Protein AF-A0A538HZW5-F1 (afdb_monomer)

Mean predicted aligned error: 9.34 Å

Sequence (393 aa):
MRNVVRATAASIASFAIVLAATGWLYVVQPHTGVPGPPPINDALPLDELSRRSAVPFFIFVGVWAIAALLLGLVAYAARTERLTAGLLLAVGVGVWGYLATGVSLLIVRQVPAHEAFHAATKLEAIWIPAALAGAAGAFAGRARMSAAPRSPLVLAWLVAAVGALGVLDAILPDDRTGLTGALELHGVSTALSAALGLVLLLAARGLARANRRAWQVAAVILVTLAVLHLQNRFGYGAVATALVALALIARRGDFRCPGDPASHPRILIRAVVFAVAIFGYAFAALWINRMVADQTFTWRFAADETVRGLAGVTAPGSPHLAGKFGEWFPLSVFLLGICAATVLLYEWVAPWRYRLEQAARERQLTRDIVATWGVDTLAPFVLRNDKSYFFDG

Solvent-accessible surface area (backbone atoms only — not comparable to full-atom values): 20541 Å² total; per-residue (Å²): 109,73,68,56,55,42,50,54,52,36,52,52,52,44,50,51,42,57,53,46,41,56,51,47,50,73,72,63,59,69,97,62,91,73,90,71,71,76,53,40,58,61,58,39,40,77,34,45,90,78,73,53,13,54,38,56,39,70,58,54,52,49,48,37,48,53,40,11,49,53,44,9,51,42,29,36,74,57,61,32,42,8,52,60,25,11,51,51,34,20,50,52,44,26,52,50,36,41,50,55,48,14,53,28,34,23,69,66,69,67,47,61,62,73,56,21,44,58,52,34,77,69,36,60,61,25,52,53,47,9,51,42,21,13,47,26,8,16,69,42,19,37,82,79,88,61,98,76,68,65,56,38,46,55,50,14,52,53,41,27,50,55,10,49,49,34,33,46,45,50,70,57,83,76,67,87,84,51,86,61,64,26,58,64,55,56,97,53,40,56,61,38,43,25,51,53,10,52,52,27,39,58,25,16,66,18,20,50,67,20,20,31,57,18,44,51,53,41,44,53,51,30,45,52,50,25,52,46,23,64,73,57,60,78,36,69,35,28,55,52,36,38,51,52,29,44,48,52,57,25,47,51,83,67,35,68,41,79,47,39,77,82,38,56,70,54,45,51,53,49,49,51,51,46,50,52,50,53,49,52,50,47,43,50,54,51,47,52,53,22,62,78,65,78,44,92,78,51,72,66,56,48,50,52,54,47,50,37,6,48,61,18,73,20,38,92,34,38,96,92,39,71,68,71,58,14,40,50,50,22,36,50,44,22,51,53,41,51,52,49,50,51,54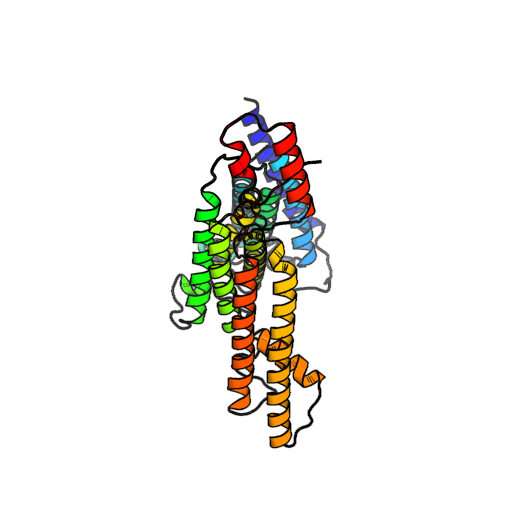,48,48,52,54,62,43,30,73,64,73,92,70,89,51,77,55,69,67,58,52,49,52,49,50,51,48,40,73,75,67,49,85,58,96,60,42,69,64,65,75,39,95,88,52,61,82,86,81,87,133

pLDDT: mean 85.9, std 10.92, range [43.41, 97.5]

Radius of gyration: 27.56 Å; Cα contacts (8 Å, |Δi|>4): 519; chains: 1; bounding box: 73×44×84 Å

Structure (mmCIF, N/CA/C/O backbone):
data_AF-A0A538HZW5-F1
#
_entry.id   AF-A0A538HZW5-F1
#
loop_
_atom_site.group_PDB
_atom_site.id
_atom_site.type_symbol
_atom_site.label_atom_id
_atom_site.label_alt_id
_atom_site.label_comp_id
_atom_site.label_asym_id
_atom_site.label_entity_id
_atom_site.label_seq_id
_atom_site.pdbx_PDB_ins_code
_atom_site.Cartn_x
_atom_site.Cartn_y
_atom_site.Cartn_z
_atom_site.occupancy
_atom_site.B_iso_or_equiv
_atom_site.auth_seq_id
_atom_site.auth_comp_id
_atom_site.auth_asym_id
_atom_site.auth_atom_id
_atom_site.pdbx_PDB_model_num
ATOM 1 N N . MET A 1 1 ? -33.101 -4.952 18.764 1.00 71.88 1 MET A N 1
ATOM 2 C CA . MET A 1 1 ? -33.739 -4.274 17.607 1.00 71.88 1 MET A CA 1
ATOM 3 C C . MET A 1 1 ? -32.893 -3.151 16.996 1.00 71.88 1 MET A C 1
ATOM 5 O O . MET A 1 1 ? -32.565 -3.267 15.825 1.00 71.88 1 MET A O 1
ATOM 9 N N . ARG A 1 2 ? -32.446 -2.121 17.740 1.00 81.69 2 ARG A N 1
ATOM 10 C CA . ARG A 1 2 ? -31.699 -0.963 17.177 1.00 81.69 2 ARG A CA 1
ATOM 11 C C . ARG A 1 2 ? -30.449 -1.308 16.342 1.00 81.69 2 ARG A C 1
ATOM 13 O O . ARG A 1 2 ? -30.184 -0.651 15.344 1.00 81.69 2 ARG A O 1
ATOM 20 N N . ASN A 1 3 ? -29.692 -2.339 16.729 1.00 83.06 3 ASN A N 1
ATOM 21 C CA . ASN A 1 3 ? -28.508 -2.772 15.971 1.00 83.06 3 ASN A CA 1
ATOM 22 C C . ASN A 1 3 ? -28.868 -3.474 14.653 1.00 83.06 3 ASN A C 1
ATOM 24 O O . ASN A 1 3 ? -28.167 -3.269 13.670 1.00 83.06 3 ASN A O 1
ATOM 28 N N . VAL A 1 4 ? -29.957 -4.252 14.638 1.00 83.81 4 VAL A N 1
ATOM 29 C CA . VAL A 1 4 ? -30.452 -4.932 13.432 1.00 83.81 4 VAL A CA 1
ATOM 30 C C . VAL A 1 4 ? -30.934 -3.888 12.437 1.00 83.81 4 VAL A C 1
ATOM 32 O O . VAL A 1 4 ? -30.403 -3.832 11.344 1.00 83.81 4 VAL A O 1
ATOM 35 N N . VAL A 1 5 ? -31.809 -2.967 12.858 1.00 88.25 5 VAL A N 1
ATOM 36 C CA . VAL A 1 5 ? -32.314 -1.879 12.000 1.00 88.25 5 VAL A CA 1
ATOM 37 C C . VAL A 1 5 ? -31.173 -1.056 11.396 1.00 88.25 5 VAL A C 1
ATOM 39 O O . VAL A 1 5 ? -31.183 -0.777 10.202 1.00 88.25 5 VAL A O 1
ATOM 42 N N . ARG A 1 6 ? -30.152 -0.708 12.194 1.00 89.06 6 ARG A N 1
ATOM 43 C CA . ARG A 1 6 ? -28.975 0.017 11.695 1.00 89.06 6 ARG A CA 1
ATOM 44 C C . ARG A 1 6 ? -28.181 -0.797 10.673 1.00 89.06 6 ARG A C 1
ATOM 46 O O . ARG A 1 6 ? -27.732 -0.228 9.687 1.00 89.06 6 ARG A O 1
ATOM 53 N N . ALA A 1 7 ? -27.986 -2.092 10.919 1.00 86.62 7 ALA A N 1
ATOM 54 C CA . ALA A 1 7 ? -27.287 -2.971 9.989 1.00 86.62 7 ALA A CA 1
ATOM 55 C C . ALA A 1 7 ? -28.065 -3.110 8.675 1.00 86.62 7 ALA A C 1
ATOM 57 O O . ALA A 1 7 ? -27.484 -2.912 7.616 1.00 86.62 7 ALA A O 1
ATOM 58 N N . THR A 1 8 ? -29.379 -3.340 8.736 1.00 90.00 8 THR A N 1
ATOM 59 C CA . THR A 1 8 ? -30.234 -3.446 7.548 1.00 90.00 8 THR A CA 1
ATOM 60 C C . THR A 1 8 ? -30.246 -2.145 6.748 1.00 90.00 8 THR A C 1
ATOM 62 O O . THR A 1 8 ? -30.041 -2.171 5.540 1.00 90.00 8 THR A O 1
ATOM 65 N N . ALA A 1 9 ? -30.410 -0.997 7.414 1.00 92.62 9 ALA A N 1
ATOM 66 C CA . ALA A 1 9 ? -30.367 0.311 6.761 1.00 92.62 9 ALA A CA 1
ATOM 67 C C . ALA A 1 9 ? -29.003 0.583 6.108 1.00 92.62 9 ALA A C 1
ATOM 69 O O . ALA A 1 9 ? -28.951 1.076 4.985 1.00 92.62 9 ALA A O 1
ATOM 70 N N . ALA A 1 10 ? -27.905 0.219 6.779 1.00 92.25 10 ALA A N 1
ATOM 71 C CA . ALA A 1 10 ? -26.563 0.334 6.219 1.00 92.25 10 ALA A CA 1
ATOM 72 C C . ALA A 1 10 ? -26.381 -0.565 4.988 1.00 92.25 10 ALA A C 1
ATOM 74 O O . ALA A 1 10 ? -25.876 -0.094 3.978 1.00 92.25 10 ALA A O 1
ATOM 75 N N . SER A 1 11 ? -26.843 -1.819 5.029 1.00 91.50 11 SER A N 1
ATOM 76 C CA . SER A 1 11 ? -26.791 -2.730 3.880 1.00 91.50 11 SER A CA 1
ATOM 77 C C . SER A 1 11 ? -27.581 -2.200 2.682 1.00 91.50 11 SER A C 1
ATOM 79 O O . SER A 1 11 ? -27.062 -2.214 1.569 1.00 91.50 11 SER A O 1
ATOM 81 N N . ILE A 1 12 ? -28.795 -1.684 2.905 1.00 95.25 12 ILE A N 1
ATOM 82 C CA . ILE A 1 12 ? -29.628 -1.086 1.848 1.00 95.25 12 ILE A CA 1
ATOM 83 C C . ILE A 1 12 ? -28.941 0.151 1.259 1.00 95.25 12 ILE A C 1
ATOM 85 O O . ILE A 1 12 ? -28.822 0.263 0.042 1.00 95.25 12 ILE A O 1
ATOM 89 N N . ALA A 1 13 ? -28.445 1.056 2.108 1.00 96.25 13 ALA A N 1
ATOM 90 C CA . ALA A 1 13 ? -27.748 2.259 1.661 1.00 96.25 13 ALA A CA 1
ATOM 91 C C . ALA A 1 13 ? -26.472 1.920 0.875 1.00 96.25 13 ALA A C 1
ATOM 93 O O . ALA A 1 13 ? -26.239 2.485 -0.190 1.00 96.25 13 ALA A O 1
ATOM 94 N N . SER A 1 14 ? -25.669 0.968 1.360 1.00 94.81 14 SER A N 1
ATOM 95 C CA . SER A 1 14 ? -24.477 0.498 0.654 1.00 94.81 14 SER A CA 1
ATOM 96 C C . SER A 1 14 ? -24.819 -0.088 -0.711 1.00 94.81 14 SER A C 1
ATOM 98 O O . SER A 1 14 ? -24.170 0.257 -1.693 1.00 94.81 14 SER A O 1
ATOM 100 N N . PHE A 1 15 ? -25.857 -0.921 -0.799 1.00 95.12 15 PHE A N 1
ATOM 101 C CA . PHE A 1 15 ? -26.294 -1.493 -2.070 1.00 95.12 15 PHE A CA 1
ATOM 102 C C . PHE A 1 15 ? -26.780 -0.417 -3.052 1.00 95.12 15 PHE A C 1
ATOM 104 O O . PHE A 1 15 ? -26.380 -0.417 -4.215 1.00 95.12 15 PHE A O 1
ATOM 111 N N . ALA A 1 16 ? -27.559 0.557 -2.574 1.00 96.88 16 ALA A N 1
ATOM 112 C CA . ALA A 1 16 ? -28.013 1.684 -3.385 1.00 96.88 16 ALA A CA 1
ATOM 113 C C . ALA A 1 16 ? -26.846 2.528 -3.927 1.00 96.88 16 ALA A C 1
ATOM 115 O O . ALA A 1 16 ? -26.872 2.917 -5.090 1.00 96.88 16 ALA A O 1
ATOM 116 N N . ILE A 1 17 ? -25.801 2.770 -3.124 1.00 97.31 17 ILE A N 1
ATOM 117 C CA . ILE A 1 17 ? -24.592 3.488 -3.566 1.00 97.31 17 ILE A CA 1
ATOM 118 C C . ILE A 1 17 ? -23.875 2.723 -4.684 1.00 97.31 17 ILE A C 1
ATOM 120 O O . ILE A 1 17 ? -23.461 3.327 -5.669 1.00 97.31 17 ILE A O 1
ATOM 124 N N . VAL A 1 18 ? -23.737 1.402 -4.553 1.00 95.25 18 VAL A N 1
ATOM 125 C CA . VAL A 1 18 ? -23.071 0.551 -5.554 1.00 95.25 18 VAL A CA 1
ATOM 126 C C . VAL A 1 18 ? -23.839 0.545 -6.881 1.00 95.25 18 VAL A C 1
ATOM 128 O O . VAL A 1 18 ? -23.240 0.682 -7.950 1.00 95.25 18 VAL A O 1
ATOM 131 N N . LEU A 1 19 ? -25.170 0.451 -6.823 1.00 95.19 19 LEU A N 1
ATOM 132 C CA . LEU A 1 19 ? -26.030 0.581 -8.000 1.00 95.19 19 LEU A CA 1
ATOM 133 C C . LEU A 1 19 ? -25.912 1.971 -8.637 1.00 95.19 19 LEU A C 1
ATOM 135 O O . LEU A 1 19 ? -25.711 2.084 -9.846 1.00 95.19 19 LEU A O 1
ATOM 139 N N . ALA A 1 20 ? -25.985 3.026 -7.822 1.00 95.88 20 ALA A N 1
ATOM 140 C CA . ALA A 1 20 ? -25.881 4.405 -8.283 1.00 95.88 20 ALA A CA 1
ATOM 141 C C . ALA A 1 20 ? -24.532 4.685 -8.953 1.00 95.88 20 ALA A C 1
ATOM 143 O O . ALA A 1 20 ? -24.513 5.332 -9.992 1.00 95.88 20 ALA A O 1
ATOM 144 N N . ALA A 1 21 ? -23.425 4.149 -8.428 1.00 94.62 21 ALA A N 1
ATOM 145 C CA . ALA A 1 21 ? -22.099 4.294 -9.027 1.00 94.62 21 ALA A CA 1
ATOM 146 C C . ALA A 1 21 ? -22.050 3.746 -10.460 1.00 94.62 21 ALA A C 1
ATOM 148 O O . ALA A 1 21 ? -21.503 4.393 -11.349 1.00 94.62 21 ALA A O 1
ATOM 149 N N . THR A 1 22 ? -22.686 2.596 -10.702 1.00 91.56 22 THR A N 1
ATOM 150 C CA . THR A 1 22 ? -22.798 2.023 -12.053 1.00 91.56 22 THR A CA 1
ATOM 151 C C . THR A 1 22 ? -23.638 2.930 -12.959 1.00 91.56 22 THR A C 1
ATOM 153 O O . THR A 1 22 ? -23.242 3.217 -14.083 1.00 91.56 22 THR A O 1
ATOM 156 N N . GLY A 1 23 ? -24.760 3.458 -12.456 1.00 91.62 23 GLY A N 1
ATOM 157 C CA . GLY A 1 23 ? -25.587 4.429 -13.182 1.00 91.62 23 GLY A CA 1
ATOM 158 C C . GLY A 1 23 ? -24.860 5.743 -13.493 1.00 91.62 23 GLY A C 1
ATOM 159 O O . GLY A 1 23 ? -24.992 6.279 -14.589 1.00 91.62 23 GLY A O 1
ATOM 160 N N . TRP A 1 24 ? -24.041 6.247 -12.568 1.00 93.56 24 TRP A N 1
ATOM 161 C CA . TRP A 1 24 ? -23.224 7.442 -12.781 1.00 93.56 24 TRP A CA 1
ATOM 162 C C . TRP A 1 24 ? -22.207 7.246 -13.898 1.00 93.56 24 TRP A C 1
ATOM 164 O O . TRP A 1 24 ? -21.967 8.190 -14.642 1.00 93.56 24 TRP A O 1
ATOM 174 N N . LEU A 1 25 ? -21.653 6.040 -14.066 1.00 91.19 25 LEU A N 1
ATOM 175 C CA . LEU A 1 25 ? -20.783 5.751 -15.205 1.00 91.19 25 LEU A CA 1
ATOM 176 C C . LEU A 1 25 ? -21.528 5.919 -16.533 1.00 91.19 25 LEU A C 1
ATOM 178 O O . LEU A 1 25 ? -20.998 6.604 -17.400 1.00 91.19 25 LEU A O 1
ATOM 182 N N . TYR A 1 26 ? -22.761 5.412 -16.663 1.00 88.69 26 TYR A N 1
ATOM 183 C CA . TYR A 1 26 ? -23.581 5.613 -17.870 1.00 88.69 26 TYR A CA 1
ATOM 184 C C . TYR A 1 26 ? -23.899 7.090 -18.148 1.00 88.69 26 TYR A C 1
ATOM 186 O O . TYR A 1 26 ? -23.971 7.501 -19.302 1.00 88.69 26 TYR A O 1
ATOM 194 N N . VAL A 1 27 ? -24.087 7.904 -17.105 1.00 88.31 27 VAL A N 1
ATOM 195 C CA . VAL A 1 27 ? -24.407 9.335 -17.257 1.00 88.31 27 VAL A CA 1
ATOM 196 C C . VAL A 1 27 ? -23.169 10.166 -17.599 1.00 88.31 27 VAL A C 1
ATOM 198 O O . VAL A 1 27 ? -23.236 11.072 -18.426 1.00 88.31 27 VAL A O 1
ATOM 201 N N . VAL A 1 28 ? -22.046 9.895 -16.932 1.00 84.81 28 VAL A N 1
ATOM 202 C CA . VAL A 1 28 ? -20.827 10.712 -17.016 1.00 84.81 28 VAL A CA 1
ATOM 203 C C . VAL A 1 28 ? -19.970 10.341 -18.224 1.00 84.81 28 VAL A C 1
ATOM 205 O O . VAL A 1 28 ? -19.150 11.162 -18.635 1.00 84.81 28 VAL A O 1
ATOM 208 N N . GLN A 1 29 ? -20.125 9.134 -18.786 1.00 70.38 29 GLN A N 1
ATOM 209 C CA . GLN A 1 29 ? -19.265 8.620 -19.853 1.00 70.38 29 GLN A CA 1
ATOM 210 C C . GLN A 1 29 ? -19.063 9.668 -20.967 1.00 70.38 29 GLN A C 1
ATOM 212 O O . GLN A 1 29 ? -20.008 10.032 -21.676 1.00 70.38 29 GLN A O 1
ATOM 217 N N . PRO A 1 30 ? -17.837 10.198 -21.130 1.00 62.41 30 PRO A N 1
ATOM 218 C CA . PRO A 1 30 ? -17.584 11.229 -22.114 1.00 62.41 30 PRO A CA 1
ATOM 219 C C . PRO A 1 30 ? -17.593 10.593 -23.497 1.00 62.41 30 PRO A C 1
ATOM 221 O O . PRO A 1 30 ? -17.054 9.510 -23.721 1.00 62.41 30 PRO A O 1
ATOM 224 N N . HIS A 1 31 ? -18.177 11.311 -24.445 1.00 63.16 31 HIS A N 1
ATOM 225 C CA . HIS A 1 31 ? -18.320 10.856 -25.824 1.00 63.16 31 HIS A CA 1
ATOM 226 C C . HIS A 1 31 ? -17.026 11.022 -26.646 1.00 63.16 31 HIS A C 1
ATOM 228 O O . HIS A 1 31 ? -17.014 10.727 -27.839 1.00 63.16 31 HIS A O 1
ATOM 234 N N . THR A 1 32 ? -15.935 11.504 -26.034 1.00 54.16 32 THR A N 1
ATOM 235 C CA . THR A 1 32 ? -14.681 11.862 -26.715 1.00 54.16 32 THR A CA 1
ATOM 236 C C . THR A 1 32 ? -13.451 11.600 -25.842 1.00 54.16 32 THR A C 1
ATOM 238 O O . THR A 1 32 ? -13.493 11.783 -24.625 1.00 54.16 32 THR A O 1
ATOM 241 N N . GLY A 1 33 ? -12.353 11.186 -26.487 1.00 59.94 33 GLY A N 1
ATOM 242 C CA . GLY A 1 33 ? -11.113 10.715 -25.864 1.00 59.94 33 GLY A CA 1
ATOM 243 C C . GLY A 1 33 ? -10.451 11.733 -24.938 1.00 59.94 33 GLY A C 1
ATOM 244 O O . GLY A 1 33 ? -9.856 12.710 -25.384 1.00 59.94 33 GLY A O 1
ATOM 245 N N . VAL A 1 34 ? -10.530 11.468 -23.636 1.00 64.69 34 VAL A N 1
ATOM 246 C CA . VAL A 1 34 ? -9.764 12.193 -22.621 1.00 64.69 34 VAL A CA 1
ATOM 247 C C . VAL A 1 34 ? -8.326 11.652 -22.643 1.00 64.69 34 VAL A C 1
ATOM 249 O O . VAL A 1 34 ? -8.158 10.434 -22.551 1.00 64.69 34 VAL A O 1
ATOM 252 N N . PRO A 1 35 ? -7.287 12.501 -22.762 1.00 69.19 35 PRO A N 1
ATOM 253 C CA . PRO A 1 35 ? -5.905 12.045 -22.671 1.00 69.19 35 PRO A CA 1
ATOM 254 C C . PRO A 1 35 ? -5.633 11.431 -21.292 1.00 69.19 35 PRO A C 1
ATOM 256 O O . PRO A 1 35 ? -5.999 12.006 -20.266 1.00 69.19 35 PRO A O 1
ATOM 259 N N . GLY A 1 36 ? -4.986 10.266 -21.251 1.00 69.62 36 GLY A N 1
ATOM 260 C CA . GLY A 1 36 ? -4.696 9.583 -19.994 1.00 69.62 36 GLY A CA 1
ATOM 261 C C . GLY A 1 36 ? -4.226 8.138 -20.167 1.00 69.62 36 GLY A C 1
ATOM 262 O O . GLY A 1 36 ? -3.955 7.712 -21.291 1.00 69.62 36 GLY A O 1
ATOM 263 N N . PRO A 1 37 ? -4.120 7.389 -19.052 1.00 76.94 37 PRO A N 1
ATOM 264 C CA . PRO A 1 37 ? -3.890 5.949 -19.061 1.00 76.94 37 PRO A CA 1
ATOM 265 C C . PRO A 1 37 ? -4.907 5.227 -19.956 1.00 76.94 37 PRO A C 1
ATOM 267 O O . PRO A 1 37 ? -6.000 5.763 -20.182 1.00 76.94 37 PRO A O 1
ATOM 270 N N . PRO A 1 38 ? -4.584 4.012 -20.435 1.00 81.56 38 PRO A N 1
ATOM 271 C CA . PRO A 1 38 ? -5.521 3.220 -21.221 1.00 81.56 38 PRO A CA 1
ATOM 272 C C . PRO A 1 38 ? -6.877 3.095 -20.502 1.00 81.56 38 PRO A C 1
ATOM 274 O O . PRO A 1 38 ? -6.919 2.995 -19.272 1.00 81.56 38 PRO A O 1
ATOM 277 N N . PRO A 1 39 ? -7.993 3.160 -21.248 1.00 84.50 39 PRO A N 1
ATOM 278 C CA . PRO A 1 39 ? -9.322 3.084 -20.661 1.00 84.50 39 PRO A CA 1
ATOM 279 C C . PRO A 1 39 ? -9.561 1.710 -20.028 1.00 84.50 39 PRO A C 1
ATOM 281 O O . PRO A 1 39 ? -9.002 0.702 -20.461 1.00 84.50 39 PRO A O 1
ATOM 284 N N . ILE A 1 40 ? -10.441 1.673 -19.027 1.00 86.06 40 ILE A N 1
ATOM 285 C CA . ILE A 1 40 ? -10.900 0.418 -18.436 1.00 86.06 40 ILE A CA 1
ATOM 286 C C . ILE A 1 40 ? -11.852 -0.233 -19.435 1.00 86.06 40 ILE A C 1
ATOM 288 O O . ILE A 1 40 ? -12.961 0.260 -19.658 1.00 86.06 40 ILE A O 1
ATOM 292 N N . ASN A 1 41 ? -11.399 -1.322 -20.050 1.00 87.56 41 ASN A N 1
ATOM 293 C CA . ASN A 1 41 ? -12.204 -2.108 -20.977 1.00 87.56 41 ASN A CA 1
ATOM 294 C C . ASN A 1 41 ? -13.300 -2.873 -20.229 1.00 87.56 41 ASN A C 1
ATOM 296 O O . ASN A 1 41 ? -13.112 -3.271 -19.079 1.00 87.56 41 ASN A O 1
ATOM 300 N N . ASP A 1 42 ? -14.436 -3.079 -20.899 1.00 87.94 42 ASP A N 1
ATOM 301 C CA . ASP A 1 42 ? -15.594 -3.809 -20.369 1.00 87.94 42 ASP A CA 1
ATOM 302 C C . ASP A 1 42 ? -16.068 -3.309 -18.990 1.00 87.94 42 ASP A C 1
ATOM 304 O O . ASP A 1 42 ? -16.574 -4.067 -18.163 1.00 87.94 42 ASP A O 1
ATOM 308 N N . ALA A 1 43 ? -15.927 -2.003 -18.747 1.00 88.56 43 ALA A N 1
ATOM 309 C CA . ALA A 1 43 ? -16.490 -1.335 -17.579 1.00 88.56 43 ALA A CA 1
ATOM 310 C C . ALA A 1 43 ? -18.026 -1.282 -17.638 1.00 88.56 43 ALA A C 1
ATOM 312 O O . ALA A 1 43 ? -18.678 -1.339 -16.597 1.00 88.56 43 ALA A O 1
ATOM 313 N N . LEU A 1 44 ? -18.594 -1.197 -18.847 1.00 91.50 44 LEU A N 1
ATOM 314 C CA . LEU A 1 44 ? -20.034 -1.206 -19.124 1.00 91.50 44 LEU A CA 1
ATOM 315 C C . LEU A 1 44 ? -20.349 -2.251 -20.212 1.00 91.50 44 LEU A C 1
ATOM 317 O O . LEU A 1 44 ? -20.601 -1.887 -21.359 1.00 91.50 44 LEU A O 1
ATOM 321 N N . PRO A 1 45 ? -20.322 -3.564 -19.905 1.00 90.00 45 PRO A N 1
ATOM 322 C CA . PRO A 1 45 ? -20.411 -4.602 -20.937 1.00 90.00 45 PRO A CA 1
ATOM 323 C C . PRO A 1 45 ? -21.708 -4.565 -21.755 1.00 90.00 45 PRO A C 1
ATOM 325 O O . PRO A 1 45 ? -21.705 -4.956 -22.915 1.00 90.00 45 PRO A O 1
ATOM 328 N N . LEU A 1 46 ? -22.808 -4.056 -21.185 1.00 89.75 46 LEU A N 1
ATOM 329 C CA . LEU A 1 46 ? -24.086 -3.897 -21.898 1.00 89.75 46 LEU A CA 1
ATOM 330 C C . LEU A 1 46 ? -23.986 -2.967 -23.119 1.00 89.75 46 LEU A C 1
ATOM 332 O O . LEU A 1 46 ? -24.747 -3.132 -24.068 1.00 89.75 46 LEU A O 1
ATOM 336 N N . ASP A 1 47 ? -23.009 -2.059 -23.131 1.00 88.06 47 ASP A N 1
ATOM 337 C CA . ASP A 1 47 ? -22.755 -1.103 -24.212 1.00 88.06 47 ASP A CA 1
ATOM 338 C C . ASP A 1 47 ? -21.650 -1.560 -25.187 1.00 88.06 47 ASP A C 1
ATOM 340 O O . ASP A 1 47 ? -21.130 -0.784 -25.993 1.00 88.06 47 ASP A O 1
ATOM 344 N N . GLU A 1 48 ? -21.278 -2.841 -25.171 1.00 87.75 48 GLU A N 1
ATOM 345 C CA . GLU A 1 48 ? -20.294 -3.389 -26.114 1.00 87.75 48 GLU A CA 1
ATOM 346 C C . GLU A 1 48 ? -20.765 -3.273 -27.573 1.00 87.75 48 GLU A C 1
ATOM 348 O O . GLU A 1 48 ? -19.996 -2.849 -28.438 1.00 87.75 48 GLU A O 1
ATOM 353 N N . LEU A 1 49 ? -22.049 -3.540 -27.849 1.00 85.69 49 LEU A N 1
ATOM 354 C CA . LEU A 1 49 ? -22.625 -3.456 -29.202 1.00 85.69 49 LEU A CA 1
ATOM 355 C C . LEU A 1 49 ? -22.611 -2.031 -29.774 1.00 85.69 49 LEU A C 1
ATOM 357 O O . LEU A 1 49 ? -22.510 -1.849 -30.987 1.00 85.69 49 LEU A O 1
ATOM 361 N N . SER A 1 50 ? -22.663 -1.014 -28.910 1.00 84.81 50 SER A N 1
ATOM 362 C CA . SER A 1 50 ? -22.552 0.395 -29.300 1.00 84.81 50 SER A CA 1
ATOM 363 C C . SER A 1 50 ? -21.096 0.882 -29.372 1.00 84.81 50 SER A C 1
ATOM 365 O O . SER A 1 50 ? -20.858 2.054 -29.671 1.00 84.81 50 SER A O 1
ATOM 367 N N . ARG A 1 51 ? -20.116 -0.015 -29.149 1.00 82.69 51 ARG A N 1
ATOM 368 C CA . ARG A 1 51 ? -18.672 0.259 -29.012 1.00 82.69 51 ARG A CA 1
ATOM 369 C C . ARG A 1 51 ? -18.352 1.239 -27.879 1.00 82.69 51 ARG A C 1
ATOM 371 O O . ARG A 1 51 ? -17.411 2.025 -27.981 1.00 82.69 51 ARG A O 1
ATOM 378 N N . ARG A 1 52 ? -19.137 1.195 -26.799 1.00 84.06 52 ARG A N 1
ATOM 379 C CA . ARG A 1 52 ? -19.012 2.070 -25.622 1.00 84.06 52 ARG A CA 1
ATOM 380 C C . ARG A 1 52 ? -18.823 1.286 -24.321 1.00 84.06 52 ARG A C 1
ATOM 382 O O . ARG A 1 52 ? -19.072 1.816 -23.247 1.00 84.06 52 ARG A O 1
ATOM 389 N N . SER A 1 53 ? -18.321 0.052 -24.380 1.00 86.25 53 SER A N 1
ATOM 390 C CA . SER A 1 53 ? -18.067 -0.731 -23.162 1.00 86.25 53 SER A CA 1
ATOM 391 C C . SER A 1 53 ? -16.891 -0.218 -22.322 1.00 86.25 53 SER A C 1
ATOM 393 O O . SER A 1 53 ? -16.802 -0.532 -21.134 1.00 86.25 53 SER A O 1
ATOM 395 N N . ALA A 1 54 ? -15.994 0.578 -22.913 1.00 88.75 54 ALA A N 1
ATOM 396 C CA . ALA A 1 54 ? -14.821 1.121 -22.238 1.00 88.75 54 ALA A CA 1
ATOM 397 C C . ALA A 1 54 ? -15.089 2.501 -21.613 1.00 88.75 54 ALA A C 1
ATOM 399 O O . ALA A 1 54 ? -15.728 3.371 -22.213 1.00 88.75 54 ALA A O 1
ATOM 400 N N . VAL A 1 55 ? -14.539 2.731 -20.419 1.00 88.94 55 VAL A N 1
ATOM 401 C CA . VAL A 1 55 ? -14.636 4.014 -19.704 1.00 88.94 55 VAL A CA 1
ATOM 402 C C . VAL A 1 55 ? -13.232 4.582 -19.467 1.00 88.94 55 VAL A C 1
ATOM 404 O O . VAL A 1 55 ? -12.339 3.836 -19.057 1.00 88.94 55 VAL A O 1
ATOM 407 N N . PRO A 1 56 ? -12.996 5.895 -19.676 1.00 89.19 56 PRO A N 1
ATOM 408 C CA . PRO A 1 56 ? -11.705 6.508 -19.370 1.00 89.19 56 PRO A CA 1
ATOM 409 C C . PRO A 1 56 ? -11.285 6.271 -17.917 1.00 89.19 56 PRO A C 1
ATOM 411 O O . PRO A 1 56 ? -12.076 6.480 -16.993 1.00 89.19 56 PRO A O 1
ATOM 414 N N . PHE A 1 57 ? -10.021 5.889 -17.716 1.00 86.56 57 PHE A N 1
ATOM 415 C CA . PHE A 1 57 ? -9.484 5.457 -16.422 1.00 86.56 57 PHE A CA 1
ATOM 416 C C . PHE A 1 57 ? -9.816 6.416 -15.270 1.00 86.56 57 PHE A C 1
ATOM 418 O O . PHE A 1 57 ? -10.373 6.009 -14.252 1.00 86.56 57 PHE A O 1
ATOM 425 N N . PHE A 1 58 ? -9.534 7.711 -15.441 1.00 87.69 58 PHE A N 1
ATOM 426 C CA . PHE A 1 58 ? -9.745 8.706 -14.386 1.00 87.69 58 PHE A CA 1
ATOM 427 C C . PHE A 1 58 ? -11.215 8.902 -14.016 1.00 87.69 58 PHE A C 1
ATOM 429 O O . PHE A 1 58 ? -11.519 9.171 -12.857 1.00 87.69 58 PHE A O 1
ATOM 436 N N . ILE A 1 59 ? -12.128 8.742 -14.974 1.00 89.50 59 ILE A N 1
ATOM 437 C CA . ILE A 1 59 ? -13.567 8.859 -14.720 1.00 89.50 59 ILE A CA 1
ATOM 438 C C . ILE A 1 59 ? -14.046 7.643 -13.946 1.00 89.50 59 ILE A C 1
ATOM 440 O O . ILE A 1 59 ? -14.715 7.794 -12.927 1.00 89.50 59 ILE A O 1
ATOM 444 N N . PHE A 1 60 ? -13.638 6.452 -14.384 1.00 90.81 60 PHE A N 1
ATOM 445 C CA . PHE A 1 60 ? -13.965 5.212 -13.697 1.00 90.81 60 PHE A CA 1
ATOM 446 C C . PHE A 1 60 ? -13.490 5.241 -12.237 1.00 90.81 60 PHE A C 1
ATOM 448 O O . PHE A 1 60 ? -14.282 5.041 -11.314 1.00 90.81 60 PHE A O 1
ATOM 455 N N . VAL A 1 61 ? -12.213 5.573 -12.016 1.00 90.94 61 VAL A N 1
ATOM 456 C CA . VAL A 1 61 ? -11.629 5.687 -10.672 1.00 90.94 61 VAL A CA 1
ATOM 457 C C . VAL A 1 61 ? -12.285 6.811 -9.873 1.00 90.94 61 VAL A C 1
ATOM 459 O O . VAL A 1 61 ? -12.560 6.620 -8.693 1.00 90.94 61 VAL A O 1
ATOM 462 N N . GLY A 1 62 ? -12.576 7.962 -10.484 1.00 92.56 62 GLY A N 1
ATOM 463 C CA . GLY A 1 62 ? -13.214 9.096 -9.812 1.00 92.56 62 GLY A CA 1
ATOM 464 C C . GLY A 1 62 ? -14.614 8.767 -9.287 1.00 92.56 62 GLY A C 1
ATOM 465 O O . GLY A 1 62 ? -14.903 9.001 -8.113 1.00 92.56 62 GLY A O 1
ATOM 466 N N . VAL A 1 63 ? -15.460 8.159 -10.123 1.00 94.88 63 VAL A N 1
ATOM 467 C CA . VAL A 1 63 ? -16.818 7.730 -9.745 1.00 94.88 63 VAL A CA 1
ATOM 468 C C . VAL A 1 63 ? -16.766 6.712 -8.606 1.00 94.88 63 VAL A C 1
ATOM 470 O O . VAL A 1 63 ? -17.451 6.871 -7.591 1.00 94.88 63 VAL A O 1
ATOM 473 N N . TRP A 1 64 ? -15.905 5.701 -8.722 1.00 95.69 64 TRP A N 1
ATOM 474 C CA . TRP A 1 64 ? -15.770 4.681 -7.686 1.00 95.69 64 TRP A CA 1
ATOM 475 C C . TRP A 1 64 ? -15.077 5.175 -6.417 1.00 95.69 64 TRP A C 1
ATOM 477 O O . TRP A 1 64 ? -15.389 4.678 -5.339 1.00 95.69 64 TRP A O 1
ATOM 487 N N . ALA A 1 65 ? -14.204 6.181 -6.492 1.00 95.31 65 ALA A N 1
ATOM 488 C CA . ALA A 1 65 ? -13.635 6.830 -5.315 1.00 95.31 65 ALA A CA 1
ATOM 489 C C . ALA A 1 65 ? -14.717 7.575 -4.519 1.00 95.31 65 ALA A C 1
ATOM 491 O O . ALA A 1 65 ? -14.782 7.432 -3.298 1.00 95.31 65 ALA A O 1
ATOM 492 N N . ILE A 1 66 ? -15.612 8.303 -5.196 1.00 96.62 66 ILE A N 1
ATOM 493 C CA . ILE A 1 66 ? -16.765 8.958 -4.557 1.00 96.62 66 ILE A CA 1
ATOM 494 C C . ILE A 1 66 ? -17.677 7.908 -3.913 1.00 96.62 66 ILE A C 1
ATOM 496 O O . ILE A 1 66 ? -18.016 8.024 -2.733 1.00 96.62 66 ILE A O 1
ATOM 500 N N . ALA A 1 67 ? -18.025 6.848 -4.647 1.00 96.88 67 ALA A N 1
ATOM 501 C CA . ALA A 1 67 ? -18.836 5.755 -4.118 1.00 96.88 67 ALA A CA 1
ATOM 502 C C . ALA A 1 67 ? -18.178 5.092 -2.896 1.00 96.88 67 ALA A C 1
ATOM 504 O O . ALA A 1 67 ? -18.832 4.882 -1.875 1.00 96.88 67 ALA A O 1
ATOM 505 N N . ALA A 1 68 ? -16.871 4.827 -2.949 1.00 96.62 68 ALA A N 1
ATOM 506 C CA . ALA A 1 68 ? -16.114 4.258 -1.841 1.00 96.62 68 ALA A CA 1
ATOM 507 C C . ALA A 1 68 ? -16.123 5.166 -0.603 1.00 96.62 68 ALA A C 1
ATOM 509 O O . ALA A 1 68 ? -16.329 4.673 0.506 1.00 96.62 68 ALA A O 1
ATOM 510 N N . LEU A 1 69 ? -15.969 6.484 -0.763 1.00 96.69 69 LEU A N 1
ATOM 511 C CA . LEU A 1 69 ? -16.078 7.437 0.346 1.00 96.69 69 LEU A CA 1
ATOM 512 C C . LEU A 1 69 ? -17.464 7.383 1.003 1.00 96.69 69 LEU A C 1
ATOM 514 O O . LEU A 1 69 ? -17.554 7.311 2.230 1.00 96.69 69 LEU A O 1
ATOM 518 N N . LEU A 1 70 ? -18.535 7.343 0.205 1.00 97.50 70 LEU A N 1
ATOM 519 C CA . LEU A 1 70 ? -19.903 7.194 0.709 1.00 97.50 70 LEU A CA 1
ATOM 520 C C . LEU A 1 70 ? -20.093 5.860 1.449 1.00 97.50 70 LEU A C 1
ATOM 522 O O . LEU A 1 70 ? -20.643 5.841 2.549 1.00 97.50 70 LEU A O 1
ATOM 526 N N . LEU A 1 71 ? -19.577 4.753 0.908 1.00 96.81 71 LEU A N 1
ATOM 527 C CA . LEU A 1 71 ? -19.594 3.445 1.575 1.00 96.81 71 LEU A CA 1
ATOM 528 C C . LEU A 1 71 ? -18.827 3.467 2.905 1.00 96.81 71 LEU A C 1
ATOM 530 O O . LEU A 1 71 ? -19.294 2.914 3.904 1.00 96.81 71 LEU A O 1
ATOM 534 N N . GLY A 1 72 ? -17.683 4.152 2.951 1.00 94.06 72 GLY A N 1
ATOM 535 C CA . GLY A 1 72 ? -16.920 4.383 4.176 1.00 94.06 72 GLY A CA 1
ATOM 536 C C . GLY A 1 72 ? -17.721 5.163 5.223 1.00 94.06 72 GLY A C 1
ATOM 537 O O . GLY A 1 72 ? -17.729 4.785 6.397 1.00 94.06 72 GLY A O 1
ATOM 538 N N . LEU A 1 73 ? -18.454 6.203 4.813 1.00 95.88 73 LEU A N 1
ATOM 539 C CA . LEU A 1 73 ? -19.348 6.962 5.695 1.00 95.88 73 LEU A CA 1
ATOM 540 C C . LEU A 1 73 ? -20.487 6.092 6.242 1.00 95.88 73 LEU A C 1
ATOM 542 O O . LEU A 1 73 ? -20.780 6.154 7.439 1.00 95.88 73 LEU A O 1
ATOM 546 N N . VAL A 1 74 ? -21.081 5.232 5.409 1.00 95.50 74 VAL A N 1
ATOM 547 C CA . VAL A 1 74 ? -22.100 4.264 5.847 1.00 95.50 74 VAL A CA 1
ATOM 548 C C . VAL A 1 74 ? -21.521 3.301 6.887 1.00 95.50 74 VAL A C 1
ATOM 550 O O . VAL A 1 74 ? -22.120 3.111 7.948 1.00 95.50 74 VAL A O 1
ATOM 553 N N . ALA A 1 75 ? -20.326 2.752 6.653 1.00 93.38 75 ALA A N 1
ATOM 554 C CA . ALA A 1 75 ? -19.642 1.878 7.609 1.00 93.38 75 ALA A CA 1
ATOM 555 C C . ALA A 1 75 ? -19.324 2.594 8.938 1.00 93.38 75 ALA A C 1
ATOM 557 O O . ALA A 1 75 ? -19.536 2.050 10.030 1.00 93.38 75 ALA A O 1
ATOM 558 N N . TYR A 1 76 ? -18.869 3.848 8.870 1.00 92.19 76 TYR A N 1
ATOM 559 C CA . TYR A 1 76 ? -18.637 4.684 10.047 1.00 92.19 76 TYR A CA 1
ATOM 560 C C . TYR A 1 76 ? -19.926 4.894 10.857 1.00 92.19 76 TYR A C 1
ATOM 562 O O . TYR A 1 76 ? -19.943 4.654 12.072 1.00 92.19 76 TYR A O 1
ATOM 570 N N . ALA A 1 77 ? -21.026 5.259 10.189 1.00 92.19 77 ALA A N 1
ATOM 571 C CA . ALA A 1 77 ? -22.341 5.442 10.803 1.00 92.19 77 ALA A CA 1
ATOM 572 C C . ALA A 1 77 ? -22.883 4.135 11.411 1.00 92.19 77 ALA A C 1
ATOM 574 O O . ALA A 1 77 ? -23.438 4.130 12.516 1.00 92.19 77 ALA A O 1
ATOM 575 N N . ALA A 1 78 ? -22.638 3.000 10.751 1.00 91.44 78 ALA A N 1
ATOM 576 C CA . ALA A 1 78 ? -22.999 1.666 11.223 1.00 91.44 78 ALA A CA 1
ATOM 577 C C . ALA A 1 78 ? -22.159 1.186 12.424 1.00 91.44 78 ALA A C 1
ATOM 579 O O . ALA A 1 78 ? -22.507 0.179 13.054 1.00 91.44 78 ALA A O 1
ATOM 580 N N . ARG A 1 79 ? -21.100 1.923 12.795 1.00 90.69 79 ARG A N 1
ATOM 581 C CA . ARG A 1 79 ? -20.139 1.593 13.862 1.00 90.69 79 ARG A CA 1
ATOM 582 C C . ARG A 1 79 ? -19.470 0.230 13.659 1.00 90.69 79 ARG A C 1
ATOM 584 O O . ARG A 1 79 ? -19.156 -0.446 14.639 1.00 90.69 79 ARG A O 1
ATOM 591 N N . THR A 1 80 ? -19.267 -0.179 12.411 1.00 88.25 80 THR A N 1
ATOM 592 C CA . THR A 1 80 ? -18.578 -1.431 12.083 1.00 88.25 80 THR A CA 1
ATOM 593 C C . THR A 1 80 ? -17.092 -1.327 12.415 1.00 88.25 80 THR A C 1
ATOM 595 O O . THR A 1 80 ? -16.481 -0.262 12.295 1.00 88.25 80 THR A O 1
ATOM 598 N N . GLU A 1 81 ? -16.505 -2.431 12.868 1.00 91.19 81 GLU A N 1
ATOM 599 C CA . GLU A 1 81 ? -15.069 -2.520 13.147 1.00 91.19 81 GLU A CA 1
ATOM 600 C C . GLU A 1 81 ? -14.263 -2.408 11.841 1.00 91.19 81 GLU A C 1
ATOM 602 O O . GLU A 1 81 ? -14.730 -2.872 10.808 1.00 91.19 81 GLU A O 1
ATOM 607 N N . ARG A 1 82 ? -13.086 -1.763 11.860 1.00 91.94 82 ARG A N 1
ATOM 608 C CA . ARG A 1 82 ? -12.304 -1.427 10.645 1.00 91.94 82 ARG A CA 1
ATOM 609 C C . ARG A 1 82 ? -12.040 -2.602 9.716 1.00 91.94 82 ARG A C 1
ATOM 611 O O . ARG A 1 82 ? -12.254 -2.470 8.516 1.00 91.94 82 ARG A O 1
ATOM 618 N N . LEU A 1 83 ? -11.551 -3.718 10.254 1.00 88.62 83 LEU A N 1
ATOM 619 C CA . LEU A 1 83 ? -11.209 -4.878 9.436 1.00 88.62 83 LEU A CA 1
ATOM 620 C C . LEU A 1 83 ? -12.473 -5.495 8.837 1.00 88.62 83 LEU A C 1
ATOM 622 O O . LEU A 1 83 ? -12.527 -5.759 7.643 1.00 88.62 83 LEU A O 1
ATOM 626 N N . THR A 1 84 ? -13.507 -5.644 9.661 1.00 88.56 84 THR A N 1
ATOM 627 C CA . THR A 1 84 ? -14.815 -6.155 9.249 1.00 88.56 84 THR A CA 1
ATOM 628 C C . THR A 1 84 ? -15.437 -5.266 8.172 1.00 88.56 84 THR A C 1
ATOM 630 O O . THR A 1 84 ? -15.899 -5.769 7.159 1.00 88.56 84 THR A O 1
ATOM 633 N N . ALA A 1 85 ? -15.406 -3.944 8.349 1.00 91.88 85 ALA A N 1
ATOM 634 C CA . ALA A 1 85 ? -15.920 -2.973 7.389 1.00 91.88 85 ALA A CA 1
ATOM 635 C C . ALA A 1 85 ? -15.171 -3.047 6.055 1.00 91.88 85 ALA A C 1
ATOM 637 O O . ALA A 1 85 ? -15.802 -3.111 5.006 1.00 91.88 85 ALA A O 1
ATOM 638 N N . GLY A 1 86 ? -13.835 -3.074 6.098 1.00 91.56 86 GLY A N 1
ATOM 639 C CA . GLY A 1 86 ? -13.013 -3.184 4.897 1.00 91.56 86 GLY A CA 1
ATOM 640 C C . GLY A 1 86 ? -13.262 -4.487 4.141 1.00 91.56 86 GLY A C 1
ATOM 641 O O . GLY A 1 86 ? -13.500 -4.456 2.940 1.00 91.56 86 GLY A O 1
ATOM 642 N N . LEU A 1 87 ? -13.282 -5.628 4.833 1.00 91.31 87 LEU A N 1
ATOM 643 C CA . LEU A 1 87 ? -13.530 -6.925 4.196 1.00 91.31 87 LEU A CA 1
ATOM 644 C C . LEU A 1 87 ? -14.955 -7.035 3.643 1.00 91.31 87 LEU A C 1
ATOM 646 O O . LEU A 1 87 ? -15.124 -7.460 2.506 1.00 91.31 87 LEU A O 1
ATOM 650 N N . LEU A 1 88 ? -15.973 -6.620 4.406 1.00 92.56 88 LEU A N 1
ATOM 651 C CA . LEU A 1 88 ? -17.366 -6.674 3.952 1.00 92.56 88 LEU A CA 1
ATOM 652 C C . LEU A 1 88 ? -17.610 -5.778 2.738 1.00 92.56 88 LEU A C 1
ATOM 654 O O . LEU A 1 88 ? -18.308 -6.198 1.822 1.00 92.56 88 LEU A O 1
ATOM 658 N N . LEU A 1 89 ? -17.041 -4.570 2.709 1.00 94.56 89 LEU A N 1
ATOM 659 C CA . LEU A 1 89 ? -17.183 -3.677 1.560 1.00 94.56 89 LEU A CA 1
ATOM 660 C C . LEU A 1 89 ? -16.401 -4.184 0.346 1.00 94.56 89 LEU A C 1
ATOM 662 O O . LEU A 1 89 ? -16.954 -4.185 -0.749 1.00 94.56 89 LEU A O 1
ATOM 666 N N . ALA A 1 90 ? -15.168 -4.668 0.526 1.00 93.19 90 ALA A N 1
ATOM 667 C CA . ALA A 1 90 ? -14.388 -5.245 -0.570 1.00 93.19 90 ALA A CA 1
ATOM 668 C C . ALA A 1 90 ? -15.100 -6.449 -1.200 1.00 93.19 90 ALA A C 1
ATOM 670 O O . ALA A 1 90 ? -15.294 -6.494 -2.413 1.00 93.19 90 ALA A O 1
ATOM 671 N N . VAL A 1 91 ? -15.537 -7.401 -0.369 1.00 92.00 91 VAL A N 1
ATOM 672 C CA . VAL A 1 91 ? -16.243 -8.604 -0.825 1.00 92.00 91 VAL A CA 1
ATOM 673 C C . VAL A 1 91 ? -17.609 -8.243 -1.397 1.00 92.00 91 VAL A C 1
ATOM 675 O O . VAL A 1 91 ? -17.951 -8.722 -2.467 1.00 92.00 91 VAL A O 1
ATOM 678 N N . GLY A 1 92 ? -18.382 -7.382 -0.734 1.00 92.88 92 GLY A N 1
ATOM 679 C CA . GLY A 1 92 ? -19.719 -7.004 -1.189 1.00 92.88 92 GLY A CA 1
ATOM 680 C C . GLY A 1 92 ? -19.706 -6.309 -2.550 1.00 92.88 92 GLY A C 1
ATOM 681 O O . GLY A 1 92 ? -20.450 -6.704 -3.445 1.00 92.88 92 GLY A O 1
ATOM 682 N N . VAL A 1 93 ? -18.827 -5.317 -2.730 1.00 95.31 93 VAL A N 1
ATOM 683 C CA . VAL A 1 93 ? -18.674 -4.611 -4.012 1.00 95.31 93 VAL A CA 1
ATOM 684 C C . VAL A 1 93 ? -18.092 -5.533 -5.081 1.00 95.31 93 VAL A C 1
ATOM 686 O O . VAL A 1 93 ? -18.593 -5.540 -6.201 1.00 95.31 93 VAL A O 1
ATOM 689 N N . GLY A 1 94 ? -17.092 -6.351 -4.739 1.00 91.31 94 GLY A N 1
ATOM 690 C CA . GLY A 1 94 ? -16.480 -7.298 -5.672 1.00 91.31 94 GLY A CA 1
ATOM 691 C C . GLY A 1 94 ? -17.445 -8.383 -6.150 1.00 91.31 94 GLY A C 1
ATOM 692 O O . GLY A 1 94 ? -17.534 -8.628 -7.347 1.00 91.31 94 GLY A O 1
ATOM 693 N N . VAL A 1 95 ? -18.214 -8.995 -5.243 1.00 92.81 95 VAL A N 1
ATOM 694 C CA . VAL A 1 95 ? -19.224 -10.011 -5.585 1.00 92.81 95 VAL A CA 1
ATOM 695 C C . VAL A 1 95 ? -20.323 -9.405 -6.446 1.00 92.81 95 VAL A C 1
ATOM 697 O O . VAL A 1 95 ? -20.692 -10.000 -7.455 1.00 92.81 95 VAL A O 1
ATOM 700 N N . TRP A 1 96 ? -20.825 -8.218 -6.094 1.00 94.88 96 TRP A N 1
ATOM 701 C CA . TRP A 1 96 ? -21.819 -7.544 -6.925 1.00 94.88 96 TRP A CA 1
ATOM 702 C C . TRP A 1 96 ? -21.275 -7.226 -8.319 1.00 94.88 96 TRP A C 1
ATOM 704 O O . TRP A 1 96 ? -21.919 -7.566 -9.306 1.00 94.88 96 TRP A O 1
ATOM 714 N N . GLY A 1 97 ? -20.082 -6.629 -8.406 1.00 92.81 97 GLY A N 1
ATOM 715 C CA . GLY A 1 97 ? -19.435 -6.327 -9.682 1.00 92.81 97 GLY A CA 1
ATOM 716 C C . GLY A 1 97 ? -19.222 -7.585 -10.520 1.00 92.81 97 GLY A C 1
ATOM 717 O O . GLY A 1 97 ? -19.563 -7.606 -11.694 1.00 92.81 97 GLY A O 1
ATOM 718 N N . TYR A 1 98 ? -18.736 -8.666 -9.909 1.00 92.75 98 TYR A N 1
ATOM 719 C CA . TYR A 1 98 ? -18.551 -9.955 -10.571 1.00 92.75 98 TYR A CA 1
ATOM 720 C C . TYR A 1 98 ? -19.856 -10.511 -11.148 1.00 92.75 98 TYR A C 1
ATOM 722 O O . TYR A 1 98 ? -19.893 -10.912 -12.311 1.00 92.75 98 TYR A O 1
ATOM 730 N N . LEU A 1 99 ? -20.933 -10.504 -10.356 1.00 94.06 99 LEU A N 1
ATOM 731 C CA . LEU A 1 99 ? -22.242 -10.982 -10.793 1.00 94.06 99 LEU A CA 1
ATOM 732 C C . LEU A 1 99 ? -22.821 -10.098 -11.901 1.00 94.06 99 LEU A C 1
ATOM 734 O O . LEU A 1 99 ? -23.219 -10.616 -12.941 1.00 94.06 99 LEU A O 1
ATOM 738 N N . ALA A 1 100 ? -22.830 -8.778 -11.712 1.00 93.81 100 ALA A N 1
ATOM 739 C CA . ALA A 1 100 ? -23.375 -7.830 -12.678 1.00 93.81 100 ALA A CA 1
ATOM 740 C C . ALA A 1 100 ? -22.619 -7.881 -14.014 1.00 93.81 100 ALA A C 1
ATOM 742 O O . ALA A 1 100 ? -23.241 -7.980 -15.074 1.00 93.81 100 ALA A O 1
ATOM 743 N N . THR A 1 101 ? -21.286 -7.882 -13.976 1.00 93.19 101 THR A N 1
ATOM 744 C CA . THR A 1 101 ? -20.436 -7.956 -15.169 1.00 93.19 101 THR A CA 1
ATOM 745 C C . THR A 1 101 ? -20.531 -9.322 -15.842 1.00 93.19 101 THR A C 1
ATOM 747 O O . THR A 1 101 ? -20.698 -9.379 -17.055 1.00 93.19 101 THR A O 1
ATOM 750 N N . GLY A 1 102 ? -20.499 -10.424 -15.085 1.00 92.56 102 GLY A N 1
ATOM 751 C CA . GLY A 1 102 ? -20.632 -11.776 -15.635 1.00 92.56 102 GLY A CA 1
ATOM 752 C C . GLY A 1 102 ? -21.978 -12.004 -16.326 1.00 92.56 102 GLY A C 1
ATOM 753 O O . GLY A 1 102 ? -22.014 -12.509 -17.446 1.00 92.56 102 GLY A O 1
ATOM 754 N N . VAL A 1 103 ? -23.080 -11.556 -15.713 1.00 95.69 103 VAL A N 1
ATOM 755 C CA . VAL A 1 103 ? -24.416 -11.598 -16.331 1.00 95.69 103 VAL A CA 1
ATOM 756 C C . VAL A 1 103 ? -24.478 -10.706 -17.572 1.00 95.69 103 VAL A C 1
ATOM 758 O O . VAL A 1 103 ? -25.019 -11.125 -18.590 1.00 95.69 103 VAL A O 1
ATOM 761 N N . SER A 1 104 ? -23.888 -9.510 -17.529 1.00 94.19 104 SER A N 1
ATOM 762 C CA . SER A 1 104 ? -23.862 -8.610 -18.690 1.00 94.19 104 SER A CA 1
ATOM 763 C C . SER A 1 104 ? -23.098 -9.221 -19.867 1.00 94.19 104 SER A C 1
ATOM 765 O O . SER A 1 104 ? -23.597 -9.214 -20.988 1.00 94.19 104 SER A O 1
ATOM 767 N N . LEU A 1 105 ? -21.931 -9.822 -19.616 1.00 93.94 105 LEU A N 1
ATOM 768 C CA . LEU A 1 105 ? -21.148 -10.524 -20.637 1.00 93.94 105 LEU A CA 1
ATOM 769 C C . LEU A 1 105 ? -21.896 -11.735 -21.202 1.00 93.94 105 LEU A C 1
ATOM 771 O O . LEU A 1 105 ? -21.879 -11.944 -22.411 1.00 93.94 105 LEU A O 1
ATOM 775 N N . LEU A 1 106 ? -22.575 -12.508 -20.349 1.00 95.00 106 LEU A N 1
ATOM 776 C CA . LEU A 1 106 ? -23.409 -13.636 -20.770 1.00 95.00 106 LEU A CA 1
ATOM 777 C C . LEU A 1 106 ? -24.510 -13.178 -21.733 1.00 95.00 106 LEU A C 1
ATOM 779 O O . LEU A 1 106 ? -24.706 -13.797 -22.775 1.00 95.00 106 LEU A O 1
ATOM 783 N N . ILE A 1 107 ? -25.203 -12.085 -21.405 1.00 94.75 107 ILE A N 1
ATOM 784 C CA . ILE A 1 107 ? -26.301 -11.544 -22.218 1.00 94.75 107 ILE A CA 1
ATOM 785 C C . ILE A 1 107 ? -25.785 -10.998 -23.554 1.00 94.75 107 ILE A C 1
ATOM 787 O O . ILE A 1 107 ? -26.373 -11.269 -24.598 1.00 94.75 107 ILE A O 1
ATOM 791 N N . VAL A 1 108 ? -24.698 -10.227 -23.526 1.00 94.06 108 VAL A N 1
ATOM 792 C CA . VAL A 1 108 ? -24.221 -9.460 -24.686 1.00 94.06 108 VAL A CA 1
ATOM 793 C C . VAL A 1 108 ? -23.406 -10.317 -25.645 1.00 94.06 108 VAL A C 1
ATOM 795 O O . VAL A 1 108 ? -23.621 -10.260 -26.853 1.00 94.06 108 VAL A O 1
ATOM 798 N N . ARG A 1 109 ? -22.489 -11.134 -25.116 1.00 94.25 109 ARG A N 1
ATOM 799 C CA . ARG A 1 109 ? -21.602 -11.983 -25.924 1.00 94.25 109 ARG A CA 1
ATOM 800 C C . ARG A 1 109 ? -22.213 -13.340 -26.255 1.00 94.25 109 ARG A C 1
ATOM 802 O O . ARG A 1 109 ? -21.654 -14.052 -27.079 1.00 94.25 109 ARG A O 1
ATOM 809 N N . GLN A 1 110 ? -23.329 -13.705 -25.615 1.00 94.69 110 GLN A N 1
ATOM 810 C CA . GLN A 1 110 ? -24.030 -14.983 -25.809 1.00 94.69 110 GLN A CA 1
ATOM 811 C C . GLN A 1 110 ? -23.123 -16.216 -25.650 1.00 94.69 110 GLN A C 1
ATOM 813 O O . GLN A 1 110 ? -23.331 -17.253 -26.277 1.00 94.69 110 GLN A O 1
ATOM 818 N N . VAL A 1 111 ? -22.105 -16.102 -24.795 1.00 94.38 111 VAL A N 1
ATOM 819 C CA . VAL A 1 111 ? -21.171 -17.186 -24.475 1.00 94.38 111 VAL A CA 1
ATOM 820 C C . VAL A 1 111 ? -21.700 -18.040 -23.318 1.00 94.38 111 VAL A C 1
ATOM 822 O O . VAL A 1 111 ? -22.515 -17.568 -22.515 1.00 94.38 111 VAL A O 1
ATOM 825 N N . PRO A 1 112 ? -21.229 -19.292 -23.175 1.00 96.50 112 PRO A N 1
ATOM 826 C CA . PRO A 1 112 ? -21.547 -20.116 -22.019 1.00 96.50 112 PRO A CA 1
ATOM 827 C C . PRO A 1 112 ? -21.261 -19.394 -20.697 1.00 96.50 112 PRO A C 1
ATOM 829 O O . PRO A 1 112 ? -20.259 -18.692 -20.555 1.00 96.50 112 PRO A O 1
ATOM 832 N N . ALA A 1 113 ? -22.109 -19.622 -19.689 1.00 93.25 113 ALA A N 1
ATOM 833 C CA . ALA A 1 113 ? -22.005 -18.917 -18.410 1.00 93.25 113 ALA A CA 1
ATOM 834 C C . ALA A 1 113 ? -20.612 -19.038 -17.773 1.00 93.25 113 ALA A C 1
ATOM 836 O O . ALA A 1 113 ? -20.050 -18.046 -17.319 1.00 93.25 113 ALA A O 1
ATOM 837 N N . HIS A 1 114 ? -20.019 -20.233 -17.789 1.00 92.06 114 HIS A N 1
ATOM 838 C CA . HIS A 1 114 ? -18.688 -20.450 -17.224 1.00 92.06 114 HIS A CA 1
ATOM 839 C C . HIS A 1 114 ? -17.604 -19.599 -17.910 1.00 92.06 114 HIS A C 1
ATOM 841 O O . HIS A 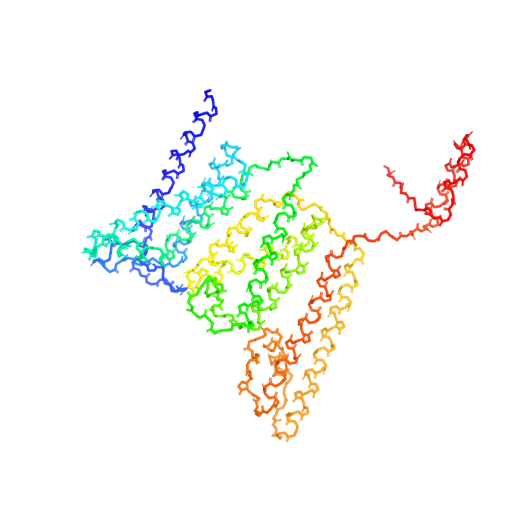1 114 ? -16.717 -19.097 -17.224 1.00 92.06 114 HIS A O 1
ATOM 847 N N . GLU A 1 115 ? -17.700 -19.366 -19.222 1.00 92.25 115 GLU A N 1
ATOM 848 C CA . GLU A 1 115 ? -16.775 -18.498 -19.956 1.00 92.25 115 GLU A CA 1
ATOM 849 C C . GLU A 1 115 ? -17.003 -17.022 -19.628 1.00 92.25 115 GLU A C 1
ATOM 851 O O . GLU A 1 115 ? -16.038 -16.314 -19.345 1.00 92.25 115 GLU A O 1
ATOM 856 N N . ALA A 1 116 ? -18.261 -16.562 -19.586 1.00 92.38 116 ALA A N 1
ATOM 857 C CA . ALA A 1 116 ? -18.597 -15.183 -19.213 1.00 92.38 116 ALA A CA 1
ATOM 858 C C . ALA A 1 116 ? -18.085 -14.835 -17.808 1.00 92.38 116 ALA A C 1
ATOM 860 O O . ALA A 1 116 ? -17.427 -13.815 -17.596 1.00 92.38 116 ALA A O 1
ATOM 861 N N . PHE A 1 117 ? -18.345 -15.715 -16.843 1.00 90.12 117 PHE A N 1
ATOM 862 C CA . PHE A 1 117 ? -17.919 -15.540 -15.461 1.00 90.12 117 PHE A CA 1
ATOM 863 C C . PHE A 1 117 ? -16.401 -15.689 -15.296 1.00 90.12 117 PHE A C 1
ATOM 865 O O . PHE A 1 117 ? -15.804 -14.965 -14.503 1.00 90.12 117 PHE A O 1
ATOM 872 N N . HIS A 1 118 ? -15.741 -16.563 -16.057 1.00 88.25 118 HIS A N 1
ATOM 873 C CA . HIS A 1 118 ? -14.278 -16.643 -16.069 1.00 88.25 118 HIS A CA 1
ATOM 874 C C . HIS A 1 118 ? -13.623 -15.432 -16.758 1.00 88.25 118 HIS A C 1
ATOM 876 O O . HIS A 1 118 ? -12.539 -15.012 -16.364 1.00 88.25 118 HIS A O 1
ATOM 882 N N . ALA A 1 119 ? -14.266 -14.831 -17.760 1.00 88.06 119 ALA A N 1
ATOM 883 C CA . ALA A 1 119 ? -13.814 -13.575 -18.350 1.00 88.06 119 ALA A CA 1
ATOM 884 C C . ALA A 1 119 ? -13.948 -12.420 -17.347 1.00 88.06 119 ALA A C 1
ATOM 886 O O . ALA A 1 119 ? -13.013 -11.635 -17.191 1.00 88.06 119 ALA A O 1
ATOM 887 N N . ALA A 1 120 ? -15.057 -12.370 -16.601 1.00 88.00 120 ALA A N 1
ATOM 888 C CA . ALA A 1 120 ? -15.295 -11.354 -15.581 1.00 88.00 120 ALA A CA 1
ATOM 889 C C . ALA A 1 120 ? -14.190 -11.320 -14.510 1.00 88.00 120 ALA A C 1
ATOM 891 O O . ALA A 1 120 ? -13.742 -10.241 -14.138 1.00 88.00 120 ALA A O 1
ATOM 892 N N . THR A 1 121 ? -13.662 -12.462 -14.051 1.00 83.94 121 THR A N 1
ATOM 893 C CA . THR A 1 121 ? -12.595 -12.467 -13.022 1.00 83.94 121 THR A CA 1
ATOM 894 C C . THR A 1 121 ? -11.314 -11.752 -13.450 1.00 83.94 121 THR A C 1
ATOM 896 O O . THR A 1 121 ? -10.522 -11.364 -12.592 1.00 83.94 121 THR A O 1
ATOM 899 N N . LYS A 1 122 ? -11.101 -11.555 -14.752 1.00 84.00 122 LYS A N 1
ATOM 900 C CA . LYS A 1 122 ? -9.908 -10.905 -15.303 1.00 84.00 122 LYS A CA 1
ATOM 901 C C . LYS A 1 122 ? -10.087 -9.401 -15.519 1.00 84.00 122 LYS A C 1
ATOM 903 O O . LYS A 1 122 ? -9.124 -8.740 -15.891 1.00 84.00 122 LYS A O 1
ATOM 908 N N . LEU A 1 123 ? -11.288 -8.860 -15.299 1.00 85.81 123 LEU A N 1
ATOM 909 C CA . LEU A 1 123 ? -11.594 -7.458 -15.575 1.00 85.81 123 LEU A CA 1
ATOM 910 C C . LEU A 1 123 ? -11.246 -6.547 -14.394 1.00 85.81 123 LEU A C 1
ATOM 912 O O . LEU A 1 123 ? -11.727 -6.721 -13.272 1.00 85.81 123 LEU A O 1
ATOM 916 N N . GLU A 1 124 ? -10.477 -5.496 -14.677 1.00 84.19 124 GLU A N 1
ATOM 917 C CA . GLU A 1 124 ? -10.135 -4.431 -13.722 1.00 84.19 124 GLU A CA 1
ATOM 918 C C . GLU A 1 124 ? -11.378 -3.719 -13.165 1.00 84.19 124 GLU A C 1
ATOM 920 O O . GLU A 1 124 ? -11.380 -3.267 -12.016 1.00 84.19 124 GLU A O 1
ATOM 925 N N . ALA A 1 125 ? -12.463 -3.698 -13.950 1.00 87.25 125 ALA A N 1
ATOM 926 C CA . ALA A 1 125 ? -13.751 -3.111 -13.598 1.00 87.25 125 ALA A CA 1
ATOM 927 C C . ALA A 1 125 ? -14.400 -3.717 -12.338 1.00 87.25 125 ALA A C 1
ATOM 929 O O . ALA A 1 125 ? -15.285 -3.098 -11.756 1.00 87.25 125 ALA A O 1
ATOM 930 N N . ILE A 1 126 ? -13.965 -4.899 -11.888 1.00 89.75 126 ILE A N 1
ATOM 931 C CA . ILE A 1 126 ? -14.456 -5.541 -10.656 1.00 89.75 126 ILE A CA 1
ATOM 932 C C . ILE A 1 126 ? -13.533 -5.251 -9.472 1.00 89.75 126 ILE A C 1
ATOM 934 O O . ILE A 1 126 ? -13.986 -4.943 -8.366 1.00 89.75 126 ILE A O 1
ATOM 938 N N . TRP A 1 127 ? -12.224 -5.320 -9.702 1.00 85.88 127 TRP A N 1
ATOM 939 C CA . TRP A 1 127 ? -11.232 -5.284 -8.634 1.00 85.88 127 TRP A CA 1
ATOM 940 C C . TRP A 1 127 ? -10.901 -3.872 -8.161 1.00 85.88 127 TRP A C 1
ATOM 942 O O . TRP A 1 127 ? -10.732 -3.672 -6.958 1.00 85.88 127 TRP A O 1
ATOM 952 N N . ILE A 1 128 ? -10.866 -2.882 -9.062 1.00 89.00 128 ILE A N 1
ATOM 953 C CA . ILE A 1 128 ? -10.651 -1.477 -8.685 1.00 89.00 128 ILE A CA 1
ATOM 954 C C . ILE A 1 128 ? -11.755 -1.005 -7.714 1.00 89.00 128 ILE A C 1
ATOM 956 O O . ILE A 1 128 ? -11.413 -0.534 -6.624 1.00 89.00 128 ILE A O 1
ATOM 960 N N . PRO A 1 129 ? -13.061 -1.179 -8.015 1.00 93.25 129 PRO A N 1
ATOM 961 C CA . PRO A 1 129 ? -14.136 -0.828 -7.084 1.00 93.25 129 PRO A CA 1
ATOM 962 C C . PRO A 1 129 ? -14.046 -1.541 -5.737 1.00 93.25 129 PRO A C 1
ATOM 964 O O . PRO A 1 129 ? -14.185 -0.909 -4.688 1.00 93.25 129 PRO A O 1
ATOM 967 N N . ALA A 1 130 ? -13.781 -2.851 -5.758 1.00 91.88 130 ALA A N 1
ATOM 968 C CA . ALA A 1 130 ? -13.653 -3.661 -4.553 1.00 91.88 130 ALA A CA 1
ATOM 969 C C . ALA A 1 130 ? -12.497 -3.176 -3.664 1.00 91.88 130 ALA A C 1
ATOM 971 O O . ALA A 1 130 ? -12.662 -3.026 -2.451 1.00 91.88 130 ALA A O 1
ATOM 972 N N . ALA A 1 131 ? -11.342 -2.871 -4.260 1.00 89.81 131 ALA A N 1
ATOM 973 C CA . ALA A 1 131 ? -10.180 -2.353 -3.549 1.00 89.81 131 ALA A CA 1
ATOM 974 C C . ALA A 1 131 ? -10.459 -0.977 -2.924 1.00 89.81 131 ALA A C 1
ATOM 976 O O . ALA A 1 131 ? -10.171 -0.771 -1.742 1.00 89.81 131 ALA A O 1
ATOM 977 N N . LEU A 1 132 ? -11.071 -0.057 -3.679 1.00 93.00 132 LEU A N 1
ATOM 978 C CA . LEU A 1 132 ? -11.433 1.277 -3.190 1.00 93.00 132 LEU A CA 1
ATOM 979 C C . LEU A 1 132 ? -12.446 1.202 -2.041 1.00 93.00 132 LEU A C 1
ATOM 981 O O . LEU A 1 132 ? -12.238 1.815 -0.990 1.00 93.00 132 LEU A O 1
ATOM 985 N N . ALA A 1 133 ? -13.510 0.413 -2.202 1.00 95.06 133 ALA A N 1
ATOM 986 C CA . ALA A 1 133 ? -14.533 0.220 -1.178 1.00 95.06 133 ALA A CA 1
ATOM 987 C C . ALA A 1 133 ? -13.959 -0.429 0.090 1.00 95.06 133 ALA A C 1
ATOM 989 O O . ALA A 1 133 ? -14.244 0.014 1.207 1.00 95.06 133 ALA A O 1
ATOM 990 N N . GLY A 1 134 ? -13.098 -1.435 -0.076 1.00 92.81 134 GLY A N 1
ATOM 991 C CA . GLY A 1 134 ? -12.384 -2.066 1.024 1.00 92.81 134 GLY A CA 1
ATOM 992 C C . GLY A 1 134 ? -11.514 -1.079 1.788 1.00 92.81 134 GLY A C 1
ATOM 993 O O . GLY A 1 134 ? -11.646 -0.950 3.009 1.00 92.81 134 GLY A O 1
ATOM 994 N N . ALA A 1 135 ? -10.665 -0.333 1.077 1.00 92.19 135 ALA A N 1
ATOM 995 C CA . ALA A 1 135 ? -9.804 0.685 1.668 1.00 92.19 135 ALA A CA 1
ATOM 996 C C . ALA A 1 135 ? -10.626 1.719 2.450 1.00 92.19 135 ALA A C 1
ATOM 998 O O . ALA A 1 135 ? -10.328 1.982 3.619 1.00 92.19 135 ALA A O 1
ATOM 999 N N . ALA A 1 136 ? -11.709 2.237 1.865 1.00 93.44 136 ALA A N 1
ATOM 1000 C CA . ALA A 1 136 ? -12.601 3.177 2.538 1.00 93.44 136 ALA A CA 1
ATOM 1001 C C . ALA A 1 136 ? -13.196 2.594 3.831 1.00 93.44 136 ALA A C 1
ATOM 1003 O O . ALA A 1 136 ? -13.178 3.263 4.867 1.00 93.44 136 ALA A O 1
ATOM 1004 N N . GLY A 1 137 ? -13.625 1.328 3.825 1.00 92.38 137 GLY A N 1
ATOM 1005 C CA . GLY A 1 137 ? -14.073 0.620 5.028 1.00 92.38 137 GLY A CA 1
ATOM 1006 C C . GLY A 1 137 ? -12.991 0.494 6.105 1.00 92.38 137 GLY A C 1
ATOM 1007 O O . GLY A 1 137 ? -13.239 0.784 7.279 1.00 92.38 137 GLY A O 1
ATOM 1008 N N . ALA A 1 138 ? -11.768 0.125 5.718 1.00 91.56 138 ALA A N 1
ATOM 1009 C CA . ALA A 1 138 ? -10.629 -0.000 6.630 1.00 91.56 138 ALA A CA 1
ATOM 1010 C C . ALA A 1 138 ? -10.192 1.346 7.239 1.00 91.56 138 ALA A C 1
ATOM 1012 O O . ALA A 1 138 ? -9.752 1.412 8.400 1.00 91.56 138 ALA A O 1
ATOM 1013 N N . PHE A 1 139 ? -10.323 2.441 6.489 1.00 90.94 139 PHE A N 1
ATOM 1014 C CA . PHE A 1 139 ? -10.036 3.785 6.982 1.00 90.94 139 PHE A CA 1
ATOM 1015 C C . PHE A 1 139 ? -11.144 4.316 7.894 1.00 90.94 139 PHE A C 1
ATOM 1017 O O . PHE A 1 139 ? -10.828 4.767 9.003 1.00 90.94 139 PHE A O 1
ATOM 1024 N N . ALA A 1 140 ? -12.402 4.220 7.462 1.00 90.44 140 ALA A N 1
ATOM 1025 C CA . ALA A 1 140 ? -13.554 4.840 8.111 1.00 90.44 140 ALA A CA 1
ATOM 1026 C C . ALA A 1 140 ? -14.130 4.026 9.280 1.00 90.44 140 ALA A C 1
ATOM 1028 O O . ALA A 1 140 ? -14.747 4.598 10.174 1.00 90.44 140 ALA A O 1
ATOM 1029 N N . GLY A 1 141 ? -13.918 2.708 9.335 1.00 85.44 141 GLY A N 1
ATOM 1030 C CA . GLY A 1 141 ? -14.444 1.883 10.422 1.00 85.44 141 GLY A CA 1
ATOM 1031 C C . GLY A 1 141 ? -13.925 2.281 11.814 1.00 85.44 141 GLY A C 1
ATOM 1032 O O . GLY A 1 141 ? -12.911 2.975 11.988 1.00 85.44 141 GLY A O 1
ATOM 1033 N N . ARG A 1 142 ? -14.597 1.791 12.859 1.00 85.00 142 ARG A N 1
ATOM 1034 C CA . ARG A 1 142 ? -14.188 2.016 14.253 1.00 85.00 142 ARG A CA 1
ATOM 1035 C C . ARG A 1 142 ? -13.052 1.086 14.664 1.00 85.00 142 ARG A C 1
ATOM 1037 O O . ARG A 1 142 ? -13.060 -0.105 14.363 1.00 85.00 142 ARG A O 1
ATOM 1044 N N . ALA A 1 143 ? -12.072 1.632 15.381 1.00 80.00 143 ALA A N 1
ATOM 1045 C CA . ALA A 1 143 ? -11.009 0.828 15.967 1.00 80.00 143 ALA A CA 1
ATOM 1046 C C . ALA A 1 143 ? -11.583 -0.061 17.080 1.00 80.00 143 ALA A C 1
ATOM 1048 O O . ALA A 1 143 ? -12.296 0.428 17.957 1.00 80.00 143 ALA A O 1
ATOM 1049 N N . ARG A 1 144 ? -11.254 -1.355 17.066 1.00 74.94 144 ARG A N 1
ATOM 1050 C CA . ARG A 1 144 ? -11.483 -2.234 18.215 1.00 74.94 144 ARG A CA 1
ATOM 1051 C C . ARG A 1 144 ? -10.295 -2.092 19.159 1.00 74.94 144 ARG A C 1
ATOM 1053 O O . ARG A 1 144 ? -9.167 -2.370 18.769 1.00 74.94 144 ARG A O 1
ATOM 1060 N N . MET A 1 145 ? -10.541 -1.641 20.385 1.00 64.81 145 MET A N 1
ATOM 1061 C CA . MET A 1 145 ? -9.514 -1.606 21.425 1.00 64.81 145 MET A CA 1
ATOM 1062 C C . MET A 1 145 ? -9.453 -2.979 22.094 1.00 64.81 145 MET A C 1
ATOM 1064 O O . MET A 1 145 ? -10.463 -3.467 22.593 1.00 64.81 145 MET A O 1
ATOM 1068 N N . SER A 1 146 ? -8.280 -3.606 22.072 1.00 64.75 146 SER A N 1
ATOM 1069 C CA . SER A 1 146 ? -7.987 -4.835 22.811 1.00 64.75 146 SER A CA 1
ATOM 1070 C C . SER A 1 146 ? -6.782 -4.560 23.703 1.00 64.75 146 SER A C 1
ATOM 1072 O O . SER A 1 146 ? -5.838 -3.924 23.242 1.00 64.75 146 SER A O 1
ATOM 1074 N N . ALA A 1 147 ? -6.802 -5.023 24.954 1.00 60.84 147 ALA A N 1
ATOM 1075 C CA . ALA A 1 147 ? -5.721 -4.760 25.911 1.00 60.84 147 ALA A CA 1
ATOM 1076 C C . ALA A 1 147 ? -4.381 -5.414 25.506 1.00 60.84 147 ALA A C 1
ATOM 1078 O O . ALA A 1 147 ? -3.325 -4.845 25.750 1.00 60.84 147 ALA A O 1
ATOM 1079 N N . ALA A 1 148 ? -4.428 -6.571 24.831 1.00 63.28 148 ALA A N 1
ATOM 1080 C CA . ALA A 1 148 ? -3.256 -7.283 24.314 1.00 63.28 148 ALA A CA 1
ATOM 1081 C C . ALA A 1 148 ? -3.554 -7.898 22.928 1.00 63.28 148 ALA A C 1
ATOM 1083 O O . ALA A 1 148 ? -3.923 -9.071 22.823 1.00 63.28 148 ALA A O 1
ATOM 1084 N N . PRO A 1 149 ? -3.490 -7.115 21.840 1.00 75.75 149 PRO A N 1
ATOM 1085 C CA . PRO A 1 149 ? -3.824 -7.614 20.513 1.00 75.75 149 PRO A CA 1
ATOM 1086 C C . PRO A 1 149 ? -2.724 -8.550 19.978 1.00 75.75 149 PRO A C 1
ATOM 1088 O O . PRO A 1 149 ? -1.561 -8.172 19.907 1.00 75.75 149 PRO A O 1
ATOM 1091 N N . ARG A 1 150 ? -3.092 -9.765 19.537 1.00 82.00 150 ARG A N 1
ATOM 1092 C CA . ARG A 1 150 ? -2.183 -10.703 18.831 1.00 82.00 150 ARG A CA 1
ATOM 1093 C C . ARG A 1 150 ? -1.939 -10.327 17.359 1.00 82.00 150 ARG A C 1
ATOM 1095 O O . ARG A 1 150 ? -1.137 -10.964 16.681 1.00 82.00 150 ARG A O 1
ATOM 1102 N N . SER A 1 151 ? -2.623 -9.301 16.849 1.00 84.81 151 SER A N 1
ATOM 1103 C CA . SER A 1 151 ? -2.527 -8.866 15.448 1.00 84.81 151 SER A CA 1
ATOM 1104 C C . SER A 1 151 ? -1.141 -8.468 14.981 1.00 84.81 151 SER A C 1
ATOM 1106 O O . SER A 1 151 ? -0.851 -8.807 13.840 1.00 84.81 151 SER A O 1
ATOM 1108 N N . PRO A 1 152 ? -0.283 -7.782 15.763 1.00 89.94 152 PRO A N 1
ATOM 1109 C CA . PRO A 1 152 ? 1.042 -7.421 15.272 1.00 89.94 152 PRO A CA 1
ATOM 1110 C C . PRO A 1 152 ? 1.856 -8.658 14.875 1.00 89.94 152 PRO A C 1
ATOM 1112 O O . PRO A 1 152 ? 2.526 -8.634 13.850 1.00 89.94 152 PRO A O 1
ATOM 1115 N N . LEU A 1 153 ? 1.722 -9.763 15.621 1.00 90.81 153 LEU A N 1
ATOM 1116 C CA . LEU A 1 153 ? 2.380 -11.033 15.309 1.00 90.81 153 LEU A CA 1
ATOM 1117 C C . LEU A 1 153 ? 1.764 -11.719 14.082 1.00 90.81 153 LEU A C 1
ATOM 1119 O O . LEU A 1 153 ? 2.495 -12.150 13.197 1.00 90.81 153 LEU A O 1
ATOM 1123 N N . VAL A 1 154 ? 0.432 -11.805 14.006 1.00 91.19 154 VAL A N 1
ATOM 1124 C CA . VAL A 1 154 ? -0.254 -12.428 12.857 1.00 91.19 154 VAL A CA 1
ATOM 1125 C C . VAL A 1 154 ? 0.039 -11.661 11.567 1.00 91.19 154 VAL A C 1
ATOM 1127 O O . VAL A 1 154 ? 0.396 -12.257 10.558 1.00 91.19 154 VAL A O 1
ATOM 1130 N N . LEU A 1 155 ? -0.055 -10.330 11.607 1.00 92.94 155 LEU A N 1
ATOM 1131 C CA . LEU A 1 155 ? 0.259 -9.473 10.469 1.00 92.94 155 LEU A CA 1
ATOM 1132 C C . LEU A 1 155 ? 1.744 -9.550 10.117 1.00 92.94 155 LEU A C 1
ATOM 1134 O O . LEU A 1 155 ? 2.061 -9.602 8.939 1.00 92.94 155 LEU A O 1
ATOM 1138 N N . ALA A 1 156 ? 2.650 -9.628 11.096 1.00 94.00 156 ALA A N 1
ATOM 1139 C CA . ALA A 1 156 ? 4.064 -9.865 10.819 1.00 94.00 156 ALA A CA 1
ATOM 1140 C C . ALA A 1 156 ? 4.287 -11.169 10.043 1.00 94.00 156 ALA A C 1
ATOM 1142 O O . ALA A 1 156 ? 5.009 -11.150 9.054 1.00 94.00 156 ALA A O 1
ATOM 1143 N N . TRP A 1 157 ? 3.640 -12.270 10.433 1.00 94.25 157 TRP A N 1
ATOM 1144 C CA . TRP 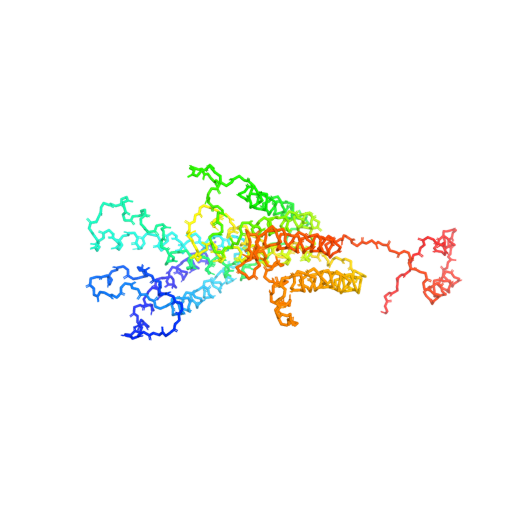A 1 157 ? 3.727 -13.538 9.703 1.00 94.25 157 TRP A CA 1
ATOM 1145 C C . TRP A 1 157 ? 3.162 -13.450 8.287 1.00 94.25 157 TRP A C 1
ATOM 1147 O O . TRP A 1 157 ? 3.794 -13.941 7.359 1.00 94.25 157 TRP A O 1
ATOM 1157 N N . LEU A 1 158 ? 2.016 -12.791 8.099 1.00 93.19 158 LEU A N 1
ATOM 1158 C CA . LEU A 1 158 ? 1.436 -12.592 6.767 1.00 93.19 158 LEU A CA 1
ATOM 1159 C C . LEU A 1 158 ? 2.339 -11.735 5.872 1.00 93.19 158 LEU A C 1
ATOM 1161 O O . LEU A 1 158 ? 2.582 -12.090 4.724 1.00 93.19 158 LEU A O 1
ATOM 1165 N N . VAL A 1 159 ? 2.880 -10.636 6.402 1.00 94.62 159 VAL A N 1
ATOM 1166 C CA . VAL A 1 159 ? 3.827 -9.777 5.676 1.00 94.62 159 VAL A CA 1
ATOM 1167 C C . VAL A 1 159 ? 5.124 -10.526 5.369 1.00 94.62 159 VAL A C 1
ATOM 1169 O O . VAL A 1 159 ? 5.650 -10.399 4.267 1.00 94.62 159 VAL A O 1
ATOM 1172 N N . ALA A 1 160 ? 5.616 -11.342 6.305 1.00 93.38 160 ALA A N 1
ATOM 1173 C CA . ALA A 1 160 ? 6.775 -12.194 6.077 1.00 93.38 160 ALA A CA 1
ATOM 1174 C C . ALA A 1 160 ? 6.504 -13.242 4.993 1.00 93.38 160 ALA A C 1
ATOM 1176 O O . ALA A 1 160 ? 7.372 -13.471 4.164 1.00 93.38 160 ALA A O 1
ATOM 1177 N N . ALA A 1 161 ? 5.309 -13.838 4.958 1.00 89.56 161 ALA A N 1
ATOM 1178 C CA . ALA A 1 161 ? 4.924 -14.784 3.917 1.00 89.56 161 ALA A CA 1
ATOM 1179 C C . ALA A 1 161 ? 4.890 -14.116 2.534 1.00 89.56 161 ALA A C 1
ATOM 1181 O O . ALA A 1 161 ? 5.488 -14.643 1.603 1.00 89.56 161 ALA A O 1
ATOM 1182 N N . VAL A 1 162 ? 4.281 -12.929 2.407 1.00 89.69 162 VAL A N 1
ATOM 1183 C CA . VAL A 1 162 ? 4.290 -12.156 1.148 1.00 89.69 162 VAL A CA 1
ATOM 1184 C C . VAL A 1 162 ? 5.723 -11.814 0.726 1.00 89.69 162 VAL A C 1
ATOM 1186 O O . VAL A 1 162 ? 6.089 -12.021 -0.427 1.00 89.69 162 VAL A O 1
ATOM 1189 N N . GLY A 1 163 ? 6.556 -11.345 1.661 1.00 89.25 163 GLY A N 1
ATOM 1190 C CA . GLY A 1 163 ? 7.957 -11.027 1.385 1.00 89.25 163 GLY A CA 1
ATOM 1191 C C . GLY A 1 163 ? 8.789 -12.247 0.981 1.00 89.25 163 GLY A C 1
ATOM 1192 O O . GLY A 1 163 ? 9.551 -12.175 0.023 1.00 89.25 163 GLY A O 1
ATOM 1193 N N . ALA A 1 164 ? 8.611 -13.380 1.667 1.00 88.62 164 ALA A N 1
ATOM 1194 C CA . ALA A 1 164 ? 9.281 -14.639 1.349 1.00 88.62 164 ALA A CA 1
ATOM 1195 C C . ALA A 1 164 ? 8.884 -15.149 -0.035 1.00 88.62 164 ALA A C 1
ATOM 1197 O O . ALA A 1 164 ? 9.757 -15.527 -0.807 1.00 88.62 164 ALA A O 1
ATOM 1198 N N . LEU A 1 165 ? 7.591 -15.120 -0.364 1.00 82.62 165 LEU A N 1
ATOM 1199 C CA . LEU A 1 165 ? 7.120 -15.538 -1.678 1.00 82.62 165 LEU A CA 1
ATOM 1200 C C . LEU A 1 165 ? 7.678 -14.639 -2.789 1.00 82.62 165 LEU A C 1
ATOM 1202 O O . LEU A 1 165 ? 8.124 -15.169 -3.795 1.00 82.62 165 LEU A O 1
ATOM 1206 N N . GLY A 1 166 ? 7.749 -13.317 -2.588 1.00 80.56 166 GLY A N 1
ATOM 1207 C CA . GLY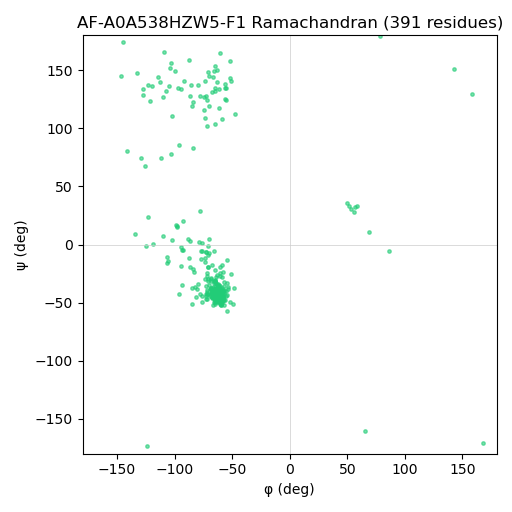 A 1 166 ? 8.372 -12.407 -3.559 1.00 80.56 166 GLY A CA 1
ATOM 1208 C C . GLY A 1 166 ? 9.877 -12.644 -3.762 1.00 80.56 166 GLY A C 1
ATOM 1209 O O . GLY A 1 166 ? 10.385 -12.485 -4.866 1.00 80.56 166 GLY A O 1
ATOM 1210 N N . VAL A 1 167 ? 10.601 -13.065 -2.717 1.00 84.12 167 VAL A N 1
ATOM 1211 C CA . VAL A 1 167 ? 12.013 -13.478 -2.841 1.00 84.12 167 VAL A CA 1
ATOM 1212 C C . VAL A 1 167 ? 12.136 -14.826 -3.555 1.00 84.12 167 VAL A C 1
ATOM 1214 O O . VAL A 1 167 ? 13.015 -14.986 -4.394 1.00 84.12 167 VAL A O 1
ATOM 1217 N N . LEU A 1 168 ? 11.271 -15.792 -3.234 1.00 80.50 168 LEU A N 1
ATOM 1218 C CA . LEU A 1 168 ? 11.272 -17.114 -3.866 1.00 80.50 168 LEU A CA 1
ATOM 1219 C C . LEU A 1 168 ? 10.940 -17.031 -5.357 1.00 80.50 168 LEU A C 1
ATOM 1221 O O . LEU A 1 168 ? 11.625 -17.671 -6.147 1.00 80.50 168 LEU A O 1
ATOM 1225 N N . ASP A 1 169 ? 9.958 -16.211 -5.731 1.00 72.69 169 ASP A N 1
ATOM 1226 C CA . ASP A 1 169 ? 9.583 -15.938 -7.125 1.00 72.69 169 ASP A CA 1
ATOM 1227 C C . ASP A 1 169 ? 10.774 -15.397 -7.932 1.00 72.69 169 ASP A C 1
ATOM 1229 O O . ASP A 1 169 ? 11.033 -15.815 -9.055 1.00 72.69 169 ASP A O 1
ATOM 1233 N N . ALA A 1 170 ? 11.591 -14.544 -7.310 1.00 74.38 170 ALA A N 1
ATOM 1234 C CA . ALA A 1 170 ? 12.792 -14.022 -7.946 1.00 74.38 170 ALA A CA 1
ATOM 1235 C C . ALA A 1 170 ? 13.935 -15.046 -8.098 1.00 74.38 170 ALA A C 1
ATOM 1237 O O . ALA A 1 170 ? 14.800 -14.859 -8.953 1.00 74.38 170 ALA A O 1
ATOM 1238 N N . ILE A 1 171 ? 13.975 -16.093 -7.264 1.00 73.56 171 ILE A N 1
ATOM 1239 C CA . ILE A 1 171 ? 15.036 -17.118 -7.262 1.00 73.56 171 ILE A CA 1
ATOM 1240 C C . ILE A 1 171 ? 14.665 -18.325 -8.134 1.00 73.56 171 ILE A C 1
ATOM 1242 O O . ILE A 1 171 ? 15.554 -18.914 -8.746 1.00 73.56 171 ILE A O 1
ATOM 1246 N N . LEU A 1 172 ? 13.384 -18.703 -8.190 1.00 67.94 172 LEU A N 1
ATOM 1247 C CA . LEU A 1 172 ? 12.879 -19.846 -8.957 1.00 67.94 172 LEU A CA 1
ATOM 1248 C C . LEU A 1 172 ? 11.999 -19.382 -10.135 1.00 67.94 172 LEU A C 1
ATOM 1250 O O . LEU A 1 172 ? 10.781 -19.548 -10.082 1.00 67.94 172 LEU A O 1
ATOM 1254 N N . PRO A 1 173 ? 12.588 -18.840 -11.217 1.00 59.38 173 PRO A N 1
ATOM 1255 C CA . PRO A 1 173 ? 11.830 -18.286 -12.342 1.00 59.38 173 PRO A CA 1
ATOM 1256 C C . PRO A 1 173 ? 11.101 -19.317 -13.239 1.00 59.38 173 PRO A C 1
ATOM 1258 O O . PRO A 1 173 ? 10.434 -18.905 -14.191 1.00 59.38 173 PRO A O 1
ATOM 1261 N N . ASP A 1 174 ? 11.200 -20.633 -12.982 1.00 49.25 174 ASP A N 1
ATOM 1262 C CA . ASP A 1 174 ? 10.919 -21.652 -14.016 1.00 49.25 174 ASP A CA 1
ATOM 1263 C C . ASP A 1 174 ? 9.780 -22.670 -13.788 1.00 49.25 174 ASP A C 1
ATOM 1265 O O . ASP A 1 174 ? 9.476 -23.410 -14.721 1.00 49.25 174 ASP A O 1
ATOM 1269 N N . ASP A 1 175 ? 9.025 -22.663 -12.682 1.00 47.25 175 ASP A N 1
ATOM 1270 C CA . ASP A 1 175 ? 7.852 -23.560 -12.545 1.00 47.25 175 ASP A CA 1
ATOM 1271 C C . ASP A 1 175 ? 6.516 -22.828 -12.762 1.00 47.25 175 ASP A C 1
ATOM 1273 O O . ASP A 1 175 ? 5.764 -22.482 -11.846 1.00 47.25 175 ASP A O 1
ATOM 1277 N N . ARG A 1 176 ? 6.215 -22.602 -14.045 1.00 51.34 176 ARG A N 1
ATOM 1278 C CA . ARG A 1 176 ? 5.137 -21.737 -14.566 1.00 51.34 176 ARG A CA 1
ATOM 1279 C C . ARG A 1 176 ? 3.717 -22.324 -14.525 1.00 51.34 176 ARG A C 1
ATOM 1281 O O . ARG A 1 176 ? 2.886 -21.981 -15.363 1.00 51.34 176 ARG A O 1
ATOM 1288 N N . THR A 1 177 ? 3.403 -23.208 -13.578 1.00 43.41 177 THR A N 1
ATOM 1289 C CA . THR A 1 177 ? 2.065 -23.843 -13.500 1.00 43.41 177 THR A CA 1
ATOM 1290 C C . THR A 1 177 ? 1.434 -23.881 -12.100 1.00 43.41 177 THR A C 1
ATOM 1292 O O . THR A 1 177 ? 0.376 -24.485 -11.927 1.00 43.41 177 THR A O 1
ATOM 1295 N N . GLY A 1 178 ? 2.012 -23.195 -11.103 1.00 50.47 178 GLY A N 1
ATOM 1296 C CA . GLY A 1 178 ? 1.541 -23.228 -9.708 1.00 50.47 178 GLY A CA 1
ATOM 1297 C C . GLY A 1 178 ? 1.194 -21.875 -9.068 1.00 50.47 178 GLY A C 1
ATOM 1298 O O . GLY A 1 178 ? 1.226 -20.823 -9.703 1.00 50.47 178 GLY A O 1
ATOM 1299 N N . LEU A 1 179 ? 0.898 -21.919 -7.757 1.00 46.59 179 LEU A N 1
ATOM 1300 C CA . LEU A 1 179 ? 0.624 -20.773 -6.859 1.00 46.59 179 LEU A CA 1
ATOM 1301 C C . LEU A 1 179 ? 1.734 -19.695 -6.847 1.00 46.59 179 LEU A C 1
ATOM 1303 O O . LEU A 1 179 ? 1.510 -18.601 -6.332 1.00 46.59 179 LEU A O 1
ATOM 1307 N N . THR A 1 180 ? 2.909 -20.003 -7.399 1.00 45.41 180 THR A N 1
ATOM 1308 C CA . THR A 1 180 ? 4.113 -19.164 -7.474 1.00 45.41 180 THR A CA 1
ATOM 1309 C C . THR A 1 180 ? 4.011 -18.069 -8.536 1.00 45.41 180 THR A C 1
ATOM 1311 O O . THR A 1 180 ? 4.224 -16.909 -8.204 1.00 45.41 180 THR A O 1
ATOM 1314 N N . GLY A 1 181 ? 3.513 -18.369 -9.743 1.00 48.06 181 GLY A N 1
ATOM 1315 C CA . GLY A 1 181 ? 3.329 -17.365 -10.810 1.00 48.06 181 GLY A CA 1
ATOM 1316 C C . GLY A 1 181 ? 2.272 -16.292 -10.501 1.00 48.06 181 GLY A C 1
ATOM 1317 O O . GLY A 1 181 ? 2.086 -15.336 -11.247 1.00 48.06 181 GLY A O 1
ATOM 1318 N N . ALA A 1 182 ? 1.550 -16.430 -9.385 1.00 48.41 182 ALA A N 1
ATOM 1319 C CA . ALA A 1 182 ? 0.515 -15.495 -8.968 1.00 48.41 182 ALA A CA 1
ATOM 1320 C C . ALA A 1 182 ? 1.064 -14.196 -8.345 1.00 48.41 182 ALA A C 1
ATOM 1322 O O . ALA A 1 182 ? 0.284 -13.261 -8.145 1.00 48.41 182 ALA A O 1
ATOM 1323 N N . LEU A 1 183 ? 2.361 -14.152 -8.016 1.00 49.19 183 LEU A N 1
ATOM 1324 C CA . LEU A 1 183 ? 3.060 -13.002 -7.430 1.00 49.19 183 LEU A CA 1
ATOM 1325 C C . LEU A 1 183 ? 4.047 -12.333 -8.396 1.00 49.19 183 LEU A C 1
ATOM 1327 O O . LEU A 1 183 ? 4.726 -11.391 -7.989 1.00 49.19 183 LEU A O 1
ATOM 1331 N N . GLU A 1 184 ? 4.074 -12.743 -9.667 1.00 50.09 184 GLU A N 1
ATOM 1332 C CA . GLU A 1 184 ? 4.919 -12.102 -10.672 1.00 50.09 184 GLU A CA 1
ATOM 1333 C C . GLU A 1 184 ? 4.535 -10.625 -10.842 1.00 50.09 184 GLU A C 1
ATOM 1335 O O . GLU A 1 184 ? 3.431 -10.261 -11.271 1.00 50.09 184 GLU A O 1
ATOM 1340 N N . LEU A 1 185 ? 5.484 -9.747 -10.527 1.00 52.34 185 LEU A N 1
ATOM 1341 C CA . LEU A 1 185 ? 5.390 -8.313 -10.768 1.00 52.34 185 LEU A CA 1
ATOM 1342 C C . LEU A 1 185 ? 5.822 -8.024 -12.204 1.00 52.34 185 LEU A C 1
ATOM 1344 O O . LEU A 1 185 ? 6.959 -7.644 -12.473 1.00 52.34 185 LEU A O 1
ATOM 1348 N N . HIS A 1 186 ? 4.898 -8.184 -13.147 1.00 48.81 186 HIS A N 1
ATOM 1349 C CA . HIS A 1 186 ? 5.104 -7.689 -14.505 1.00 48.81 186 HIS A CA 1
ATOM 1350 C C . HIS A 1 186 ? 5.405 -6.175 -14.444 1.00 48.81 186 HIS A C 1
ATOM 1352 O O . HIS A 1 186 ? 4.761 -5.453 -13.689 1.00 48.81 186 HIS A O 1
ATOM 1358 N N . GLY A 1 187 ? 6.415 -5.689 -15.174 1.00 49.72 187 GLY A N 1
ATOM 1359 C CA . GLY A 1 187 ? 6.810 -4.268 -15.193 1.00 49.72 187 GLY A CA 1
ATOM 1360 C C . GLY A 1 187 ? 7.786 -3.816 -14.094 1.00 49.72 187 GLY A C 1
ATOM 1361 O O . GLY A 1 187 ? 8.277 -2.690 -14.154 1.00 49.72 187 GLY A O 1
ATOM 1362 N N . VAL A 1 188 ? 8.120 -4.680 -13.131 1.00 59.28 188 VAL A N 1
ATOM 1363 C CA . VAL A 1 188 ? 9.195 -4.459 -12.152 1.00 59.28 188 VAL A CA 1
ATOM 1364 C C . VAL A 1 188 ? 10.309 -5.466 -12.417 1.00 59.28 188 VAL A C 1
ATOM 1366 O O . VAL A 1 188 ? 10.033 -6.622 -12.726 1.00 59.28 188 VAL A O 1
ATOM 1369 N N . SER A 1 189 ? 11.577 -5.056 -12.323 1.00 69.19 189 SER A N 1
ATOM 1370 C CA . SER A 1 189 ? 12.669 -6.015 -12.500 1.00 69.19 189 SER A CA 1
ATOM 1371 C C . SER A 1 189 ? 12.624 -7.086 -11.406 1.00 69.19 189 SER A C 1
ATOM 1373 O O . SER A 1 189 ? 12.396 -6.778 -10.236 1.00 69.19 189 SER A O 1
ATOM 1375 N N . THR A 1 190 ? 12.886 -8.348 -11.762 1.00 75.31 190 THR A N 1
ATOM 1376 C CA . THR A 1 190 ? 12.972 -9.487 -10.825 1.00 75.31 190 THR A CA 1
ATOM 1377 C C . THR A 1 190 ? 13.862 -9.166 -9.620 1.00 75.31 190 THR A C 1
ATOM 1379 O O . THR A 1 190 ? 13.548 -9.492 -8.476 1.00 75.31 190 THR A O 1
ATOM 1382 N N . ALA A 1 191 ? 14.939 -8.424 -9.880 1.00 76.38 191 ALA A N 1
ATOM 1383 C CA . ALA A 1 191 ? 15.853 -7.887 -8.888 1.00 76.38 191 ALA A CA 1
ATOM 1384 C C . ALA A 1 191 ? 15.151 -6.960 -7.871 1.00 76.38 191 ALA A C 1
ATOM 1386 O O . ALA A 1 191 ? 15.282 -7.157 -6.660 1.00 76.38 191 ALA A O 1
ATOM 1387 N N . LEU A 1 192 ? 14.371 -5.975 -8.335 1.00 81.12 192 LEU A N 1
ATOM 1388 C CA . LEU A 1 192 ? 13.636 -5.056 -7.461 1.00 81.12 192 LEU A CA 1
ATOM 1389 C C . LEU A 1 192 ? 12.531 -5.777 -6.674 1.00 81.12 192 LEU A C 1
ATOM 1391 O O . LEU A 1 192 ? 12.342 -5.489 -5.492 1.00 81.12 192 LEU A O 1
ATOM 1395 N N . SER A 1 193 ? 11.858 -6.755 -7.281 1.00 81.00 193 SER A N 1
ATOM 1396 C CA . SER A 1 193 ? 10.877 -7.619 -6.609 1.00 81.00 193 SER A CA 1
ATOM 1397 C C . SER A 1 193 ? 11.500 -8.374 -5.428 1.00 81.00 193 SER A C 1
ATOM 1399 O O . SER A 1 193 ? 10.968 -8.328 -4.315 1.00 81.00 193 SER A O 1
ATOM 1401 N N . ALA A 1 194 ? 12.684 -8.966 -5.624 1.00 83.25 194 ALA A N 1
ATOM 1402 C CA . ALA A 1 194 ? 13.447 -9.614 -4.556 1.00 83.25 194 ALA A CA 1
ATOM 1403 C C . ALA A 1 194 ? 13.822 -8.632 -3.436 1.00 83.25 194 ALA A C 1
ATOM 1405 O O . ALA A 1 194 ? 13.668 -8.937 -2.251 1.00 83.25 194 ALA A O 1
ATOM 1406 N N . ALA A 1 195 ? 14.284 -7.430 -3.799 1.00 87.12 195 ALA A N 1
ATOM 1407 C CA . ALA A 1 195 ? 14.650 -6.395 -2.835 1.00 87.12 195 ALA A CA 1
ATOM 1408 C C . ALA A 1 195 ? 13.448 -5.952 -1.987 1.00 87.12 195 ALA A C 1
ATOM 1410 O O . ALA A 1 195 ? 13.557 -5.857 -0.763 1.00 87.12 195 ALA A O 1
ATOM 1411 N N . LEU A 1 196 ? 12.286 -5.729 -2.610 1.00 89.06 196 LEU A N 1
ATOM 1412 C CA . LEU A 1 196 ? 11.048 -5.395 -1.904 1.00 89.06 196 LEU A CA 1
ATOM 1413 C C . LEU A 1 196 ? 10.610 -6.532 -0.973 1.00 89.06 196 LEU A C 1
ATOM 1415 O O . LEU A 1 196 ? 10.247 -6.269 0.175 1.00 89.06 196 LEU A O 1
ATOM 1419 N N . GLY A 1 197 ? 10.709 -7.788 -1.419 1.00 89.25 197 GLY A N 1
ATOM 1420 C CA . GLY A 1 197 ? 10.431 -8.959 -0.587 1.00 89.25 197 GLY A CA 1
ATOM 1421 C C . GLY A 1 197 ? 11.340 -9.043 0.646 1.00 89.25 197 GLY A C 1
ATOM 1422 O O . GLY A 1 197 ? 10.862 -9.237 1.767 1.00 89.25 197 GLY A O 1
ATOM 1423 N N . LEU A 1 198 ? 12.640 -8.785 0.477 1.00 90.19 198 LEU A N 1
ATOM 1424 C CA . LEU A 1 198 ? 13.614 -8.738 1.571 1.00 90.19 198 LEU A CA 1
ATOM 1425 C C . LEU A 1 198 ? 13.313 -7.604 2.560 1.00 90.19 198 LEU A C 1
ATOM 1427 O O . LEU A 1 198 ? 13.339 -7.804 3.778 1.00 90.19 198 LEU A O 1
ATOM 1431 N N . VAL A 1 199 ? 12.958 -6.422 2.058 1.00 92.44 199 VAL A N 1
ATOM 1432 C CA . VAL A 1 199 ? 12.541 -5.289 2.893 1.00 92.44 199 VAL A CA 1
ATOM 1433 C C . VAL A 1 199 ? 11.284 -5.629 3.704 1.00 92.44 199 VAL A C 1
ATOM 1435 O O . VAL A 1 199 ? 11.224 -5.305 4.894 1.00 92.44 199 VAL A O 1
ATOM 1438 N N . LEU A 1 200 ? 10.303 -6.323 3.117 1.00 93.38 200 LEU A N 1
ATOM 1439 C CA . LEU A 1 200 ? 9.111 -6.790 3.834 1.00 93.38 200 LEU A CA 1
ATOM 1440 C C . LEU A 1 200 ? 9.453 -7.804 4.934 1.00 93.38 200 LEU A C 1
ATOM 1442 O O . LEU A 1 200 ? 8.914 -7.698 6.038 1.00 93.38 200 LEU A O 1
ATOM 1446 N N . LEU A 1 201 ? 10.383 -8.733 4.688 1.00 92.94 201 LEU A N 1
ATOM 1447 C CA . LEU A 1 201 ? 10.868 -9.682 5.701 1.00 92.94 201 LEU A CA 1
ATOM 1448 C C . LEU A 1 201 ? 11.515 -8.967 6.897 1.00 92.94 201 LEU A C 1
ATOM 1450 O O . LEU A 1 201 ? 11.244 -9.297 8.056 1.00 92.94 201 LEU A O 1
ATOM 1454 N N . LEU A 1 202 ? 12.326 -7.939 6.643 1.00 91.19 202 LEU A N 1
ATOM 1455 C CA . LEU A 1 202 ? 12.919 -7.117 7.701 1.00 91.19 202 LEU A CA 1
ATOM 1456 C C . LEU A 1 202 ? 11.856 -6.311 8.456 1.00 91.19 202 LEU A C 1
ATOM 1458 O O . LEU A 1 202 ? 11.867 -6.259 9.693 1.00 91.19 202 LEU A O 1
ATOM 1462 N N . ALA A 1 203 ? 10.904 -5.722 7.729 1.00 93.06 203 ALA A N 1
ATOM 1463 C CA . ALA A 1 203 ? 9.796 -4.979 8.314 1.00 93.06 203 ALA A CA 1
ATOM 1464 C C . ALA A 1 203 ? 8.919 -5.879 9.198 1.00 93.06 203 ALA A C 1
ATOM 1466 O O . ALA A 1 203 ? 8.525 -5.450 10.285 1.00 93.06 203 ALA A O 1
ATOM 1467 N N . ALA A 1 204 ? 8.686 -7.139 8.816 1.00 93.44 204 ALA A N 1
ATOM 1468 C CA . ALA A 1 204 ? 7.901 -8.105 9.586 1.00 93.44 204 ALA A CA 1
ATOM 1469 C C . ALA A 1 204 ? 8.426 -8.278 11.023 1.00 93.44 204 ALA A C 1
ATOM 1471 O O . ALA A 1 204 ? 7.652 -8.275 11.984 1.00 93.44 204 ALA A O 1
ATOM 1472 N N . ARG A 1 205 ? 9.751 -8.311 11.213 1.00 89.88 205 ARG A N 1
ATOM 1473 C CA . ARG A 1 205 ? 10.372 -8.377 12.550 1.00 89.88 205 ARG A CA 1
ATOM 1474 C C . ARG A 1 205 ? 10.107 -7.115 13.386 1.00 89.88 205 ARG A C 1
ATOM 1476 O O . ARG A 1 205 ? 10.048 -7.169 14.617 1.00 89.88 205 ARG A O 1
ATOM 1483 N N . GLY A 1 206 ? 9.957 -5.961 12.741 1.00 89.00 206 GLY A N 1
ATOM 1484 C CA . GLY A 1 206 ? 9.494 -4.723 13.370 1.00 89.00 206 GLY A CA 1
ATOM 1485 C C . GLY A 1 206 ? 8.002 -4.739 13.705 1.00 89.00 206 GLY A C 1
ATOM 1486 O O . GLY A 1 206 ? 7.624 -4.337 14.807 1.00 89.00 206 GLY A O 1
ATOM 1487 N N . LEU A 1 207 ? 7.167 -5.250 12.795 1.00 92.62 207 LEU A N 1
ATOM 1488 C CA . LEU A 1 207 ? 5.722 -5.407 12.997 1.00 92.62 207 LEU A CA 1
ATOM 1489 C C . LEU A 1 207 ? 5.420 -6.303 14.199 1.00 92.62 207 LEU A C 1
ATOM 1491 O O . LEU A 1 207 ? 4.570 -5.944 15.008 1.00 92.62 207 LEU A O 1
ATOM 1495 N N . ALA A 1 208 ? 6.155 -7.406 14.374 1.00 90.75 208 ALA A N 1
ATOM 1496 C CA . ALA A 1 208 ? 5.983 -8.314 15.512 1.00 90.75 208 ALA A CA 1
ATOM 1497 C C . ALA A 1 208 ? 6.169 -7.608 16.871 1.00 90.75 208 ALA A C 1
ATOM 1499 O O . ALA A 1 208 ? 5.618 -8.042 17.878 1.00 90.75 208 ALA A O 1
ATOM 1500 N N . ARG A 1 209 ? 6.907 -6.489 16.888 1.00 88.69 209 ARG A N 1
ATOM 1501 C CA . ARG A 1 209 ? 7.146 -5.628 18.057 1.00 88.69 209 ARG A CA 1
ATOM 1502 C C . ARG A 1 209 ? 6.224 -4.404 18.109 1.00 88.69 209 ARG A C 1
ATOM 1504 O O . ARG A 1 20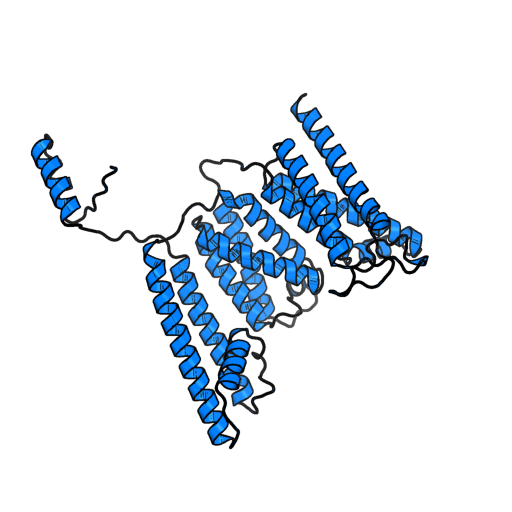9 ? 6.519 -3.454 18.826 1.00 88.69 209 ARG A O 1
ATOM 1511 N N . ALA A 1 210 ? 5.149 -4.392 17.321 1.00 90.44 210 ALA A N 1
ATOM 1512 C CA . ALA A 1 210 ? 4.204 -3.280 17.202 1.00 90.44 210 ALA A CA 1
ATOM 1513 C C . ALA A 1 210 ? 4.858 -1.929 16.819 1.00 90.44 210 ALA A C 1
ATOM 1515 O O . ALA A 1 210 ? 4.343 -0.858 17.159 1.00 90.44 210 ALA A O 1
ATOM 1516 N N . ASN A 1 211 ? 5.989 -1.963 16.097 1.00 90.62 211 ASN A N 1
ATOM 1517 C CA . ASN A 1 211 ? 6.725 -0.762 15.696 1.00 90.62 211 ASN A CA 1
ATOM 1518 C C . ASN A 1 211 ? 5.965 0.011 14.600 1.00 90.62 211 ASN A C 1
ATOM 1520 O O . ASN A 1 211 ? 5.675 -0.522 13.526 1.00 90.62 211 ASN A O 1
ATOM 1524 N N . ARG A 1 212 ? 5.685 1.294 14.859 1.00 90.50 212 ARG A N 1
ATOM 1525 C CA . ARG A 1 212 ? 4.969 2.200 13.951 1.00 90.50 212 ARG A CA 1
ATOM 1526 C C . ARG A 1 212 ? 5.705 2.425 12.636 1.00 90.50 212 ARG A C 1
ATOM 1528 O O . ARG A 1 212 ? 5.072 2.476 11.587 1.00 90.50 212 ARG A O 1
ATOM 1535 N N . ARG A 1 213 ? 7.027 2.564 12.689 1.00 90.19 213 ARG A N 1
ATOM 1536 C CA . ARG A 1 213 ? 7.868 2.824 11.515 1.00 90.19 213 ARG A CA 1
ATOM 1537 C C . ARG A 1 213 ? 7.899 1.618 10.588 1.00 90.19 213 ARG A C 1
ATOM 1539 O O . ARG A 1 213 ? 7.758 1.761 9.381 1.00 90.19 213 ARG A O 1
ATOM 1546 N N . ALA A 1 214 ? 8.008 0.423 11.165 1.00 92.38 214 ALA A N 1
ATOM 1547 C CA . ALA A 1 214 ? 7.948 -0.820 10.405 1.00 92.38 214 ALA A CA 1
ATOM 1548 C C . ALA A 1 214 ? 6.585 -0.988 9.717 1.00 92.38 214 ALA A C 1
ATOM 1550 O O . ALA A 1 214 ? 6.527 -1.356 8.548 1.00 92.38 214 ALA A O 1
ATOM 1551 N N . TRP A 1 215 ? 5.498 -0.642 10.420 1.00 94.94 215 TRP A N 1
ATOM 1552 C CA . TRP A 1 215 ? 4.158 -0.594 9.835 1.00 94.94 215 TRP A CA 1
ATOM 1553 C C . TRP A 1 215 ? 4.072 0.379 8.652 1.00 94.94 215 TRP A C 1
ATOM 1555 O O . TRP A 1 215 ? 3.511 0.005 7.630 1.00 94.94 215 TRP A O 1
ATOM 1565 N N . GLN A 1 216 ? 4.646 1.585 8.750 1.00 94.12 216 GLN A N 1
ATOM 1566 C CA . GLN A 1 216 ? 4.658 2.551 7.640 1.00 94.12 216 GLN A CA 1
ATOM 1567 C C . GLN A 1 216 ? 5.369 1.985 6.407 1.00 94.12 216 GLN A C 1
ATOM 1569 O O . GLN A 1 216 ? 4.806 2.025 5.318 1.00 94.12 216 GLN A O 1
ATOM 1574 N N . VAL A 1 217 ? 6.567 1.419 6.586 1.00 92.94 217 VAL A N 1
ATOM 1575 C CA . VAL A 1 217 ? 7.347 0.825 5.488 1.00 92.94 217 VAL A CA 1
ATOM 1576 C C . VAL A 1 217 ? 6.583 -0.328 4.839 1.00 92.94 217 VAL A C 1
ATOM 1578 O O . VAL A 1 217 ? 6.385 -0.325 3.627 1.00 92.94 217 VAL A O 1
ATOM 1581 N N . ALA A 1 218 ? 6.092 -1.280 5.639 1.00 95.31 218 ALA A N 1
ATOM 1582 C CA . ALA A 1 218 ? 5.334 -2.417 5.126 1.00 95.31 218 ALA A CA 1
ATOM 1583 C C . ALA A 1 218 ? 4.036 -1.982 4.430 1.00 95.31 218 ALA A C 1
ATOM 1585 O O . ALA A 1 218 ? 3.708 -2.515 3.376 1.00 95.31 218 ALA A O 1
ATOM 1586 N N . ALA A 1 219 ? 3.314 -1.001 4.982 1.00 95.44 219 ALA A N 1
ATOM 1587 C CA . ALA A 1 219 ? 2.084 -0.486 4.388 1.00 95.44 219 ALA A CA 1
ATOM 1588 C C . ALA A 1 219 ? 2.345 0.172 3.032 1.00 95.44 219 ALA A C 1
ATOM 1590 O O . ALA A 1 219 ? 1.647 -0.142 2.075 1.00 95.44 219 ALA A O 1
ATOM 1591 N N . VAL A 1 220 ? 3.351 1.049 2.942 1.00 94.81 220 VAL A N 1
ATOM 1592 C CA . VAL A 1 220 ? 3.714 1.714 1.683 1.00 94.81 220 VAL A CA 1
ATOM 1593 C C . VAL A 1 220 ? 4.083 0.675 0.632 1.00 94.81 220 VAL A C 1
ATOM 1595 O O . VAL A 1 220 ? 3.525 0.699 -0.457 1.00 94.81 220 VAL A O 1
ATOM 1598 N N . ILE A 1 221 ? 4.954 -0.277 0.969 1.00 93.06 221 ILE A N 1
ATOM 1599 C CA . ILE A 1 221 ? 5.399 -1.296 0.014 1.00 93.06 221 ILE A CA 1
ATOM 1600 C C . ILE A 1 221 ? 4.239 -2.186 -0.428 1.00 93.06 221 ILE A C 1
ATOM 1602 O O . ILE A 1 221 ? 4.039 -2.349 -1.623 1.00 93.06 221 ILE A O 1
ATOM 1606 N N . LEU A 1 222 ? 3.438 -2.722 0.496 1.00 93.00 222 LEU A N 1
ATOM 1607 C CA . LEU A 1 222 ? 2.318 -3.600 0.141 1.00 93.00 222 LEU A CA 1
ATOM 1608 C C . LEU A 1 222 ? 1.235 -2.886 -0.665 1.00 93.00 222 LEU A C 1
ATOM 1610 O O . LEU A 1 222 ? 0.650 -3.499 -1.551 1.00 93.00 222 LEU A O 1
ATOM 1614 N N . VAL A 1 223 ? 0.963 -1.609 -0.383 1.00 91.44 223 VAL A N 1
ATOM 1615 C CA . VAL A 1 223 ? 0.027 -0.812 -1.188 1.00 91.44 223 VAL A CA 1
ATOM 1616 C C . VAL A 1 223 ? 0.587 -0.597 -2.589 1.00 91.44 223 VAL A C 1
ATOM 1618 O O . VAL A 1 223 ? -0.132 -0.825 -3.556 1.00 91.44 223 VAL A O 1
ATOM 1621 N N . THR A 1 224 ? 1.863 -0.226 -2.714 1.00 89.88 224 THR A N 1
ATOM 1622 C CA . THR A 1 224 ? 2.521 -0.085 -4.019 1.00 89.88 224 THR A CA 1
ATOM 1623 C C . THR A 1 224 ? 2.482 -1.399 -4.799 1.00 89.88 224 THR A C 1
ATOM 1625 O O . THR A 1 224 ? 2.082 -1.402 -5.957 1.00 89.88 224 THR A O 1
ATOM 1628 N N . LEU A 1 225 ? 2.809 -2.525 -4.159 1.00 86.44 225 LEU A N 1
ATOM 1629 C CA . LEU A 1 225 ? 2.734 -3.854 -4.769 1.00 86.44 225 LEU A CA 1
ATOM 1630 C C . LEU A 1 225 ? 1.304 -4.209 -5.193 1.00 86.44 225 LEU A C 1
ATOM 1632 O O . LEU A 1 225 ? 1.097 -4.664 -6.311 1.00 86.44 225 LEU A O 1
ATOM 1636 N N . ALA A 1 226 ? 0.306 -3.955 -4.344 1.00 85.38 226 ALA A N 1
ATOM 1637 C CA . ALA A 1 226 ? -1.095 -4.201 -4.679 1.00 85.38 226 ALA A CA 1
ATOM 1638 C C . ALA A 1 226 ? -1.550 -3.383 -5.901 1.00 85.38 226 ALA A C 1
ATOM 1640 O O . ALA A 1 226 ? -2.260 -3.912 -6.753 1.00 85.38 226 ALA A O 1
ATOM 1641 N N . VAL A 1 227 ? -1.119 -2.121 -6.015 1.00 83.00 227 VAL A N 1
ATOM 1642 C CA . VAL A 1 227 ? -1.407 -1.269 -7.182 1.00 83.00 227 VAL A CA 1
ATOM 1643 C C . VAL A 1 227 ? -0.715 -1.798 -8.439 1.00 83.00 227 VAL A C 1
ATOM 1645 O O . VAL A 1 227 ? -1.356 -1.894 -9.481 1.00 83.00 227 VAL A O 1
ATOM 1648 N N . LEU A 1 228 ? 0.558 -2.188 -8.350 1.00 80.62 228 LEU A N 1
ATOM 1649 C CA . LEU A 1 228 ? 1.307 -2.738 -9.485 1.00 80.62 228 LEU A CA 1
ATOM 1650 C C . LEU A 1 228 ? 0.707 -4.058 -9.986 1.00 80.62 228 LEU A C 1
ATOM 1652 O O . LEU A 1 228 ? 0.545 -4.250 -11.190 1.00 80.62 228 LEU A O 1
ATOM 1656 N N . HIS A 1 229 ? 0.304 -4.944 -9.074 1.00 76.88 229 HIS A N 1
ATOM 1657 C CA . HIS A 1 229 ? -0.397 -6.176 -9.436 1.00 76.88 229 HIS A CA 1
ATOM 1658 C C . HIS A 1 229 ? -1.748 -5.912 -10.111 1.00 76.88 229 HIS A C 1
ATOM 1660 O O . HIS A 1 229 ? -2.141 -6.659 -11.005 1.00 76.88 229 HIS A O 1
ATOM 1666 N N . LEU A 1 230 ? -2.452 -4.850 -9.709 1.00 72.50 230 LEU A N 1
ATOM 1667 C CA . LEU A 1 230 ? -3.718 -4.464 -10.329 1.00 72.50 230 LEU A CA 1
ATOM 1668 C C . LEU A 1 230 ? -3.530 -3.960 -11.769 1.00 72.50 230 LEU A C 1
ATOM 1670 O O . LEU A 1 230 ? -4.437 -4.133 -12.572 1.00 72.50 230 LEU A O 1
ATOM 1674 N N . GLN A 1 231 ? -2.365 -3.385 -12.092 1.00 70.38 231 GLN A N 1
ATOM 1675 C CA . GLN A 1 231 ? -2.043 -2.851 -13.422 1.00 70.38 231 GLN A CA 1
ATOM 1676 C C . GLN A 1 231 ? -1.510 -3.904 -14.405 1.00 70.38 231 GLN A C 1
ATOM 1678 O O . GLN A 1 231 ? -1.803 -3.821 -15.593 1.00 70.38 231 GLN A O 1
ATOM 1683 N N . ASN A 1 232 ? -0.701 -4.869 -13.947 1.00 62.47 232 ASN A N 1
ATOM 1684 C CA . ASN A 1 232 ? 0.142 -5.645 -14.869 1.00 62.47 232 ASN A CA 1
ATOM 1685 C C . ASN A 1 232 ? -0.303 -7.098 -15.137 1.00 62.47 232 ASN A C 1
ATOM 1687 O O . ASN A 1 232 ? 0.226 -7.701 -16.068 1.00 62.47 232 ASN A O 1
ATOM 1691 N N . ARG A 1 233 ? -1.277 -7.634 -14.376 1.00 59.41 233 ARG A N 1
ATOM 1692 C CA . ARG A 1 233 ? -2.190 -8.780 -14.650 1.00 59.41 233 ARG A CA 1
ATOM 1693 C C . ARG A 1 233 ? -2.712 -9.317 -13.312 1.00 59.41 233 ARG A C 1
ATOM 1695 O O . ARG A 1 233 ? -1.936 -9.618 -12.410 1.00 59.41 233 ARG A O 1
ATOM 1702 N N . PHE A 1 234 ? -4.030 -9.476 -13.194 1.00 58.47 234 PHE A N 1
ATOM 1703 C CA . PHE A 1 234 ? -4.663 -9.911 -11.949 1.00 58.47 234 PHE A CA 1
ATOM 1704 C C . PHE A 1 234 ? -4.452 -11.415 -11.680 1.00 58.47 234 PHE A C 1
ATOM 1706 O O . PHE A 1 234 ? -4.779 -12.250 -12.524 1.00 58.47 234 PHE A O 1
ATOM 1713 N N . GLY A 1 235 ? -3.942 -11.763 -10.493 1.00 66.56 235 GLY A N 1
ATOM 1714 C CA . GLY A 1 235 ? -3.694 -13.144 -10.056 1.00 66.56 235 GLY A CA 1
ATOM 1715 C C . GLY A 1 235 ? -3.940 -13.350 -8.556 1.00 66.56 235 GLY A C 1
ATOM 1716 O O . GLY A 1 235 ? -4.191 -12.398 -7.817 1.00 66.56 235 GLY A O 1
ATOM 1717 N N . TYR A 1 236 ? -3.855 -14.595 -8.073 1.00 66.56 236 TYR A N 1
ATOM 1718 C CA . TYR A 1 236 ? -4.086 -14.917 -6.652 1.00 66.56 236 TYR A CA 1
ATOM 1719 C C . TYR A 1 236 ? -3.165 -14.139 -5.692 1.00 66.56 236 TYR A C 1
ATOM 1721 O O . TYR A 1 236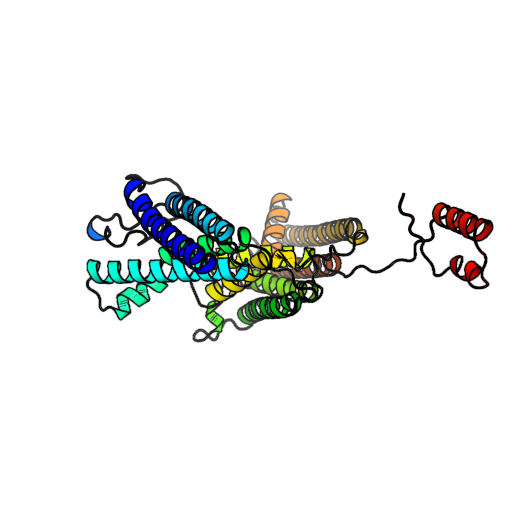 ? -3.591 -13.767 -4.596 1.00 66.56 236 TYR A O 1
ATOM 1729 N N . GLY A 1 237 ? -1.933 -13.829 -6.106 1.00 69.81 237 GLY A N 1
ATOM 1730 C CA . GLY A 1 237 ? -0.995 -13.028 -5.324 1.00 69.81 237 GLY A CA 1
ATOM 1731 C C . GLY A 1 237 ? -1.379 -11.551 -5.244 1.00 69.81 237 GLY A C 1
ATOM 1732 O O . GLY A 1 237 ? -1.153 -10.929 -4.205 1.00 69.81 237 GLY A O 1
ATOM 1733 N N . ALA A 1 238 ? -2.063 -11.012 -6.260 1.00 76.12 238 ALA A N 1
ATOM 1734 C CA . ALA A 1 238 ? -2.643 -9.668 -6.225 1.00 76.12 238 ALA A CA 1
ATOM 1735 C C . ALA A 1 238 ? -3.692 -9.560 -5.109 1.00 76.12 238 ALA A C 1
ATOM 1737 O O . ALA A 1 238 ? -3.640 -8.652 -4.277 1.00 76.12 238 ALA A O 1
ATOM 1738 N N . VAL A 1 239 ? -4.604 -10.540 -5.048 1.00 78.12 239 VAL A N 1
ATOM 1739 C CA . VAL A 1 239 ? -5.647 -10.621 -4.014 1.00 78.12 239 VAL A CA 1
ATOM 1740 C C . VAL A 1 239 ? -5.016 -10.765 -2.633 1.00 78.12 239 VAL A C 1
ATOM 1742 O O . VAL A 1 239 ? -5.362 -10.015 -1.721 1.00 78.12 239 VAL A O 1
ATOM 1745 N N . ALA A 1 240 ? -4.070 -11.694 -2.469 1.00 81.19 240 ALA A N 1
ATOM 1746 C CA . ALA A 1 240 ? -3.402 -11.921 -1.192 1.00 81.19 240 ALA A CA 1
ATOM 1747 C C . ALA A 1 240 ? -2.682 -10.655 -0.698 1.00 81.19 240 ALA A C 1
ATOM 1749 O O . ALA A 1 240 ? -2.897 -10.223 0.436 1.00 81.19 240 ALA A O 1
ATOM 1750 N N . THR A 1 241 ? -1.897 -10.011 -1.563 1.00 87.19 241 THR A N 1
ATOM 1751 C CA . THR A 1 241 ? -1.164 -8.779 -1.242 1.00 87.19 241 THR A CA 1
ATOM 1752 C C . THR A 1 241 ? -2.115 -7.641 -0.877 1.00 87.19 241 THR A C 1
ATOM 1754 O O . THR A 1 241 ? -1.917 -6.981 0.146 1.00 87.19 241 THR A O 1
ATOM 1757 N N . ALA A 1 242 ? -3.196 -7.453 -1.640 1.00 86.62 242 ALA A N 1
ATOM 1758 C CA . ALA A 1 242 ? -4.213 -6.444 -1.357 1.00 86.62 242 ALA A CA 1
ATOM 1759 C C . ALA A 1 242 ? -4.932 -6.696 -0.020 1.00 86.62 242 ALA A C 1
ATOM 1761 O O . ALA A 1 242 ? -5.136 -5.760 0.755 1.00 86.62 242 ALA A O 1
ATOM 1762 N N . LEU A 1 243 ? -5.268 -7.950 0.299 1.00 88.44 243 LEU A N 1
ATOM 1763 C CA . LEU A 1 243 ? -5.890 -8.317 1.575 1.00 88.44 243 LEU A CA 1
ATOM 1764 C C . LEU A 1 243 ? -4.955 -8.068 2.761 1.00 88.44 243 LEU A C 1
ATOM 1766 O O . LEU A 1 243 ? -5.393 -7.536 3.785 1.00 88.44 243 LEU A O 1
ATOM 1770 N N . VAL A 1 244 ? -3.669 -8.407 2.634 1.00 92.06 244 VAL A N 1
ATOM 1771 C CA . VAL A 1 244 ? -2.674 -8.138 3.682 1.00 92.06 244 VAL A CA 1
ATOM 1772 C C . VAL A 1 244 ? -2.482 -6.630 3.859 1.00 92.06 244 VAL A C 1
ATOM 1774 O O . VAL A 1 244 ? -2.509 -6.153 4.996 1.00 92.06 244 VAL A O 1
ATOM 1777 N N . ALA A 1 245 ? -2.375 -5.861 2.769 1.00 93.31 245 ALA A N 1
ATOM 1778 C CA . ALA A 1 245 ? -2.309 -4.397 2.809 1.00 93.31 245 ALA A CA 1
ATOM 1779 C C . ALA A 1 245 ? -3.530 -3.799 3.528 1.00 93.31 245 ALA A C 1
ATOM 1781 O O . ALA A 1 245 ? -3.393 -2.991 4.453 1.00 93.31 245 ALA A O 1
ATOM 1782 N N . LEU A 1 246 ? -4.730 -4.256 3.163 1.00 91.12 246 LEU A N 1
ATOM 1783 C CA . LEU A 1 246 ? -5.991 -3.825 3.756 1.00 91.12 246 LEU A CA 1
ATOM 1784 C C . LEU A 1 246 ? -6.044 -4.124 5.258 1.00 91.12 246 LEU A C 1
ATOM 1786 O O . LEU A 1 246 ? -6.394 -3.251 6.059 1.00 91.12 246 LEU A O 1
ATOM 1790 N N . ALA A 1 247 ? -5.656 -5.335 5.658 1.00 90.62 247 ALA A N 1
ATOM 1791 C CA . ALA A 1 247 ? -5.611 -5.735 7.059 1.00 90.62 247 ALA A CA 1
ATOM 1792 C C . ALA A 1 247 ? -4.624 -4.875 7.863 1.00 90.62 247 ALA A C 1
ATOM 1794 O O . ALA A 1 2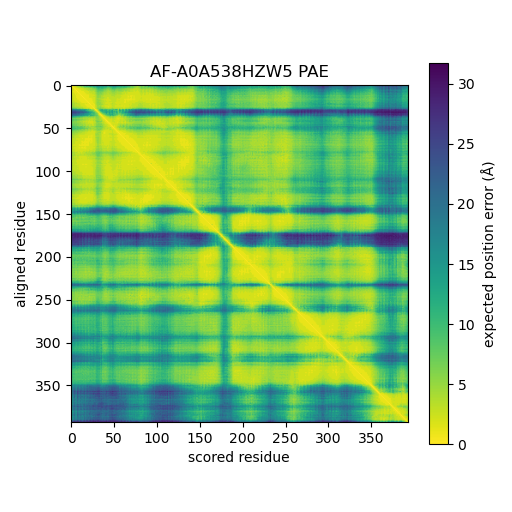47 ? -4.932 -4.455 8.986 1.00 90.62 247 ALA A O 1
ATOM 1795 N N . LEU A 1 248 ? -3.471 -4.549 7.273 1.00 93.12 248 LEU A N 1
ATOM 1796 C CA . LEU A 1 248 ? -2.451 -3.701 7.879 1.00 93.12 248 LEU A CA 1
ATOM 1797 C C . LEU A 1 248 ? -2.954 -2.264 8.099 1.00 93.12 248 LEU A C 1
ATOM 1799 O O . LEU A 1 248 ? -2.737 -1.682 9.166 1.00 93.12 248 LEU A O 1
ATOM 1803 N N . ILE A 1 249 ? -3.678 -1.699 7.130 1.00 92.44 249 ILE A N 1
ATOM 1804 C CA . ILE A 1 249 ? -4.289 -0.361 7.213 1.00 92.44 249 ILE A CA 1
ATOM 1805 C C . ILE A 1 249 ? -5.427 -0.328 8.243 1.00 92.44 249 ILE A C 1
ATOM 1807 O O . ILE A 1 249 ? -5.521 0.604 9.058 1.00 92.44 249 ILE A O 1
ATOM 1811 N N . ALA A 1 250 ? -6.280 -1.355 8.251 1.00 90.25 250 ALA A N 1
ATOM 1812 C CA . ALA A 1 250 ? -7.384 -1.483 9.198 1.00 90.25 250 ALA A CA 1
ATOM 1813 C C . ALA A 1 250 ? -6.869 -1.538 10.646 1.00 90.25 250 ALA A C 1
ATOM 1815 O O . ALA A 1 250 ? -7.402 -0.860 11.534 1.00 90.25 250 ALA A O 1
ATOM 1816 N N . ARG A 1 251 ? -5.775 -2.278 10.873 1.00 89.69 251 ARG A N 1
ATOM 1817 C CA . ARG A 1 251 ? -5.126 -2.460 12.181 1.00 89.69 251 ARG A CA 1
ATOM 1818 C C . ARG A 1 251 ? -3.998 -1.476 12.477 1.00 89.69 251 ARG A C 1
ATOM 1820 O O . ARG A 1 251 ? -3.233 -1.676 13.416 1.00 89.69 251 ARG A O 1
ATOM 1827 N N . ARG A 1 252 ? -3.961 -0.329 11.788 1.00 90.25 252 ARG A N 1
ATOM 1828 C CA . ARG A 1 252 ? -3.007 0.762 12.067 1.00 90.25 252 ARG A CA 1
ATOM 1829 C C . ARG A 1 252 ? -2.958 1.192 13.536 1.00 90.25 252 ARG A C 1
ATOM 1831 O O . ARG A 1 252 ? -1.965 1.758 13.961 1.00 90.25 252 ARG A O 1
ATOM 1838 N N . GLY A 1 253 ? -4.027 0.988 14.309 1.00 87.56 253 GLY A N 1
ATOM 1839 C CA . GLY A 1 253 ? -4.088 1.359 15.728 1.00 87.56 253 GLY A CA 1
ATOM 1840 C C . GLY A 1 253 ? -3.276 0.462 16.668 1.00 87.56 253 GLY A C 1
ATOM 1841 O O . GLY A 1 253 ? -3.040 0.876 17.803 1.00 87.56 253 GLY A O 1
ATOM 1842 N N . ASP A 1 254 ? -2.848 -0.716 16.209 1.00 89.06 254 ASP A N 1
ATOM 1843 C CA . ASP A 1 254 ? -2.120 -1.698 17.023 1.00 89.06 254 ASP A CA 1
ATOM 1844 C C . ASP A 1 254 ? -0.605 -1.435 17.024 1.00 89.06 254 ASP A C 1
ATOM 1846 O O . ASP A 1 254 ? 0.101 -1.860 17.933 1.00 89.06 254 ASP A O 1
ATOM 1850 N N . PHE A 1 255 ? -0.104 -0.683 16.040 1.00 89.81 255 PHE A N 1
ATOM 1851 C CA . PHE A 1 255 ? 1.308 -0.323 15.904 1.00 89.81 255 PHE A CA 1
ATOM 1852 C C . PHE A 1 255 ? 1.548 1.061 16.508 1.00 89.81 255 PHE A C 1
ATOM 1854 O O . PHE A 1 255 ? 1.448 2.074 15.809 1.00 89.81 255 PHE A O 1
ATOM 1861 N N . ARG A 1 256 ? 1.787 1.117 17.822 1.00 86.25 256 ARG A N 1
ATOM 1862 C CA . ARG A 1 256 ? 1.926 2.377 18.579 1.00 86.25 256 ARG A CA 1
ATOM 1863 C C . ARG A 1 256 ? 3.353 2.694 19.002 1.00 86.25 256 ARG A C 1
ATOM 1865 O O . ARG A 1 256 ? 3.620 3.836 19.348 1.00 86.25 256 ARG A O 1
ATOM 1872 N N . CYS A 1 257 ? 4.263 1.725 18.970 1.00 85.81 257 CYS A N 1
ATOM 1873 C CA . CYS A 1 257 ? 5.624 1.922 19.456 1.00 85.81 257 CYS A CA 1
ATOM 1874 C C . CYS A 1 257 ? 6.421 2.779 18.448 1.00 85.81 257 CYS A C 1
ATOM 1876 O O . CYS A 1 257 ? 6.631 2.326 17.320 1.00 85.81 257 CYS A O 1
ATOM 1878 N N . PRO A 1 258 ? 6.870 3.997 18.808 1.00 76.81 258 PRO A N 1
ATOM 1879 C CA . PRO A 1 258 ? 7.433 4.964 17.857 1.00 76.81 258 PRO A CA 1
ATOM 1880 C C . PRO A 1 258 ? 8.869 4.658 17.383 1.00 76.81 258 PRO A C 1
ATOM 1882 O O . PRO A 1 258 ? 9.354 5.337 16.478 1.00 76.81 258 PRO A O 1
ATOM 1885 N N . GLY A 1 259 ? 9.538 3.639 17.937 1.00 77.38 259 GLY A N 1
ATOM 1886 C CA . GLY A 1 259 ? 10.951 3.324 17.666 1.00 77.38 259 GLY A CA 1
ATOM 1887 C C . GLY A 1 259 ? 11.926 4.234 18.429 1.00 77.38 259 GLY A C 1
ATOM 1888 O O . GLY A 1 259 ? 11.493 5.112 19.169 1.00 77.38 259 GLY A O 1
ATOM 1889 N N . ASP A 1 260 ? 13.237 4.028 18.261 1.00 77.56 260 ASP A N 1
ATOM 1890 C CA . ASP A 1 260 ? 14.276 4.826 18.937 1.00 77.56 260 ASP A CA 1
ATOM 1891 C C . ASP A 1 260 ? 14.345 6.269 18.378 1.00 77.56 260 ASP A C 1
ATOM 1893 O O . ASP A 1 260 ? 14.623 6.436 17.184 1.00 77.56 260 ASP A O 1
ATOM 1897 N N . PRO A 1 261 ? 14.116 7.337 19.167 1.00 72.75 261 PRO A N 1
ATOM 1898 C CA . PRO A 1 261 ? 14.273 8.719 18.700 1.00 72.75 261 PRO A CA 1
ATOM 1899 C C . PRO A 1 261 ? 15.723 9.080 18.343 1.00 72.75 261 PRO A C 1
ATOM 1901 O O . PRO A 1 261 ? 15.953 9.836 17.403 1.00 72.75 261 PRO A O 1
ATOM 1904 N N . ALA A 1 262 ? 16.716 8.491 19.017 1.00 72.62 262 ALA A N 1
ATOM 1905 C CA . ALA A 1 262 ? 18.133 8.796 18.795 1.00 72.62 262 ALA A CA 1
ATOM 1906 C C . ALA A 1 262 ? 18.685 8.226 17.471 1.00 72.62 262 ALA A C 1
ATOM 1908 O O . ALA A 1 262 ? 19.826 8.500 17.089 1.00 72.62 262 ALA A O 1
ATOM 1909 N N . SER A 1 263 ? 17.885 7.426 16.760 1.00 75.88 263 SER A N 1
ATOM 1910 C CA . SER A 1 263 ? 18.258 6.825 15.477 1.00 75.88 263 SER A CA 1
ATOM 1911 C C . SER A 1 263 ? 18.261 7.824 14.310 1.00 75.88 263 SER A C 1
ATOM 1913 O O . SER A 1 263 ? 19.082 7.678 13.409 1.00 75.88 263 SER A O 1
ATOM 1915 N N . HIS A 1 264 ? 17.429 8.873 14.340 1.00 75.88 264 HIS A N 1
ATOM 1916 C CA . HIS A 1 264 ? 17.251 9.825 13.227 1.00 75.88 264 HIS A CA 1
ATOM 1917 C C . HIS A 1 264 ? 18.547 10.473 12.713 1.00 75.88 264 HIS A C 1
ATOM 1919 O O . HIS A 1 264 ? 18.855 10.301 11.531 1.00 75.88 264 HIS A O 1
ATOM 1925 N N . PRO A 1 265 ? 19.354 11.161 13.551 1.00 77.38 265 PRO A N 1
ATOM 1926 C CA . PRO A 1 265 ? 20.572 11.809 13.061 1.00 77.38 265 PRO A CA 1
ATOM 1927 C C . PRO A 1 265 ? 21.601 10.789 12.561 1.00 77.38 265 PRO A C 1
ATOM 1929 O O . PRO A 1 265 ? 22.327 11.046 11.606 1.00 77.38 265 PRO A O 1
ATOM 1932 N N . ARG A 1 266 ? 21.645 9.597 13.163 1.00 83.00 266 ARG A N 1
ATOM 1933 C CA . ARG A 1 266 ? 22.600 8.543 12.795 1.00 83.00 266 ARG A CA 1
ATOM 1934 C C . ARG A 1 266 ? 22.268 7.908 11.461 1.00 83.00 266 ARG A C 1
ATOM 1936 O O . ARG A 1 266 ? 23.174 7.638 10.680 1.00 83.00 266 ARG A O 1
ATOM 1943 N N . ILE A 1 267 ? 20.984 7.679 11.211 1.00 87.19 267 ILE A N 1
ATOM 1944 C CA . ILE A 1 267 ? 20.509 7.112 9.954 1.00 87.19 267 ILE A CA 1
ATOM 1945 C C . ILE A 1 267 ? 20.730 8.112 8.829 1.00 87.19 267 ILE A C 1
ATOM 1947 O O . ILE A 1 267 ? 21.200 7.703 7.776 1.00 87.19 267 ILE A O 1
ATOM 1951 N N . LEU A 1 268 ? 20.498 9.409 9.060 1.00 88.75 268 LEU A N 1
ATOM 1952 C CA . LEU A 1 268 ? 20.816 10.439 8.071 1.00 88.75 268 LEU A CA 1
ATOM 1953 C C . LEU A 1 268 ? 22.314 10.456 7.737 1.00 88.75 268 LEU A C 1
ATOM 1955 O O . LEU A 1 268 ? 22.673 10.380 6.566 1.00 88.75 268 LEU A O 1
ATOM 1959 N N . ILE A 1 269 ? 23.188 10.487 8.749 1.00 90.62 269 ILE A N 1
ATOM 1960 C CA . ILE A 1 269 ? 24.644 10.454 8.539 1.00 90.62 269 ILE A CA 1
ATOM 1961 C C . ILE A 1 269 ? 25.050 9.195 7.766 1.00 90.62 269 ILE A C 1
ATOM 1963 O O . ILE A 1 269 ? 25.779 9.283 6.784 1.00 90.62 269 ILE A O 1
ATOM 1967 N N . ARG A 1 270 ? 24.553 8.019 8.164 1.00 91.50 270 ARG A N 1
ATOM 1968 C CA . ARG A 1 270 ? 24.855 6.752 7.482 1.00 91.50 270 ARG A CA 1
ATOM 1969 C C . ARG A 1 270 ? 24.312 6.712 6.061 1.00 91.50 270 ARG A C 1
ATOM 1971 O O . ARG A 1 270 ? 25.005 6.218 5.183 1.00 91.50 270 ARG A O 1
ATOM 1978 N N . ALA A 1 271 ? 23.125 7.260 5.820 1.00 92.38 271 ALA A N 1
ATOM 1979 C CA . ALA A 1 271 ? 22.547 7.362 4.487 1.00 92.38 271 ALA A CA 1
ATOM 1980 C C . ALA A 1 271 ? 23.413 8.244 3.584 1.00 92.38 271 ALA A C 1
ATOM 1982 O O . ALA A 1 271 ? 23.698 7.849 2.458 1.00 92.38 271 ALA A O 1
ATOM 1983 N N . VAL A 1 272 ? 23.902 9.380 4.094 1.00 94.50 272 VAL A N 1
ATOM 1984 C CA . VAL A 1 272 ? 24.850 10.241 3.372 1.00 94.50 272 VAL A CA 1
ATOM 1985 C C . VAL A 1 272 ? 26.160 9.501 3.102 1.00 94.50 272 VAL A C 1
ATOM 1987 O O . VAL A 1 272 ? 26.633 9.517 1.971 1.00 94.50 272 VAL A O 1
ATOM 1990 N N . VAL A 1 273 ? 26.722 8.799 4.091 1.00 95.81 273 VAL A N 1
ATOM 1991 C CA . VAL A 1 273 ? 27.954 8.009 3.913 1.00 95.81 273 VAL A CA 1
ATOM 1992 C C . VAL A 1 273 ? 27.774 6.926 2.848 1.00 95.81 273 VAL A C 1
ATOM 1994 O O . VAL A 1 273 ? 28.615 6.814 1.960 1.00 95.81 273 VAL A O 1
ATOM 1997 N N . PHE A 1 274 ? 26.678 6.162 2.882 1.00 94.88 274 PHE A N 1
ATOM 1998 C CA . PHE A 1 274 ? 26.384 5.161 1.855 1.00 94.88 274 PHE A CA 1
ATOM 1999 C C . PHE A 1 274 ? 26.168 5.797 0.483 1.00 94.88 274 PHE A C 1
ATOM 2001 O O . PHE A 1 274 ? 26.711 5.297 -0.495 1.00 94.88 274 PHE A O 1
ATOM 2008 N N . ALA A 1 275 ? 25.428 6.905 0.397 1.00 94.00 275 ALA A N 1
ATOM 2009 C CA . ALA A 1 275 ? 25.201 7.605 -0.862 1.00 94.00 275 ALA A CA 1
ATOM 2010 C C . ALA A 1 275 ? 26.519 8.098 -1.475 1.00 94.00 275 ALA A C 1
ATOM 2012 O O . ALA A 1 275 ? 26.771 7.853 -2.651 1.00 94.00 275 ALA A O 1
ATOM 2013 N N . VAL A 1 276 ? 27.390 8.720 -0.674 1.00 96.00 276 VAL A N 1
ATOM 2014 C CA . VAL A 1 276 ? 28.718 9.174 -1.112 1.00 96.00 276 VAL A CA 1
ATOM 2015 C C . VAL A 1 276 ? 29.598 7.992 -1.515 1.00 96.00 276 VAL A C 1
ATOM 2017 O O . VAL A 1 276 ? 30.252 8.058 -2.551 1.00 96.00 276 VAL A O 1
ATOM 2020 N N . ALA A 1 277 ? 29.597 6.899 -0.749 1.00 96.25 277 ALA A N 1
ATOM 2021 C CA . ALA A 1 277 ? 30.394 5.714 -1.060 1.00 96.25 277 ALA A CA 1
ATOM 2022 C C . ALA A 1 277 ? 29.940 5.034 -2.361 1.00 96.25 277 ALA A C 1
ATOM 2024 O O . ALA A 1 277 ? 30.770 4.745 -3.220 1.00 96.25 277 ALA A O 1
ATOM 2025 N N . ILE A 1 278 ? 28.632 4.820 -2.534 1.00 95.56 278 ILE A N 1
ATOM 2026 C CA . ILE A 1 278 ? 28.058 4.201 -3.736 1.00 95.56 278 ILE A CA 1
ATOM 2027 C C . ILE A 1 278 ? 28.283 5.098 -4.949 1.00 95.56 278 ILE A C 1
ATOM 2029 O O . ILE A 1 278 ? 28.732 4.614 -5.983 1.00 95.56 278 ILE A O 1
ATOM 2033 N N . PHE A 1 279 ? 28.011 6.399 -4.827 1.00 94.12 279 PHE A N 1
ATOM 2034 C CA . PHE A 1 279 ? 28.193 7.330 -5.934 1.00 94.12 279 PHE A CA 1
ATOM 2035 C C . PHE A 1 279 ? 29.671 7.499 -6.289 1.00 94.12 279 PHE A C 1
ATOM 2037 O O . PHE A 1 279 ? 30.010 7.505 -7.464 1.00 94.12 279 PHE A O 1
ATOM 2044 N N . GLY A 1 280 ? 30.564 7.574 -5.299 1.00 95.38 280 GLY A N 1
ATOM 2045 C CA . GLY A 1 280 ? 32.009 7.633 -5.518 1.00 95.38 280 GLY A CA 1
ATOM 2046 C C . GLY A 1 280 ? 32.540 6.381 -6.217 1.00 95.38 280 GLY A C 1
ATOM 2047 O O . GLY A 1 280 ? 33.284 6.491 -7.190 1.00 95.38 280 GLY A O 1
ATOM 2048 N N . TYR A 1 281 ? 32.097 5.198 -5.782 1.00 96.38 281 TYR A N 1
ATOM 2049 C CA . TYR A 1 281 ? 32.387 3.932 -6.453 1.00 96.38 281 TYR A CA 1
ATOM 2050 C C . TYR A 1 281 ? 31.872 3.919 -7.897 1.00 96.38 281 TYR A C 1
ATOM 2052 O O . TYR A 1 281 ? 32.635 3.630 -8.818 1.00 96.38 281 TYR A O 1
ATOM 2060 N N . ALA A 1 282 ? 30.597 4.261 -8.100 1.00 94.19 282 ALA A N 1
ATOM 2061 C CA . ALA A 1 282 ? 29.962 4.218 -9.409 1.00 94.19 282 ALA A CA 1
ATOM 2062 C C . ALA A 1 282 ? 30.600 5.215 -10.384 1.00 94.19 282 ALA A C 1
ATOM 2064 O O . ALA A 1 282 ? 30.901 4.872 -11.526 1.00 94.19 282 ALA A O 1
ATOM 2065 N N . PHE A 1 283 ? 30.883 6.425 -9.904 1.00 94.94 283 PHE A N 1
ATOM 2066 C CA . PHE A 1 283 ? 31.591 7.459 -10.643 1.00 94.94 283 PHE A CA 1
ATOM 2067 C C . PHE A 1 283 ? 32.984 6.987 -11.065 1.00 94.94 283 PHE A C 1
ATOM 2069 O O . PHE A 1 283 ? 33.314 7.074 -12.244 1.00 94.94 283 PHE A O 1
ATOM 2076 N N . ALA A 1 284 ? 33.781 6.446 -10.137 1.00 94.88 284 ALA A N 1
ATOM 2077 C CA . ALA A 1 284 ? 35.124 5.956 -10.437 1.00 94.88 284 ALA A CA 1
ATOM 2078 C C . ALA A 1 284 ? 35.100 4.791 -11.439 1.00 94.88 284 ALA A C 1
ATOM 2080 O O . ALA A 1 284 ? 35.844 4.809 -12.417 1.00 94.88 284 ALA A O 1
ATOM 2081 N N . ALA A 1 285 ? 34.212 3.812 -11.242 1.00 93.50 285 ALA A N 1
ATOM 2082 C CA . ALA A 1 285 ? 34.071 2.666 -12.136 1.00 93.50 285 ALA A CA 1
ATOM 2083 C C . ALA A 1 285 ? 33.659 3.089 -13.557 1.00 93.50 285 ALA A C 1
ATOM 2085 O O . ALA A 1 285 ? 34.264 2.641 -14.531 1.00 93.50 285 ALA A O 1
ATOM 2086 N N . LEU A 1 286 ? 32.673 3.984 -13.687 1.00 94.00 286 LEU A N 1
ATOM 2087 C CA . LEU A 1 286 ? 32.226 4.499 -14.985 1.00 94.00 286 LEU A CA 1
ATOM 2088 C C . LEU A 1 286 ? 33.274 5.386 -15.651 1.00 94.00 286 LEU A C 1
ATOM 2090 O O . LEU A 1 286 ? 33.427 5.325 -16.869 1.00 94.00 286 LEU A O 1
ATOM 2094 N N . TRP A 1 287 ? 34.001 6.191 -14.877 1.00 93.62 287 TRP A N 1
ATOM 2095 C CA . TRP A 1 287 ? 35.076 7.032 -15.391 1.00 93.62 287 TRP A CA 1
ATOM 2096 C C . TRP A 1 287 ? 36.222 6.192 -15.957 1.00 93.62 287 TRP A C 1
ATOM 2098 O O . TRP A 1 287 ? 36.604 6.405 -17.105 1.00 93.62 287 TRP A O 1
ATOM 2108 N N . ILE A 1 288 ? 36.693 5.185 -15.211 1.00 92.62 288 ILE A N 1
ATOM 2109 C CA . ILE A 1 288 ? 37.726 4.245 -15.675 1.00 92.62 288 ILE A CA 1
ATOM 2110 C C . ILE A 1 288 ? 37.249 3.510 -16.928 1.00 92.62 288 ILE A C 1
ATOM 2112 O O . ILE A 1 288 ? 37.968 3.464 -17.922 1.00 92.62 288 ILE A O 1
ATOM 2116 N N . ASN A 1 289 ? 36.022 2.981 -16.919 1.00 92.19 289 ASN A N 1
ATOM 2117 C CA . ASN A 1 289 ? 35.470 2.272 -18.071 1.00 92.19 289 ASN A CA 1
ATOM 2118 C C . ASN A 1 289 ? 35.390 3.167 -19.319 1.00 92.19 289 ASN A C 1
ATOM 2120 O O . ASN A 1 289 ? 35.746 2.736 -20.411 1.00 92.19 289 ASN A O 1
ATOM 2124 N N . ARG A 1 290 ? 34.948 4.423 -19.166 1.00 90.88 290 ARG A N 1
ATOM 2125 C CA . ARG A 1 290 ? 34.855 5.382 -20.277 1.00 90.88 290 ARG A CA 1
ATOM 2126 C C . ARG A 1 290 ? 36.225 5.828 -20.779 1.00 90.88 290 ARG A C 1
ATOM 2128 O O . ARG A 1 290 ? 36.385 5.938 -21.988 1.00 90.88 290 ARG A O 1
ATOM 2135 N N . MET A 1 291 ? 37.199 6.019 -19.886 1.00 90.19 291 MET A N 1
ATOM 2136 C CA . MET A 1 291 ? 38.585 6.317 -20.261 1.00 90.19 291 MET A CA 1
ATOM 2137 C C . MET A 1 291 ? 39.221 5.179 -21.060 1.00 90.19 291 MET A C 1
ATOM 2139 O O . MET A 1 291 ? 39.835 5.440 -22.082 1.00 90.19 291 MET A O 1
ATOM 2143 N N . VAL A 1 292 ? 39.049 3.924 -20.634 1.00 89.75 292 VAL A N 1
ATOM 2144 C CA . VAL A 1 292 ? 39.602 2.754 -21.345 1.00 89.75 292 VAL A CA 1
ATOM 2145 C C . VAL A 1 292 ? 38.909 2.522 -22.693 1.00 89.75 292 VAL A C 1
ATOM 2147 O O . VAL A 1 292 ? 39.521 1.998 -23.617 1.00 89.75 292 VAL A O 1
ATOM 2150 N N . ALA A 1 293 ? 37.637 2.903 -22.810 1.00 86.94 293 ALA A N 1
ATOM 2151 C CA . ALA A 1 293 ? 36.857 2.763 -24.036 1.00 86.94 293 ALA A CA 1
ATOM 2152 C C . ALA A 1 293 ? 36.969 3.967 -24.994 1.00 86.94 293 ALA A C 1
ATOM 2154 O O . ALA A 1 293 ? 36.234 3.996 -25.980 1.00 86.94 293 ALA A O 1
ATOM 2155 N N . ASP A 1 294 ? 37.807 4.969 -24.691 1.00 87.31 294 ASP A N 1
ATOM 2156 C CA . ASP A 1 294 ? 37.912 6.243 -25.426 1.00 87.31 294 ASP A CA 1
ATOM 2157 C C . ASP A 1 294 ? 36.552 6.929 -25.672 1.00 87.31 294 ASP A C 1
ATOM 2159 O O . ASP A 1 294 ? 36.296 7.565 -26.696 1.00 87.31 294 ASP A O 1
ATOM 2163 N N . GLN A 1 295 ? 35.640 6.804 -24.707 1.00 87.81 295 GLN A N 1
ATOM 2164 C CA . GLN A 1 295 ? 34.304 7.384 -24.771 1.00 87.81 295 GLN A CA 1
ATOM 2165 C C . GLN A 1 295 ? 34.188 8.622 -23.889 1.00 87.81 295 GLN A C 1
ATOM 2167 O O . GLN A 1 295 ? 34.800 8.738 -22.827 1.00 87.81 295 GLN A O 1
ATOM 2172 N N . THR A 1 296 ? 33.302 9.537 -24.280 1.00 87.75 296 THR A N 1
ATOM 2173 C CA . THR A 1 296 ? 33.015 10.724 -23.475 1.00 87.75 296 THR A CA 1
ATOM 2174 C C . THR A 1 296 ? 32.373 10.339 -22.141 1.00 87.75 296 THR A C 1
ATOM 2176 O O . THR A 1 296 ? 31.455 9.514 -22.066 1.00 87.75 296 THR A O 1
ATOM 2179 N N . PHE A 1 297 ? 32.874 10.954 -21.071 1.00 89.81 297 PHE A N 1
ATOM 2180 C CA . PHE A 1 297 ? 32.337 10.834 -19.722 1.00 89.81 297 PHE A CA 1
ATOM 2181 C C . PHE A 1 297 ? 31.625 12.130 -19.339 1.00 89.81 297 PHE A C 1
ATOM 2183 O O . PHE A 1 297 ? 32.167 13.223 -19.496 1.00 89.81 297 PHE A O 1
ATOM 2190 N N . THR A 1 298 ? 30.407 12.014 -18.811 1.00 92.44 298 THR A N 1
ATOM 2191 C CA . THR A 1 298 ? 29.662 13.153 -18.268 1.00 92.44 298 THR A CA 1
ATOM 2192 C C . THR A 1 298 ? 29.080 12.798 -16.906 1.00 92.44 298 THR A C 1
ATOM 2194 O O . THR A 1 298 ? 28.683 11.660 -16.660 1.00 92.44 298 THR A O 1
ATOM 2197 N N . TRP A 1 299 ? 28.979 13.788 -16.016 1.00 89.81 299 TRP A N 1
ATOM 2198 C CA . TRP A 1 299 ? 28.404 13.582 -14.683 1.00 89.81 299 TRP A CA 1
ATOM 2199 C C . TRP A 1 299 ? 26.931 13.146 -14.743 1.00 89.81 299 TRP A C 1
ATOM 2201 O O . TRP A 1 299 ? 26.500 12.338 -13.925 1.00 89.81 299 TRP A O 1
ATOM 2211 N N . ARG A 1 300 ? 26.166 13.644 -15.731 1.00 92.25 300 ARG A N 1
ATOM 2212 C CA . ARG A 1 300 ? 24.756 13.272 -15.940 1.00 92.25 300 ARG A CA 1
ATOM 2213 C C . ARG A 1 300 ? 24.617 11.804 -16.308 1.00 92.25 300 ARG A C 1
ATOM 2215 O O . ARG A 1 300 ? 23.744 11.137 -15.771 1.00 92.25 300 ARG A O 1
ATOM 2222 N N . PHE A 1 301 ? 25.497 11.312 -17.179 1.00 91.25 301 PHE A N 1
ATOM 2223 C CA . PHE A 1 301 ? 25.552 9.898 -17.529 1.00 91.25 301 PHE A CA 1
ATOM 2224 C C . PHE A 1 301 ? 25.850 9.039 -16.296 1.00 91.25 301 PHE A C 1
ATOM 2226 O O . PHE A 1 301 ? 25.121 8.092 -16.025 1.00 91.25 301 PHE A O 1
ATOM 2233 N N . ALA A 1 302 ? 26.861 9.414 -15.503 1.00 91.75 302 ALA A N 1
ATOM 2234 C CA . ALA A 1 302 ? 27.191 8.685 -14.282 1.00 91.75 302 ALA A CA 1
ATOM 2235 C C . ALA A 1 302 ? 26.025 8.655 -13.285 1.00 91.75 302 ALA A C 1
ATOM 2237 O O . ALA A 1 302 ? 25.734 7.608 -12.708 1.00 91.75 302 ALA A O 1
ATOM 2238 N N . ALA A 1 303 ? 25.325 9.778 -13.116 1.00 93.19 303 ALA A N 1
ATOM 2239 C CA . ALA A 1 303 ? 24.156 9.854 -12.251 1.00 93.19 303 ALA A CA 1
ATOM 2240 C C . ALA A 1 303 ? 22.987 8.990 -12.756 1.00 93.19 303 ALA A C 1
ATOM 2242 O O . ALA A 1 303 ? 22.453 8.213 -11.970 1.00 93.19 303 ALA A O 1
ATOM 2243 N N . ASP A 1 304 ? 22.617 9.079 -14.039 1.00 91.56 304 ASP A N 1
ATOM 2244 C CA . ASP A 1 304 ? 21.512 8.292 -14.615 1.00 91.56 304 ASP A CA 1
ATOM 2245 C C . ASP A 1 304 ? 21.799 6.786 -14.530 1.00 91.56 304 ASP A C 1
ATOM 2247 O O . ASP A 1 304 ? 20.966 6.013 -14.062 1.00 91.56 304 ASP A O 1
ATOM 2251 N N . GLU A 1 305 ? 23.017 6.371 -14.878 1.00 92.06 305 GLU A N 1
ATOM 2252 C CA . GLU A 1 305 ? 23.407 4.961 -14.857 1.00 92.06 305 GLU A CA 1
ATOM 2253 C C . GLU A 1 305 ? 23.458 4.400 -13.426 1.00 92.06 305 GLU A C 1
ATOM 2255 O O . GLU A 1 305 ? 22.987 3.292 -13.168 1.00 92.06 305 GLU A O 1
ATOM 2260 N N . THR A 1 306 ? 23.938 5.196 -12.463 1.00 92.81 306 THR A N 1
ATOM 2261 C CA . THR A 1 306 ? 23.921 4.821 -11.039 1.00 92.81 306 THR A CA 1
ATOM 2262 C C . THR A 1 306 ? 22.492 4.706 -10.511 1.00 92.81 306 THR A C 1
ATOM 2264 O O . THR A 1 306 ? 22.177 3.753 -9.802 1.00 92.81 306 THR A O 1
ATOM 2267 N N . VAL A 1 307 ? 21.605 5.646 -10.856 1.00 92.06 307 VAL A N 1
ATOM 2268 C CA . VAL A 1 307 ? 20.200 5.635 -10.416 1.00 92.06 307 VAL A CA 1
ATOM 2269 C C . VAL A 1 307 ? 19.445 4.448 -11.015 1.00 92.06 307 VAL A C 1
ATOM 2271 O O . VAL A 1 307 ? 18.714 3.771 -10.293 1.00 92.06 307 VAL A O 1
ATOM 2274 N N . ARG A 1 308 ? 19.648 4.140 -12.300 1.00 89.56 308 ARG A N 1
ATOM 2275 C CA . ARG A 1 308 ? 19.047 2.966 -12.958 1.00 89.56 308 ARG A CA 1
ATOM 2276 C C . ARG A 1 308 ? 19.560 1.649 -12.384 1.00 89.56 308 ARG A C 1
ATOM 2278 O O . ARG A 1 308 ? 18.755 0.739 -12.175 1.00 89.56 308 ARG A O 1
ATOM 2285 N N . GLY A 1 309 ? 20.858 1.576 -12.080 1.00 89.00 309 GLY A N 1
ATOM 2286 C CA . GLY A 1 309 ? 21.467 0.443 -11.384 1.00 89.00 309 GLY A CA 1
ATOM 2287 C C . GLY A 1 309 ? 20.878 0.258 -9.986 1.00 89.00 309 GLY A C 1
ATOM 2288 O O . GLY A 1 309 ? 20.414 -0.826 -9.654 1.00 89.00 309 GLY A O 1
ATOM 2289 N N . LEU A 1 310 ? 20.779 1.331 -9.193 1.00 90.75 310 LEU A N 1
ATOM 2290 C CA . LEU A 1 310 ? 20.150 1.309 -7.864 1.00 90.75 310 LEU A CA 1
ATOM 2291 C C . LEU A 1 310 ? 18.671 0.910 -7.906 1.00 90.75 310 LEU A C 1
ATOM 2293 O O . LEU A 1 310 ? 18.204 0.196 -7.022 1.00 90.75 310 LEU A O 1
ATOM 2297 N N . ALA A 1 311 ? 17.936 1.344 -8.929 1.00 86.44 311 ALA A N 1
ATOM 2298 C CA . ALA A 1 311 ? 16.544 0.959 -9.143 1.00 86.44 311 ALA A CA 1
ATOM 2299 C C . ALA A 1 311 ? 16.388 -0.496 -9.627 1.00 86.44 311 ALA A C 1
ATOM 2301 O O . ALA A 1 311 ? 15.267 -0.983 -9.753 1.00 86.44 311 ALA A O 1
ATOM 2302 N N . GLY A 1 312 ? 17.493 -1.188 -9.928 1.00 83.62 312 GLY A N 1
ATOM 2303 C CA . GLY A 1 312 ? 17.494 -2.547 -10.461 1.00 83.62 312 GLY A CA 1
ATOM 2304 C C . GLY A 1 312 ? 16.953 -2.644 -11.887 1.00 83.62 312 GLY A C 1
ATOM 2305 O O . GLY A 1 312 ? 16.699 -3.751 -12.354 1.00 83.62 312 GLY A O 1
ATOM 2306 N N . VAL A 1 313 ? 16.753 -1.518 -12.582 1.00 83.44 313 VAL A N 1
ATOM 2307 C CA . VAL A 1 313 ? 16.186 -1.471 -13.943 1.00 83.44 313 VAL A CA 1
ATOM 2308 C C . VAL A 1 313 ? 17.160 -2.077 -14.947 1.00 83.44 313 VAL A C 1
ATOM 2310 O O . VAL A 1 313 ? 16.756 -2.797 -15.853 1.00 83.44 313 VAL A O 1
ATOM 2313 N N . THR A 1 314 ? 18.451 -1.820 -14.755 1.00 82.25 314 THR A N 1
ATOM 2314 C CA . THR A 1 314 ? 19.539 -2.317 -15.604 1.00 82.25 314 THR A CA 1
ATOM 2315 C C . THR A 1 314 ? 20.227 -3.550 -15.018 1.00 82.25 314 THR A C 1
ATOM 2317 O O . THR A 1 314 ? 21.316 -3.896 -15.456 1.00 82.25 314 THR A O 1
ATOM 2320 N N . ALA A 1 315 ? 19.615 -4.243 -14.045 1.00 73.44 315 ALA A N 1
ATOM 2321 C CA . ALA A 1 315 ? 20.218 -5.417 -13.400 1.00 73.44 315 ALA A CA 1
ATOM 2322 C C . ALA A 1 315 ? 20.600 -6.562 -14.372 1.00 73.44 315 ALA A C 1
ATOM 2324 O O . ALA A 1 315 ? 21.646 -7.166 -14.148 1.00 73.44 315 ALA A O 1
ATOM 2325 N N . PRO A 1 316 ? 19.840 -6.849 -15.454 1.00 71.62 316 PRO A N 1
ATOM 2326 C CA . PRO A 1 316 ? 20.262 -7.809 -16.485 1.00 71.62 316 PRO A CA 1
ATOM 2327 C C . PRO A 1 316 ? 21.379 -7.297 -17.411 1.00 71.62 316 PRO A C 1
ATOM 2329 O O . PRO A 1 316 ? 21.923 -8.064 -18.197 1.00 71.62 316 PRO A O 1
ATOM 2332 N N . GLY A 1 317 ? 21.685 -6.001 -17.358 1.00 75.38 317 GLY A N 1
ATOM 2333 C CA . GLY A 1 317 ? 22.655 -5.329 -18.210 1.00 75.38 317 GLY A CA 1
ATOM 2334 C C . GLY A 1 317 ? 22.197 -3.922 -18.599 1.00 75.38 317 GLY A C 1
ATOM 2335 O O . GLY A 1 317 ? 20.999 -3.638 -18.693 1.00 75.38 317 GLY A O 1
ATOM 2336 N N . SER A 1 318 ? 23.153 -3.023 -18.837 1.00 78.00 318 SER A N 1
ATOM 2337 C CA . SER A 1 318 ? 22.868 -1.676 -19.341 1.00 78.00 318 SER A CA 1
ATOM 2338 C C . SER A 1 318 ? 23.051 -1.581 -20.857 1.00 78.00 318 SER A C 1
ATOM 2340 O O . SER A 1 318 ? 24.090 -2.000 -21.360 1.00 78.00 318 SER A O 1
ATOM 2342 N N . PRO A 1 319 ? 22.120 -0.954 -21.602 1.00 76.38 319 PRO A N 1
ATOM 2343 C CA . PRO A 1 319 ? 22.287 -0.733 -23.038 1.00 76.38 319 PRO A CA 1
ATOM 2344 C C . PRO A 1 319 ? 23.412 0.263 -23.371 1.00 76.38 319 PRO A C 1
ATOM 2346 O O . PRO A 1 319 ? 23.878 0.302 -24.506 1.00 76.38 319 PRO A O 1
ATOM 2349 N N . HIS A 1 320 ? 23.862 1.071 -22.404 1.00 81.12 320 HIS A N 1
ATOM 2350 C CA . HIS A 1 320 ? 24.923 2.065 -22.605 1.00 81.12 320 HIS A CA 1
ATOM 2351 C C . HIS A 1 320 ? 26.322 1.555 -22.238 1.00 81.12 320 HIS A C 1
ATOM 2353 O O . HIS A 1 320 ? 27.296 2.309 -22.348 1.00 81.12 320 HIS A O 1
ATOM 2359 N N . LEU A 1 321 ? 26.425 0.317 -21.750 1.00 83.44 321 LEU A N 1
ATOM 2360 C CA . LEU A 1 321 ? 27.663 -0.305 -21.295 1.00 83.44 321 LEU A CA 1
ATOM 2361 C C . LEU A 1 321 ? 27.823 -1.654 -21.996 1.00 83.44 321 LEU A C 1
ATOM 2363 O O . LEU A 1 321 ? 26.914 -2.474 -21.991 1.00 83.44 321 LEU A O 1
ATOM 2367 N N . ALA A 1 322 ? 28.985 -1.890 -22.597 1.00 82.00 322 ALA A N 1
ATOM 2368 C CA . ALA A 1 322 ? 29.237 -3.103 -23.366 1.00 82.00 322 ALA A CA 1
ATOM 2369 C C . ALA A 1 322 ? 30.100 -4.112 -22.596 1.00 82.00 322 ALA A C 1
ATOM 2371 O O . ALA A 1 322 ? 30.893 -3.757 -21.719 1.00 82.00 322 ALA A O 1
ATOM 2372 N N . GLY A 1 323 ? 29.970 -5.383 -22.978 1.00 85.06 323 GLY A N 1
ATOM 2373 C CA . GLY A 1 323 ? 30.769 -6.485 -22.450 1.00 85.06 323 GLY A CA 1
ATOM 2374 C C . GLY A 1 323 ? 30.528 -6.761 -20.966 1.00 85.06 323 GLY A C 1
ATOM 2375 O O . GLY A 1 323 ? 29.541 -6.324 -20.379 1.00 85.06 323 GLY A O 1
ATOM 2376 N N . LYS A 1 324 ? 31.482 -7.461 -20.339 1.00 85.56 324 LYS A N 1
ATOM 2377 C CA . LYS A 1 324 ? 31.383 -7.894 -18.934 1.00 85.56 324 LYS A CA 1
ATOM 2378 C C . LYS A 1 324 ? 31.104 -6.742 -17.965 1.00 85.56 324 LYS A C 1
ATOM 2380 O O . LYS A 1 324 ? 30.424 -6.949 -16.967 1.00 85.56 324 LYS A O 1
ATOM 2385 N N . PHE A 1 325 ? 31.611 -5.536 -18.249 1.00 87.75 325 PHE A N 1
ATOM 2386 C CA . PHE A 1 325 ? 31.348 -4.354 -17.424 1.00 87.75 325 PHE A CA 1
ATOM 2387 C C . PHE A 1 325 ? 29.859 -4.006 -17.378 1.00 87.75 325 PHE A C 1
ATOM 2389 O O . PHE A 1 325 ? 29.332 -3.760 -16.299 1.00 87.75 325 PHE A O 1
ATOM 2396 N N . GLY A 1 326 ? 29.169 -4.042 -18.521 1.00 85.38 326 GLY A N 1
ATOM 2397 C CA . GLY A 1 326 ? 27.736 -3.757 -18.598 1.00 85.38 326 GLY A CA 1
ATOM 2398 C C . GLY A 1 326 ? 26.856 -4.760 -17.855 1.00 85.38 326 GLY A C 1
ATOM 2399 O O . GLY A 1 326 ? 25.755 -4.391 -17.464 1.00 85.38 326 GLY A O 1
ATOM 2400 N N . GLU A 1 327 ? 27.350 -5.977 -17.615 1.00 84.81 327 GLU A N 1
ATOM 2401 C CA . GLU A 1 327 ? 26.665 -7.017 -16.839 1.00 84.81 327 GLU A CA 1
ATOM 2402 C C . GLU A 1 327 ? 26.912 -6.863 -15.330 1.00 84.81 327 GLU A C 1
ATOM 2404 O O . GLU A 1 327 ? 25.968 -6.831 -14.542 1.00 84.81 327 GLU A O 1
ATOM 2409 N N . TRP A 1 328 ? 28.176 -6.742 -14.898 1.00 88.75 328 TRP A N 1
ATOM 2410 C CA . TRP A 1 328 ? 28.486 -6.730 -13.463 1.00 88.75 328 TRP A CA 1
ATOM 2411 C C . TRP A 1 328 ? 28.224 -5.377 -12.801 1.00 88.75 328 TRP A C 1
ATOM 2413 O O . TRP A 1 328 ? 27.851 -5.354 -11.629 1.00 88.75 328 TRP A O 1
ATOM 2423 N N . PHE A 1 329 ? 28.422 -4.254 -13.504 1.00 91.44 329 PHE A N 1
ATOM 2424 C CA . PHE A 1 329 ? 28.353 -2.917 -12.902 1.00 91.44 329 PHE A CA 1
ATOM 2425 C C . PHE A 1 329 ? 26.951 -2.558 -12.394 1.00 91.44 329 PHE A C 1
ATOM 2427 O O . PHE A 1 329 ? 26.826 -2.190 -11.222 1.00 91.44 329 PHE A O 1
ATOM 2434 N N . PRO A 1 330 ? 25.875 -2.693 -13.195 1.00 90.12 330 PRO A N 1
ATOM 2435 C CA . PRO A 1 330 ? 24.533 -2.422 -12.694 1.00 90.12 330 PRO A CA 1
ATOM 2436 C C . PRO A 1 330 ? 24.161 -3.334 -11.524 1.00 90.12 330 PRO A C 1
ATOM 2438 O O . PRO A 1 330 ? 23.574 -2.873 -10.546 1.00 90.12 330 PRO A O 1
ATOM 2441 N N . LEU A 1 331 ? 24.558 -4.611 -11.595 1.00 87.75 331 LEU A N 1
ATOM 2442 C CA . LEU A 1 331 ? 24.321 -5.586 -10.537 1.00 87.75 331 LEU A CA 1
ATOM 2443 C C . LEU A 1 331 ? 25.068 -5.226 -9.245 1.00 87.75 331 LEU A C 1
ATOM 2445 O O . LEU A 1 331 ? 24.485 -5.301 -8.165 1.00 87.75 331 LEU A O 1
ATOM 2449 N N . SER A 1 332 ? 26.334 -4.805 -9.319 1.00 92.12 332 SER A N 1
ATOM 2450 C CA . SER A 1 332 ? 27.106 -4.431 -8.130 1.00 92.12 332 SER A CA 1
ATOM 2451 C C . SER A 1 332 ? 26.535 -3.183 -7.460 1.00 92.12 332 SER A C 1
ATOM 2453 O O . SER A 1 332 ? 26.373 -3.170 -6.239 1.00 92.12 332 SER A O 1
ATOM 2455 N N . VAL A 1 333 ? 26.154 -2.166 -8.241 1.00 93.81 333 VAL A N 1
ATOM 2456 C CA . VAL A 1 333 ? 25.484 -0.957 -7.739 1.00 93.81 333 VAL A CA 1
ATOM 2457 C C . VAL A 1 333 ? 24.151 -1.317 -7.084 1.00 93.81 333 VAL A C 1
ATOM 2459 O O . VAL A 1 333 ? 23.863 -0.841 -5.985 1.00 93.81 333 VAL A O 1
ATOM 2462 N N . PHE A 1 334 ? 23.367 -2.199 -7.706 1.00 91.25 334 PHE A N 1
ATOM 2463 C CA . PHE A 1 334 ? 22.110 -2.686 -7.148 1.00 91.25 334 PHE A CA 1
ATOM 2464 C C . PHE A 1 334 ? 22.305 -3.401 -5.802 1.00 91.25 334 PHE A C 1
ATOM 2466 O O . PHE A 1 334 ? 21.639 -3.074 -4.818 1.00 91.25 334 PHE A O 1
ATOM 2473 N N . LEU A 1 335 ? 23.264 -4.330 -5.719 1.00 91.12 335 LEU A N 1
ATOM 2474 C CA . LEU A 1 335 ? 23.581 -5.066 -4.491 1.00 91.12 335 LEU A CA 1
ATOM 2475 C C . LEU A 1 335 ? 24.098 -4.146 -3.378 1.00 91.12 335 LEU A C 1
ATOM 2477 O O . LEU A 1 335 ? 23.693 -4.293 -2.224 1.00 91.12 335 LEU A O 1
ATOM 2481 N N . LEU A 1 336 ? 24.940 -3.162 -3.706 1.00 94.12 336 LEU A N 1
ATOM 2482 C CA . LEU A 1 336 ? 25.366 -2.133 -2.753 1.00 94.12 336 LEU A CA 1
ATOM 2483 C C . LEU A 1 336 ? 24.172 -1.318 -2.243 1.00 94.12 336 LEU A C 1
ATOM 2485 O O . LEU A 1 336 ? 24.078 -1.057 -1.041 1.00 94.12 336 LEU A O 1
ATOM 2489 N N . GLY A 1 337 ? 23.238 -0.971 -3.132 1.00 93.00 337 GLY A N 1
ATOM 2490 C CA . GLY A 1 337 ? 21.973 -0.324 -2.791 1.00 93.00 337 GLY A CA 1
ATOM 2491 C C . GLY A 1 337 ? 21.134 -1.151 -1.816 1.00 93.00 337 GLY A C 1
ATOM 2492 O O . GLY A 1 337 ? 20.704 -0.626 -0.789 1.00 93.00 337 GLY A O 1
ATOM 2493 N N . ILE A 1 338 ? 20.964 -2.452 -2.075 1.00 91.19 338 ILE A N 1
ATOM 2494 C CA . ILE A 1 338 ? 20.256 -3.377 -1.174 1.00 91.19 338 ILE A CA 1
ATOM 2495 C C . ILE A 1 338 ? 20.941 -3.448 0.191 1.00 91.19 338 ILE A C 1
ATOM 2497 O O . ILE A 1 338 ? 20.264 -3.367 1.219 1.00 91.19 338 ILE A O 1
ATOM 2501 N N . CYS A 1 339 ? 22.267 -3.589 0.226 1.00 93.31 339 CYS A N 1
ATOM 2502 C CA . CYS A 1 339 ? 23.032 -3.639 1.470 1.00 93.31 339 CYS A CA 1
ATOM 2503 C C . CYS A 1 339 ? 22.842 -2.358 2.290 1.00 93.31 339 CYS A C 1
ATOM 2505 O O . CYS A 1 339 ? 22.504 -2.428 3.474 1.00 93.31 339 CYS A O 1
ATOM 2507 N N . ALA A 1 340 ? 22.984 -1.189 1.660 1.00 93.38 340 ALA A N 1
ATOM 2508 C CA . ALA A 1 340 ? 22.767 0.100 2.307 1.00 93.38 34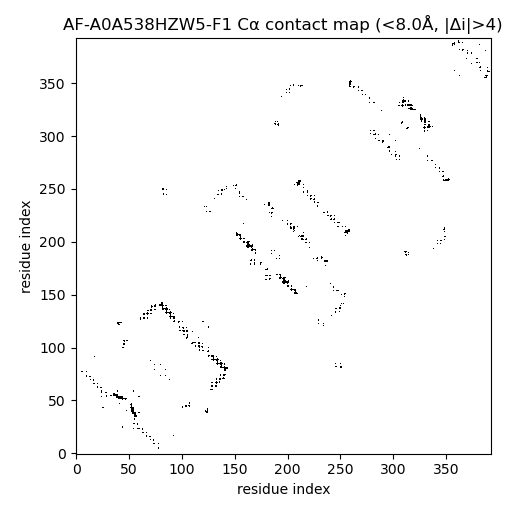0 ALA A CA 1
ATOM 2509 C C . ALA A 1 340 ? 21.327 0.234 2.828 1.00 93.38 340 ALA A C 1
ATOM 2511 O O . ALA A 1 340 ? 21.121 0.539 4.003 1.00 93.38 340 ALA A O 1
ATOM 2512 N N . ALA A 1 341 ? 20.326 -0.062 1.993 1.00 91.25 341 ALA A N 1
ATOM 2513 C CA . ALA A 1 341 ? 18.915 -0.005 2.368 1.00 91.25 341 ALA A CA 1
ATOM 2514 C C . ALA A 1 341 ? 18.590 -0.946 3.539 1.00 91.25 341 ALA A C 1
ATOM 2516 O O . ALA A 1 341 ? 17.893 -0.552 4.473 1.00 91.25 341 ALA A O 1
ATOM 2517 N N . THR A 1 342 ? 19.143 -2.160 3.530 1.00 90.12 342 THR A N 1
ATOM 2518 C CA . THR A 1 342 ? 18.979 -3.158 4.596 1.00 90.12 342 THR A CA 1
ATOM 2519 C C . THR A 1 342 ? 19.533 -2.656 5.924 1.00 90.12 342 THR A C 1
ATOM 2521 O O . THR A 1 342 ? 18.843 -2.725 6.943 1.00 90.12 342 THR A O 1
ATOM 2524 N N . VAL A 1 343 ? 20.752 -2.108 5.925 1.00 90.75 343 VAL A N 1
ATOM 2525 C CA . VAL A 1 343 ? 21.380 -1.551 7.133 1.00 90.75 343 VAL A CA 1
ATOM 2526 C C . VAL A 1 343 ? 20.571 -0.369 7.666 1.00 90.75 343 VAL A C 1
ATOM 2528 O O . VAL A 1 343 ? 20.228 -0.345 8.849 1.00 90.75 343 VAL A O 1
ATOM 2531 N N . LEU A 1 344 ? 20.206 0.581 6.802 1.00 91.25 344 LEU A N 1
ATOM 2532 C CA . LEU A 1 344 ? 19.435 1.764 7.196 1.00 91.25 344 LEU A CA 1
ATOM 2533 C C . LEU A 1 344 ? 18.058 1.381 7.746 1.00 91.25 344 LEU A C 1
ATOM 2535 O O . LEU A 1 344 ? 17.640 1.900 8.780 1.00 91.25 344 LEU A O 1
ATOM 2539 N N . LEU A 1 345 ? 17.368 0.436 7.105 1.00 88.25 345 LEU A N 1
ATOM 2540 C CA . LEU A 1 345 ? 16.066 -0.044 7.556 1.00 88.25 345 LEU A CA 1
ATOM 2541 C C . LEU A 1 345 ? 16.159 -0.788 8.888 1.00 88.25 345 LEU A C 1
ATOM 2543 O O . LEU A 1 345 ? 15.324 -0.573 9.769 1.00 88.25 345 LEU A O 1
ATOM 2547 N N . TYR A 1 346 ? 17.162 -1.652 9.053 1.00 88.06 346 TYR A N 1
ATOM 2548 C CA . TYR A 1 346 ? 17.379 -2.384 10.297 1.00 88.06 346 TYR A CA 1
ATOM 2549 C C . TYR A 1 346 ? 17.549 -1.427 11.480 1.00 88.06 346 TYR A C 1
ATOM 2551 O O . TYR A 1 346 ? 16.970 -1.642 12.546 1.00 88.06 346 TYR A O 1
ATOM 2559 N N . GLU A 1 347 ? 18.286 -0.337 11.281 1.00 86.81 347 GLU A N 1
ATOM 2560 C CA . GLU A 1 347 ? 18.474 0.705 12.286 1.00 86.81 347 GLU A CA 1
ATOM 2561 C C . GLU A 1 347 ? 17.226 1.553 12.501 1.00 86.81 347 GLU A C 1
ATOM 2563 O O . GLU A 1 347 ? 16.887 1.870 13.640 1.00 86.81 347 GLU A O 1
ATOM 2568 N N . TRP A 1 348 ? 16.504 1.877 11.429 1.00 86.12 348 TRP A N 1
ATOM 2569 C CA . TRP A 1 348 ? 15.261 2.646 11.490 1.00 86.12 348 TRP A CA 1
ATOM 2570 C C . TRP A 1 348 ? 14.169 1.924 12.281 1.00 86.12 348 TRP A C 1
ATOM 2572 O O . TRP A 1 348 ? 13.382 2.548 12.999 1.00 86.12 348 TRP A O 1
ATOM 2582 N N . VAL A 1 349 ? 14.137 0.595 12.166 1.00 84.38 349 VAL A N 1
ATOM 2583 C CA . VAL A 1 349 ? 13.188 -0.307 12.831 1.00 84.38 349 VAL A CA 1
ATOM 2584 C C . VAL A 1 349 ? 13.727 -0.824 14.175 1.00 84.38 349 VAL A C 1
ATOM 2586 O O . VAL A 1 349 ? 13.002 -1.508 14.911 1.00 84.38 349 VAL A O 1
ATOM 2589 N N . ALA A 1 350 ? 14.972 -0.495 14.536 1.00 80.19 350 ALA A N 1
ATOM 2590 C CA . ALA A 1 350 ? 15.594 -0.971 15.762 1.00 80.19 350 ALA A CA 1
ATOM 2591 C C . ALA A 1 350 ? 14.750 -0.596 16.998 1.00 80.19 350 ALA A C 1
ATOM 2593 O O . ALA A 1 350 ? 14.207 0.513 17.086 1.00 80.19 350 ALA A O 1
ATOM 2594 N N . PRO A 1 351 ? 14.601 -1.528 17.959 1.00 74.69 351 PRO A N 1
ATOM 2595 C CA . PRO A 1 351 ? 13.915 -1.231 19.206 1.00 74.69 351 PRO A CA 1
ATOM 2596 C C . PRO A 1 351 ? 14.691 -0.160 19.972 1.00 74.69 351 PRO A C 1
ATOM 2598 O O . PRO A 1 351 ? 15.918 -0.089 19.874 1.00 74.69 351 PRO A O 1
ATOM 2601 N N . TRP A 1 352 ? 13.966 0.639 20.754 1.00 75.56 352 TRP A N 1
ATOM 2602 C CA . TRP A 1 352 ? 14.584 1.624 21.632 1.00 75.56 352 TRP A CA 1
ATOM 2603 C C . TRP A 1 352 ? 15.579 0.937 22.567 1.00 75.56 352 TRP A C 1
ATOM 2605 O O . TRP A 1 352 ? 15.246 -0.035 23.250 1.00 75.56 352 TRP A O 1
ATOM 2615 N N . ARG A 1 353 ? 16.822 1.420 22.551 1.00 71.94 353 ARG A N 1
ATOM 2616 C CA . ARG A 1 353 ? 17.872 0.978 23.463 1.00 71.94 353 ARG A CA 1
ATOM 2617 C C . ARG A 1 353 ? 18.005 2.046 24.530 1.00 71.94 353 ARG A C 1
ATOM 2619 O O . ARG A 1 353 ? 18.476 3.139 24.226 1.00 71.94 353 ARG A O 1
ATOM 2626 N N . TYR A 1 354 ? 17.603 1.720 25.757 1.00 71.12 354 TYR A N 1
ATOM 2627 C CA . TYR A 1 354 ? 17.839 2.600 26.894 1.00 71.12 354 TYR A CA 1
ATOM 2628 C C . TYR A 1 354 ? 19.336 2.912 26.986 1.00 71.12 354 TYR A C 1
ATOM 2630 O O . TYR A 1 354 ? 20.179 2.010 27.010 1.00 71.12 354 TYR A O 1
ATOM 2638 N N . ARG A 1 355 ? 19.655 4.203 26.983 1.00 72.44 355 ARG A N 1
ATOM 2639 C CA . ARG A 1 355 ? 20.989 4.720 27.261 1.00 72.44 355 ARG A CA 1
ATOM 2640 C C . ARG A 1 355 ? 20.901 5.405 28.604 1.00 72.44 355 ARG A C 1
ATOM 2642 O O . ARG A 1 355 ? 20.033 6.244 28.804 1.00 72.44 355 ARG A O 1
ATOM 2649 N N . LEU A 1 356 ? 21.791 5.017 29.504 1.00 77.81 356 LEU A N 1
ATOM 2650 C CA . LEU A 1 356 ? 21.915 5.672 30.788 1.00 77.81 356 LEU A CA 1
ATOM 2651 C C . LEU A 1 356 ? 22.392 7.110 30.554 1.00 77.81 356 LEU A C 1
ATOM 2653 O O . LEU A 1 356 ? 23.562 7.334 30.242 1.00 77.81 356 LEU A O 1
ATOM 2657 N N . GLU A 1 357 ? 21.476 8.062 30.675 1.00 75.94 357 GLU A N 1
ATOM 2658 C CA . GLU A 1 357 ? 21.786 9.486 30.678 1.00 75.94 357 GLU A CA 1
ATOM 2659 C C . GLU A 1 357 ? 21.931 9.966 32.120 1.00 75.94 357 GLU A C 1
ATOM 2661 O O . GLU A 1 357 ? 21.147 9.624 33.003 1.00 75.94 357 GLU A O 1
ATOM 2666 N N . GLN A 1 358 ? 22.996 10.724 32.363 1.00 76.69 358 GLN A N 1
ATOM 2667 C CA . GLN A 1 358 ? 23.331 11.268 33.671 1.00 76.69 358 GLN A CA 1
ATOM 2668 C C . GLN A 1 358 ? 23.493 12.782 33.550 1.00 76.69 358 GLN A C 1
ATOM 2670 O O . GLN A 1 358 ? 24.603 13.308 33.662 1.00 76.69 358 GLN A O 1
ATOM 2675 N N . ALA A 1 359 ? 22.399 13.494 33.284 1.00 81.62 359 ALA A N 1
ATOM 2676 C CA . ALA A 1 359 ? 22.450 14.945 33.206 1.00 81.62 359 ALA A CA 1
ATOM 2677 C C . ALA A 1 359 ? 22.808 15.536 34.581 1.00 81.62 359 ALA A C 1
ATOM 2679 O O . ALA A 1 359 ? 22.236 15.171 35.611 1.00 81.62 359 ALA A O 1
ATOM 2680 N N . ALA A 1 360 ? 23.765 16.468 34.603 1.00 83.62 360 ALA A N 1
ATOM 2681 C CA . ALA A 1 360 ? 24.242 17.083 35.843 1.00 83.62 360 ALA A CA 1
ATOM 2682 C C . ALA A 1 360 ? 23.107 17.780 36.617 1.00 83.62 360 ALA A C 1
ATOM 2684 O O . ALA A 1 360 ? 23.024 17.651 37.837 1.00 83.62 360 ALA A O 1
ATOM 2685 N N . ARG A 1 361 ? 22.195 18.444 35.891 1.00 85.50 361 ARG A N 1
ATOM 2686 C CA . ARG A 1 361 ? 21.030 19.144 36.449 1.00 85.50 361 ARG A CA 1
ATOM 2687 C C . ARG A 1 361 ? 20.037 18.193 37.115 1.00 85.50 361 ARG A C 1
ATOM 2689 O O . ARG A 1 361 ? 19.646 18.420 38.251 1.00 85.50 361 ARG A O 1
ATOM 2696 N N . GLU A 1 362 ? 19.661 17.119 36.425 1.00 88.50 362 GLU A N 1
ATOM 2697 C CA . GLU A 1 362 ? 18.734 16.104 36.944 1.00 88.50 362 GLU A CA 1
ATOM 2698 C C . GLU A 1 362 ? 19.307 15.405 38.174 1.00 88.50 362 GLU A C 1
ATOM 2700 O O . GLU A 1 362 ? 18.603 15.172 39.153 1.00 88.50 362 GLU A O 1
ATOM 2705 N N . ARG A 1 363 ? 20.615 15.130 38.165 1.00 89.31 363 ARG A N 1
ATOM 2706 C CA . ARG A 1 363 ? 21.317 14.605 39.337 1.00 89.31 363 ARG A CA 1
ATOM 2707 C C . ARG A 1 363 ? 21.290 15.555 40.516 1.00 89.31 363 ARG A C 1
ATOM 2709 O O . ARG A 1 363 ? 21.109 15.098 41.637 1.00 89.31 363 ARG A O 1
ATOM 2716 N N . GLN A 1 364 ? 21.517 16.841 40.278 1.00 89.81 364 GLN A N 1
ATOM 2717 C CA . GLN A 1 364 ? 21.471 17.838 41.337 1.00 89.81 364 GLN A CA 1
ATOM 2718 C C . GLN A 1 364 ? 20.064 17.925 41.928 1.00 89.81 364 GLN A C 1
ATOM 2720 O O . GLN A 1 364 ? 19.912 17.773 43.131 1.00 89.81 364 GLN A O 1
ATOM 2725 N N . LEU A 1 365 ? 19.039 17.997 41.081 1.00 90.94 365 LEU A N 1
ATOM 2726 C CA . LEU A 1 365 ? 17.648 18.029 41.523 1.00 90.94 365 LEU A CA 1
ATOM 2727 C C . LEU A 1 365 ? 17.248 16.754 42.287 1.00 90.94 365 LEU A C 1
ATOM 2729 O O . LEU A 1 365 ? 16.584 16.826 43.314 1.00 90.94 365 LEU A O 1
ATOM 2733 N N . THR A 1 366 ? 17.725 15.585 41.848 1.00 92.69 366 THR A N 1
ATOM 2734 C CA . THR A 1 366 ? 17.539 14.324 42.587 1.00 92.69 366 THR A CA 1
ATOM 2735 C C . THR A 1 366 ? 18.213 14.372 43.957 1.00 92.69 366 THR A C 1
ATOM 2737 O O . THR A 1 366 ? 17.622 13.938 44.941 1.00 92.69 366 THR A O 1
ATOM 2740 N N . ARG A 1 367 ? 19.445 14.897 44.043 1.00 92.44 367 ARG A N 1
ATOM 2741 C CA . ARG A 1 367 ? 20.149 15.064 45.324 1.00 92.44 367 ARG A CA 1
ATOM 2742 C C . ARG A 1 367 ? 19.383 15.991 46.251 1.00 92.44 367 ARG A C 1
ATOM 2744 O O . ARG A 1 367 ? 19.237 15.644 47.414 1.00 92.44 367 ARG A O 1
ATOM 2751 N N . ASP A 1 368 ? 18.862 17.098 45.737 1.00 93.75 368 ASP A N 1
ATOM 2752 C CA . ASP A 1 368 ? 18.094 18.060 46.527 1.00 93.75 368 ASP A CA 1
ATOM 2753 C C . ASP A 1 368 ? 16.797 17.421 47.052 1.00 93.75 368 ASP A C 1
ATOM 2755 O O . ASP A 1 368 ? 16.477 17.555 48.233 1.00 93.75 368 ASP A O 1
ATOM 2759 N N . ILE A 1 369 ? 16.091 16.637 46.225 1.00 93.19 369 ILE A N 1
ATOM 2760 C CA . ILE A 1 369 ? 14.890 15.894 46.644 1.00 93.19 369 ILE A CA 1
ATOM 2761 C C . ILE A 1 369 ? 15.226 14.865 47.723 1.00 93.19 369 ILE A C 1
ATOM 2763 O O . ILE A 1 369 ? 14.550 14.816 48.747 1.00 93.19 369 ILE A O 1
ATOM 2767 N N . VAL A 1 370 ? 16.266 14.054 47.516 1.00 94.44 370 VAL A N 1
ATOM 2768 C CA . VAL A 1 370 ? 16.682 13.026 48.482 1.00 94.44 370 VAL A CA 1
ATOM 2769 C C . VAL A 1 370 ? 17.173 13.663 49.783 1.00 94.44 370 VAL A C 1
ATOM 2771 O O . VAL A 1 370 ? 16.864 13.153 50.852 1.00 94.44 370 VAL A O 1
ATOM 2774 N N . ALA A 1 371 ? 17.883 14.790 49.723 1.00 93.31 371 ALA A N 1
ATOM 2775 C CA . ALA A 1 371 ? 18.334 15.514 50.909 1.00 93.31 371 ALA A CA 1
ATOM 2776 C C . ALA A 1 371 ? 17.171 16.143 51.690 1.00 93.31 371 ALA A C 1
ATOM 2778 O O . ALA A 1 371 ? 17.198 16.155 52.917 1.00 93.31 371 ALA A O 1
ATOM 2779 N N . THR A 1 372 ? 16.152 16.650 50.993 1.00 94.56 372 THR A N 1
ATOM 2780 C CA . THR A 1 372 ? 15.010 17.327 51.629 1.00 94.56 372 THR A CA 1
ATOM 2781 C C . THR A 1 372 ? 13.978 16.339 52.173 1.00 94.56 372 THR A C 1
ATOM 2783 O O . THR A 1 372 ? 13.402 16.570 53.232 1.00 94.56 372 THR A O 1
ATOM 2786 N N . TRP A 1 373 ? 13.734 15.238 51.455 1.00 93.38 373 TRP A N 1
ATOM 2787 C CA . TRP A 1 373 ? 12.591 14.345 51.689 1.00 93.38 373 TRP A CA 1
ATOM 2788 C C . TRP A 1 373 ? 12.973 12.876 51.918 1.00 93.38 373 TRP A C 1
ATOM 2790 O O . TRP A 1 373 ? 12.093 12.038 52.117 1.00 93.38 373 TRP A O 1
ATOM 2800 N N . GLY A 1 374 ? 14.260 12.527 51.872 1.00 91.19 374 GLY A N 1
ATOM 2801 C CA . GLY A 1 374 ? 14.731 11.160 52.083 1.00 91.19 374 GLY A CA 1
ATOM 2802 C C . GLY A 1 374 ? 14.605 10.739 53.544 1.00 91.19 374 GLY A C 1
ATOM 2803 O O . GLY A 1 374 ? 15.431 11.112 54.370 1.00 91.19 374 GLY A O 1
ATOM 2804 N N . VAL A 1 375 ? 13.579 9.947 53.856 1.00 91.69 375 VAL A N 1
ATOM 2805 C CA . VAL A 1 375 ? 13.280 9.491 55.227 1.00 91.69 375 VAL A CA 1
ATOM 2806 C C . VAL A 1 375 ? 13.630 8.023 55.488 1.00 91.69 375 VAL A C 1
ATOM 2808 O O . VAL A 1 375 ? 13.673 7.609 56.644 1.00 91.69 375 VAL A O 1
ATOM 2811 N N . ASP A 1 376 ? 13.877 7.228 54.443 1.00 92.00 376 ASP A N 1
ATOM 2812 C CA . ASP A 1 376 ? 14.136 5.791 54.557 1.00 92.00 376 ASP A CA 1
ATOM 2813 C C . ASP A 1 376 ? 15.599 5.411 54.257 1.00 92.00 376 ASP A C 1
ATOM 2815 O O . ASP A 1 376 ? 16.390 6.176 53.702 1.00 92.00 376 ASP A O 1
ATOM 2819 N N . THR A 1 377 ? 15.970 4.183 54.627 1.00 91.12 377 THR A N 1
ATOM 2820 C CA . THR A 1 377 ? 17.306 3.621 54.362 1.00 91.12 377 THR A CA 1
ATOM 2821 C C . THR A 1 377 ? 17.549 3.316 52.881 1.00 91.12 377 THR A C 1
ATOM 2823 O O . THR A 1 377 ? 18.674 2.979 52.503 1.00 91.12 377 THR A O 1
ATOM 2826 N N . LEU A 1 378 ? 16.524 3.434 52.030 1.00 92.19 378 LEU A N 1
ATOM 2827 C CA . LEU A 1 378 ? 16.607 3.178 50.595 1.00 92.19 378 LEU A CA 1
ATOM 2828 C C . LEU A 1 378 ? 16.868 4.451 49.778 1.00 92.19 378 LEU A C 1
ATOM 2830 O O . LEU A 1 378 ? 17.367 4.352 48.656 1.00 92.19 378 LEU A O 1
ATOM 2834 N N . ALA A 1 379 ? 16.623 5.636 50.333 1.00 89.56 379 ALA A N 1
ATOM 2835 C CA . ALA A 1 379 ? 16.777 6.922 49.663 1.00 89.56 379 ALA A CA 1
ATOM 2836 C C . ALA A 1 379 ? 18.171 7.132 49.030 1.00 89.56 379 ALA A C 1
ATOM 2838 O O . ALA A 1 379 ? 18.237 7.601 47.889 1.00 89.56 379 ALA A O 1
ATOM 2839 N N . PRO A 1 380 ? 19.295 6.698 49.644 1.00 89.19 380 PRO A N 1
ATOM 2840 C CA . PRO A 1 380 ? 20.608 6.785 49.001 1.00 89.19 380 PRO A CA 1
ATOM 2841 C C . PRO A 1 380 ? 20.746 5.941 47.721 1.00 89.19 380 PRO A C 1
ATOM 2843 O O . PRO A 1 380 ? 21.530 6.297 46.841 1.00 89.19 380 PRO A O 1
ATOM 2846 N N . PHE A 1 381 ? 19.985 4.848 47.565 1.00 91.94 381 PHE A N 1
ATOM 2847 C CA . PHE A 1 381 ? 20.042 4.000 46.363 1.00 91.94 381 PHE A CA 1
ATOM 2848 C C . PHE A 1 381 ? 19.444 4.674 45.130 1.00 91.94 381 PHE A C 1
ATOM 2850 O O . PHE A 1 381 ? 19.771 4.277 44.007 1.00 91.94 381 PHE A O 1
ATOM 2857 N N . VAL A 1 382 ? 18.617 5.706 45.320 1.00 90.25 382 VAL A N 1
ATOM 2858 C CA . VAL A 1 382 ? 18.139 6.545 44.220 1.00 90.25 382 VAL A CA 1
ATOM 2859 C C . VAL A 1 382 ? 19.321 7.234 43.552 1.00 90.25 382 VAL A C 1
ATOM 2861 O O . VAL A 1 382 ? 19.356 7.245 42.336 1.00 90.25 382 VAL A O 1
ATOM 2864 N N . LEU A 1 383 ? 20.330 7.690 44.310 1.00 90.50 383 LEU A N 1
ATOM 2865 C CA . LEU A 1 383 ? 21.490 8.451 43.816 1.00 90.50 383 LEU A CA 1
ATOM 2866 C C . LEU A 1 383 ? 22.551 7.607 43.085 1.00 90.50 383 LEU A C 1
ATOM 2868 O O . LEU A 1 383 ? 23.589 8.137 42.670 1.00 90.50 383 LEU A O 1
ATOM 2872 N N . ARG A 1 384 ? 22.332 6.295 42.941 1.00 90.06 384 ARG A N 1
ATOM 2873 C CA . ARG A 1 384 ? 23.318 5.372 42.375 1.00 90.06 384 ARG A CA 1
ATOM 2874 C C . ARG A 1 384 ? 23.590 5.674 40.897 1.00 90.06 384 ARG A C 1
ATOM 2876 O O . ARG A 1 384 ? 22.739 6.132 40.138 1.00 90.06 384 ARG A O 1
ATOM 2883 N N . ASN A 1 385 ? 24.817 5.384 40.467 1.00 85.00 385 ASN A N 1
ATOM 2884 C CA . ASN A 1 385 ? 25.296 5.674 39.115 1.00 85.00 385 ASN A CA 1
ATOM 2885 C C . ASN A 1 385 ? 24.673 4.806 38.007 1.00 85.00 385 ASN A C 1
ATOM 2887 O O . ASN A 1 385 ? 25.083 4.933 36.866 1.00 85.00 385 ASN A O 1
ATOM 2891 N N . ASP A 1 386 ? 23.706 3.938 38.292 1.00 87.81 386 ASP A N 1
ATOM 2892 C CA . ASP A 1 386 ? 22.979 3.137 37.297 1.00 87.81 386 ASP A CA 1
ATOM 2893 C C . ASP A 1 386 ? 21.580 3.695 36.979 1.00 87.81 386 ASP A C 1
ATOM 2895 O O . ASP A 1 386 ? 20.828 3.066 36.233 1.00 87.81 386 ASP A O 1
ATOM 2899 N N . LYS A 1 387 ? 21.213 4.848 37.553 1.00 85.94 387 LYS A N 1
ATOM 2900 C CA . LYS A 1 387 ? 19.891 5.465 37.395 1.00 85.94 387 LYS A CA 1
ATOM 2901 C C . LYS A 1 387 ? 19.934 6.665 36.450 1.00 85.94 387 LYS A C 1
ATOM 2903 O O . LYS A 1 387 ? 20.839 7.495 36.540 1.00 85.94 387 LYS A O 1
ATOM 2908 N N . SER A 1 388 ? 18.942 6.747 35.567 1.00 86.50 388 SER A N 1
ATOM 2909 C CA . SER A 1 388 ? 18.531 7.992 34.912 1.00 86.50 388 SER A CA 1
ATOM 2910 C C . SER A 1 388 ? 17.310 8.537 35.636 1.00 86.50 388 SER A C 1
ATOM 2912 O O . SER A 1 388 ? 16.481 7.753 36.108 1.00 86.50 388 SER A O 1
ATOM 2914 N N . TYR A 1 389 ? 17.155 9.852 35.656 1.00 87.25 389 TYR A N 1
ATOM 2915 C CA . TYR A 1 389 ? 16.029 10.502 36.315 1.00 87.25 389 TYR A CA 1
ATOM 2916 C C . TYR A 1 389 ? 15.161 11.189 35.272 1.00 87.25 389 TYR A C 1
ATOM 2918 O O . TYR A 1 389 ? 15.660 11.700 34.278 1.00 87.25 389 TYR A O 1
ATOM 2926 N N . PHE A 1 390 ? 13.854 11.171 35.494 1.00 86.00 390 PHE A N 1
ATOM 2927 C CA . PHE A 1 390 ? 12.888 11.892 34.680 1.00 86.00 390 PHE A CA 1
ATOM 2928 C C . PHE A 1 390 ? 12.030 12.731 35.618 1.00 86.00 390 PHE A C 1
ATOM 2930 O O . PHE A 1 390 ? 11.565 12.225 36.640 1.00 86.00 390 PHE A O 1
ATOM 2937 N N . PHE A 1 391 ? 11.831 13.994 35.261 1.00 85.00 391 PHE A N 1
ATOM 2938 C CA . PHE A 1 391 ? 11.003 14.931 36.006 1.00 85.00 391 PHE A CA 1
ATOM 2939 C C . PHE A 1 391 ? 9.902 15.431 35.077 1.00 85.00 391 PHE A C 1
ATOM 2941 O O . PHE A 1 391 ? 10.201 15.930 33.993 1.00 85.00 391 PHE A O 1
ATOM 2948 N N . ASP A 1 392 ? 8.650 15.258 35.497 1.00 80.12 392 ASP A N 1
ATOM 2949 C CA . ASP A 1 392 ? 7.511 15.922 34.865 1.00 80.12 392 ASP A CA 1
ATOM 2950 C C . ASP A 1 392 ? 7.363 17.310 35.503 1.00 80.12 392 ASP A C 1
ATOM 2952 O O . ASP A 1 392 ? 7.587 17.453 36.709 1.00 80.12 392 ASP A O 1
ATOM 2956 N N . GLY A 1 393 ? 7.116 18.326 34.677 1.00 61.56 393 GLY A N 1
ATOM 2957 C CA . GLY A 1 393 ? 7.142 19.741 35.070 1.00 61.56 393 GLY A CA 1
ATOM 2958 C C . GLY A 1 393 ? 5.856 20.235 35.709 1.00 61.56 393 GLY A C 1
ATOM 2959 O O . GLY A 1 393 ? 4.779 19.709 35.352 1.00 61.56 393 GLY A O 1
#

Foldseek 3Di:
DVLVVLVVVLVVQLVVLLVVLLVVQVVVADPDDDDDDDWFAQLPLLCVVVVRSTGRPCSLLVSLLVSLLSNLVSQLSSQAQQLRQLQCQLCVQLVVQLVVQLVSCCVRVVDPSVVSSVVSLFGLSRNSSSLSNSLSSLQSHDHDDDPDDPVLLVLLVLLLVLLVLLLVCLVCVPPPPDPSCQQDQPPAASLLSNLLSVLSNLLSVLSSVLALLSLVSSLVSLVVSLVSCSPRTHGPSNVSSSSSSSSSSSVSVSNDQHAAPVLVVVLVVLLVVLVCVLLVVLLVLVVVQCVVVVHDDDPVVSVVLLVCLCSCVQQCFDPVHDDPCRNVSSVVSNVSSSVSCSVSSNSSSPHHDDDADDDPVQLVVLVVCCVVPVDDPCSVVCNDSRDDDDDDD

Nearest PDB structures (foldseek):
  7f47-assembly1_A  TM=3.283E-01  e=1.717E-02  Rhizobium etli CFN 42
  7duw-assembly1_A  TM=2.898E-01  e=4.273E-02  Rhizobium tropici
  3lmf-assembly1_A  TM=6.463E-01  e=4.848E+00  Nitrosospira multiformis ATCC 25196

Secondary structure (DSSP,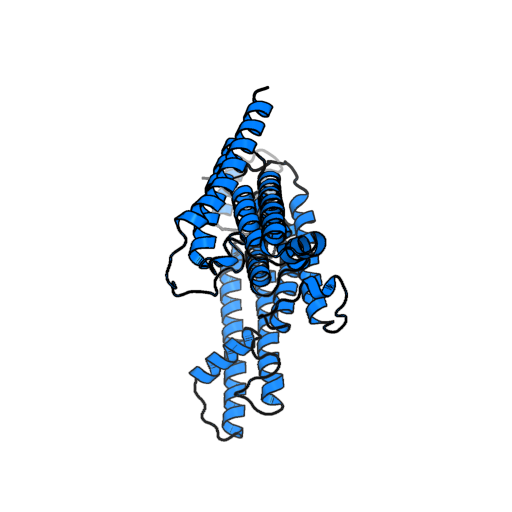 8-state):
-HHHHHHHHHHHHHHHHHHHHHHHHHHH--SS--SSSPPBTTSSGGGTTTT---B-HHHHHHHHHHHHHHHHHHHHHHT-BHHHHHHHHHHHHHHHHHHHHHHHHHHHH---HHHHHHHHTT-HHHHHHHHHHHHHHHHHSBPPP-SS-SHHHHHHHHHHHHHHHHHHHHH-TT-TTSTTGGG--TTS-HHHHHHHHHHHHHHHHHHTTTBHHHHHHHHHHHHHHHHHHHHH---HHHHHHHHHHHHHHHTTTS--B---TTHHHHHHHHHHHHHHHHHHHHHHHHHHHHHHTT----HHHHHHHHHHHHTTTTTT--TTS-HHHHHHHHHHHHHHHHHHHHHHHHHHTPPP-------HHHHHHHHHHHHHH--STTHHHHTSTT-------